Protein 2X4H (pdb70)

Secondary structure (DSSP, 8-state):
--HHHHHHHHHHHHHHTTTSPBPHHHHHHHHT--HHHHHHHHHHHHHTTSEEEETTEEEE-HHHHHHHHHHHHHHHHHHHHHHHHT--HHHHHHHHHHHGGGS-HHHHHHHHHHTT--SB-TTS-B---/---HHHHHHHHHHHHHHTTT-PBPHHHHHHHHT--HHHHHHHHHHHHHTTSEEEETTEEEE-HHHHHHHHHHHHHHHHHHHHHHHTT--HHHHHHHHHHHGGGS-HHHHHHHHHHTT--SB-TTS-BPP-/----HHHHHHHHHHHHHHHTTS-B-HHHHHHHHT--HHHHHHHHHHHHHTTSEEEETTEEEE-HHHHHHHHHHHHHHHHHHHHHHHTT--HHHHHHHHHTTGGGS-HHHHHHHHHHTT--SB-TTS-B---/--HHHHHHHHHHHHHHHHTSPBPHHHHHHHHT--HHHHHHHHHHHHHTTSEEE-SS-EEE-HHHHHHHHHHHHHHHHHHHHHHHTT--HHHHHHHHHTTGGGS-HHHHHHHHHHHT--SB-TTS-B---

Solvent-accessible surface area: 26068 Å² total; per-residue (Å²): 67,40,49,100,3,22,44,0,0,78,5,0,61,121,18,18,101,82,58,79,1,0,86,36,104,124,0,4,167,58,45,191,53,51,72,81,52,0,108,111,6,0,34,61,0,74,147,86,33,15,3,111,78,106,194,60,16,2,65,29,37,118,83,0,45,152,26,3,59,68,4,32,13,0,20,41,0,6,1,23,12,2,46,67,14,43,6,80,57,133,45,0,30,118,35,0,110,93,10,1,82,76,11,26,112,60,3,0,60,61,5,18,86,87,31,61,126,23,70,126,9,52,81,48,92,121,12,36,188,179,19,22,50,80,2,22,45,11,0,73,6,0,56,135,35,17,100,94,49,93,2,0,92,29,105,119,0,4,151,49,50,182,31,24,70,48,12,0,80,9,5,0,46,7,0,67,116,70,32,12,1,68,79,32,77,15,9,0,36,31,35,111,75,0,45,129,17,4,62,101,8,37,18,5,19,45,0,5,0,21,10,1,53,92,16,51,5,91,108,103,39,0,22,94,42,0,99,104,13,1,72,70,21,28,99,63,8,9,50,68,5,26,81,98,40,58,134,22,67,120,6,45,62,50,91,116,12,40,189,55,113,10,28,58,79,2,23,48,10,0,69,4,0,62,138,28,17,101,89,61,83,1,0,108,23,93,106,0,2,157,53,49,176,30,26,64,49,12,0,85,6,6,0,41,8,0,77,127,57,30,14,3,27,74,129,91,49,9,0,66,30,38,116,80,0,49,145,16,4,61,33,4,34,12,0,23,42,0,5,0,21,10,1,55,101,17,54,5,89,106,118,42,0,25,91,40,0,100,97,10,0,60,55,4,18,107,56,6,0,48,67,5,19,84,95,36,58,127,22,69,120,8,45,74,47,94,115,7,32,174,70,46,52,81,8,17,44,1,0,82,9,0,56,136,33,21,98,101,56,73,1,2,83,35,110,115,0,6,145,59,42,188,31,58,73,90,28,0,115,46,12,0,34,48,0,62,129,109,35,20,3,114,74,123,185,58,10,2,67,27,38,109,72,0,42,143,25,5,56,88,2,33,28,0,22,40,0,3,0,23,13,2,52,74,14,47,3,87,95,124,42,0,29,108,39,0,85,84,7,1,71,68,12,23,130,61,4,0,83,62,4,20,88,92,33,58,128,23,66,122,5,38,66,44,94,125,9,42,189

Structure (mmCIF, N/CA/C/O backbone):
data_2X4H
#
_entry.id   2X4H
#
_cell.length_a   72.100
_cell.length_b   72.100
_cell.length_c   260.070
_cell.angle_alpha   90.00
_cell.angle_beta   90.00
_cell.angle_gamma   90.00
#
_symmetry.space_group_name_H-M   'P 43 21 2'
#
loop_
_entity.id
_entity.type
_entity.pdbx_description
1 polymer 'HYPOTHETICAL PROTEIN SSO2273'
2 non-polymer 'ZINC ION'
3 water water
#
loop_
_atom_site.group_PDB
_atom_site.id
_atom_site.type_symbol
_atom_site.label_atom_id
_atom_site.label_alt_id
_atom_site.label_comp_id
_atom_site.label_asym_id
_atom_site.label_entity_id
_atom_site.label_seq_id
_atom_site.pdbx_PDB_ins_code
_atom_site.Cartn_x
_atom_site.Cartn_y
_atom_site.Cartn_z
_atom_site.occupancy
_atom_site.B_iso_or_equiv
_atom_site.auth_seq_id
_atom_site.auth_comp_id
_atom_site.auth_asym_id
_atom_site.auth_atom_id
_atom_site.pdbx_PDB_model_num
ATOM 1 N N . LEU A 1 11 ? 11.045 32.132 13.469 1.00 49.19 10 LEU A N 1
ATOM 2 C CA . LEU A 1 11 ? 9.827 32.589 12.716 1.00 48.09 10 LEU A CA 1
ATOM 3 C C . LEU A 1 11 ? 8.747 33.132 13.648 1.00 47.51 10 LEU A C 1
ATOM 4 O O . LEU A 1 11 ? 8.167 32.375 14.422 1.00 49.61 10 LEU A O 1
ATOM 9 N N . SER A 1 12 ? 8.466 34.435 13.578 1.00 46.53 11 SER A N 1
ATOM 10 C CA . SER A 1 12 ? 7.324 35.010 14.299 1.00 46.92 11 SER A CA 1
ATOM 11 C C . SER A 1 12 ? 5.991 34.722 13.584 1.00 47.87 11 SER A C 1
ATOM 12 O O . SER A 1 12 ? 5.971 34.396 12.397 1.00 47.33 11 SER A O 1
ATOM 15 N N . ARG A 1 13 ? 4.884 34.808 14.328 1.00 49.83 12 ARG A N 1
ATOM 16 C CA . ARG A 1 13 ? 3.542 34.655 13.747 1.00 51.53 12 ARG A CA 1
ATOM 17 C C . ARG A 1 13 ? 3.285 35.687 12.679 1.00 50.91 12 ARG A C 1
ATOM 18 O O . ARG A 1 13 ? 2.551 35.412 11.736 1.00 52.79 12 ARG A O 1
ATOM 26 N N . ARG A 1 14 ? 3.857 36.876 12.832 1.00 50.19 13 ARG A N 1
ATOM 27 C CA . ARG A 1 14 ? 3.709 37.909 11.817 1.00 51.37 13 ARG A CA 1
ATOM 28 C C . ARG A 1 14 ? 4.445 37.518 10.538 1.00 50.00 13 ARG A C 1
ATOM 29 O O . ARG A 1 14 ? 3.904 37.647 9.422 1.00 52.24 13 ARG A O 1
ATOM 37 N N . GLU A 1 15 ? 5.673 37.043 10.692 1.00 46.75 14 GLU A N 1
ATOM 38 C CA . GLU A 1 15 ? 6.386 36.505 9.563 1.00 46.77 14 GLU A CA 1
ATOM 39 C C . GLU A 1 15 ? 5.602 35.349 8.946 1.00 47.40 14 GLU A C 1
ATOM 40 O O . GLU A 1 15 ? 5.616 35.179 7.729 1.00 49.46 14 GLU A O 1
ATOM 46 N N . PHE A 1 16 ? 4.916 34.564 9.775 1.00 41.92 15 PHE A N 1
ATOM 47 C CA . PHE A 1 16 ? 4.058 33.472 9.290 1.00 41.78 15 PHE A CA 1
ATOM 48 C C . PHE A 1 16 ? 2.974 33.966 8.305 1.00 41.78 15 PHE A C 1
ATOM 49 O O . PHE A 1 16 ? 2.772 33.347 7.218 1.00 40.08 15 PHE A O 1
ATOM 57 N N . SER A 1 17 ? 2.297 35.065 8.687 1.00 42.80 16 SER A N 1
ATOM 58 C CA . SER A 1 17 ? 1.303 35.759 7.816 1.00 43.50 16 SER A CA 1
ATOM 59 C C . SER A 1 17 ? 1.873 36.190 6.468 1.00 40.95 16 SER A C 1
ATOM 60 O O . SER A 1 17 ? 1.217 36.061 5.451 1.00 42.30 16 SER A O 1
ATOM 63 N N . TYR A 1 18 ? 3.076 36.740 6.478 1.00 39.94 17 TYR A N 1
ATOM 64 C CA . TYR A 1 18 ? 3.760 37.138 5.258 1.00 38.19 17 TYR A CA 1
ATOM 65 C C . TYR A 1 18 ? 4.025 35.954 4.369 1.00 37.12 17 TYR A C 1
ATOM 66 O O . TYR A 1 18 ? 3.752 35.985 3.172 1.00 37.08 17 TYR A O 1
ATOM 75 N N . LEU A 1 19 ? 4.617 34.922 4.934 1.00 36.92 18 LEU A N 1
ATOM 76 C CA . LEU A 1 19 ? 4.939 33.749 4.130 1.00 36.39 18 LEU A CA 1
ATOM 77 C C . LEU A 1 19 ? 3.669 33.079 3.572 1.00 37.17 18 LEU A C 1
ATOM 78 O O . LEU A 1 19 ? 3.665 32.618 2.429 1.00 36.67 18 LEU A O 1
ATOM 83 N N . LEU A 1 20 ? 2.582 33.044 4.350 1.00 39.20 19 LEU A N 1
ATOM 84 C CA . LEU A 1 20 ? 1.313 32.462 3.839 1.00 40.66 19 LEU A CA 1
ATOM 85 C C . LEU A 1 20 ? 0.744 33.324 2.713 1.00 40.51 19 LEU A C 1
ATOM 86 O O . LEU A 1 20 ? 0.194 32.816 1.704 1.00 41.49 19 LEU A O 1
ATOM 91 N N . THR A 1 21 ? 0.893 34.633 2.870 1.00 39.70 20 THR A N 1
ATOM 92 C CA . THR A 1 21 ? 0.405 35.545 1.861 1.00 39.85 20 THR A CA 1
ATOM 93 C C . THR A 1 21 ? 1.220 35.368 0.582 1.00 38.59 20 THR A C 1
ATOM 94 O O . THR A 1 21 ? 0.665 35.168 -0.505 1.00 39.07 20 THR A O 1
ATOM 98 N N . ILE A 1 22 ? 2.538 35.423 0.726 1.00 37.67 21 ILE A N 1
ATOM 99 C CA . ILE A 1 22 ? 3.448 35.266 -0.402 1.00 36.66 21 ILE A CA 1
ATOM 100 C C . ILE A 1 22 ? 3.140 33.941 -1.079 1.00 37.73 21 ILE A C 1
ATOM 101 O O . ILE A 1 22 ? 3.011 33.880 -2.314 1.00 37.91 21 ILE A O 1
ATOM 106 N N . LYS A 1 23 ? 2.971 32.889 -0.275 1.00 38.71 22 LYS A N 1
ATOM 107 C CA . LYS A 1 23 ? 2.684 31.559 -0.843 1.00 39.71 22 LYS A CA 1
ATOM 108 C C . LYS A 1 23 ? 1.361 31.501 -1.655 1.00 40.99 22 LYS A C 1
ATOM 109 O O . LYS A 1 23 ? 1.282 30.827 -2.693 1.00 42.38 22 LYS A O 1
ATOM 115 N N . ARG A 1 24 ? 0.325 32.189 -1.202 1.00 41.89 23 ARG A N 1
ATOM 116 C CA . ARG A 1 24 ? -0.917 32.231 -1.971 1.00 43.71 23 ARG A CA 1
ATOM 117 C C . ARG A 1 24 ? -0.685 32.703 -3.430 1.00 43.39 23 ARG A C 1
ATOM 118 O O . ARG A 1 24 ? -1.248 32.124 -4.385 1.00 44.42 23 ARG A O 1
ATOM 126 N N . TYR A 1 25 ? 0.155 33.729 -3.599 1.00 41.99 24 TYR A N 1
ATOM 127 C CA . TYR A 1 25 ? 0.495 34.247 -4.943 1.00 41.55 24 TYR A CA 1
ATOM 128 C C . TYR A 1 25 ? 1.328 33.276 -5.747 1.00 41.06 24 TYR A C 1
ATOM 129 O O . TYR A 1 25 ? 1.016 33.015 -6.909 1.00 41.65 24 TYR A O 1
ATOM 138 N N . ASN A 1 26 ? 2.347 32.704 -5.103 1.00 40.48 25 ASN A N 1
ATOM 139 C CA . ASN A 1 26 ? 3.203 31.718 -5.734 1.00 40.23 25 ASN A CA 1
ATOM 140 C C . ASN A 1 26 ? 2.375 30.515 -6.188 1.00 43.08 25 ASN A C 1
ATOM 141 O O . ASN A 1 26 ? 2.592 30.005 -7.287 1.00 44.17 25 ASN A O 1
ATOM 146 N N . ASP A 1 27 ? 1.427 30.073 -5.351 1.00 45.20 26 ASP A N 1
ATOM 147 C CA . ASP A 1 27 ? 0.493 28.980 -5.694 1.00 48.12 26 ASP A CA 1
ATOM 148 C C . ASP A 1 27 ? -0.458 29.357 -6.824 1.00 49.64 26 ASP A C 1
A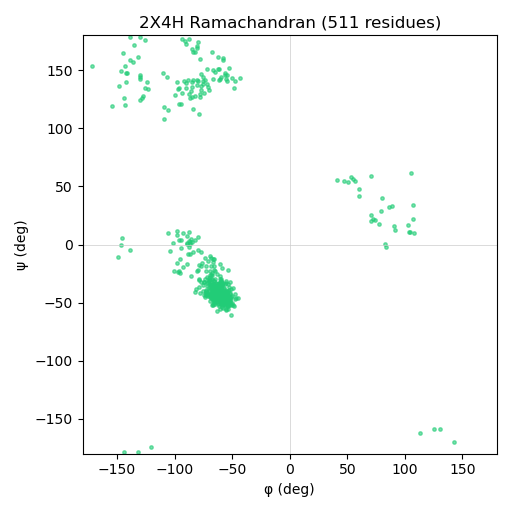TOM 149 O O . ASP A 1 27 ? -1.067 28.500 -7.423 1.00 51.45 26 ASP A O 1
ATOM 154 N N . SER A 1 28 ? -0.601 30.646 -7.082 1.00 49.82 27 SER A N 1
ATOM 155 C CA . SER A 1 28 ? -1.358 31.130 -8.222 1.00 51.67 27 SER A CA 1
ATOM 156 C C . SER A 1 28 ? -0.497 31.420 -9.469 1.00 51.11 27 SER A C 1
ATOM 157 O O . SER A 1 28 ? -1.023 31.893 -10.459 1.00 52.61 27 SER A O 1
ATOM 160 N N . GLY A 1 29 ? 0.808 31.130 -9.426 1.00 50.09 28 GLY A N 1
ATOM 161 C CA . GLY A 1 29 ? 1.716 31.366 -10.576 1.00 49.78 28 GLY A CA 1
ATOM 162 C C . GLY A 1 29 ? 2.440 32.723 -10.625 1.00 48.42 28 GLY A C 1
ATOM 163 O O . GLY A 1 29 ? 3.031 33.068 -11.645 1.00 49.02 28 GLY A O 1
ATOM 164 N N . GLU A 1 30 ? 2.408 33.483 -9.533 1.00 46.94 29 GLU A N 1
ATOM 165 C CA . GLU A 1 30 ? 2.906 34.857 -9.526 1.00 46.58 29 GLU A CA 1
ATOM 166 C C . GLU A 1 30 ? 3.846 35.061 -8.348 1.00 44.58 29 GLU A C 1
ATOM 167 O O . GLU A 1 30 ? 3.616 34.522 -7.284 1.00 43.04 29 GLU A O 1
ATOM 173 N N . GLY A 1 31 ? 4.903 35.840 -8.558 1.00 43.89 30 GLY A N 1
ATOM 174 C CA . GLY A 1 31 ? 5.659 36.407 -7.455 1.00 43.29 30 GLY A CA 1
ATOM 175 C C . GLY A 1 31 ? 4.779 37.391 -6.681 1.00 43.66 30 GLY A C 1
ATOM 176 O O . GLY A 1 31 ? 3.904 38.055 -7.260 1.00 44.51 30 GLY A O 1
ATOM 177 N N . ALA A 1 32 ? 5.010 37.496 -5.377 1.00 42.69 31 ALA A N 1
ATOM 178 C CA . ALA A 1 32 ? 4.220 38.398 -4.542 1.00 43.55 31 ALA A CA 1
ATOM 179 C C . ALA A 1 32 ? 4.753 39.844 -4.640 1.00 44.07 31 ALA A C 1
ATOM 180 O O . ALA A 1 32 ? 5.940 40.084 -4.464 1.00 43.91 31 ALA A O 1
ATOM 182 N N . LYS A 1 33 ? 3.869 40.792 -4.937 1.00 45.28 32 LYS A N 1
ATOM 183 C CA . LYS A 1 33 ? 4.256 42.195 -5.027 1.00 46.68 32 LYS A CA 1
ATOM 184 C C . LYS A 1 33 ? 4.094 42.871 -3.661 1.00 47.10 32 LYS A C 1
ATOM 185 O O . LYS A 1 33 ? 3.094 42.656 -2.942 1.00 47.41 32 LYS A O 1
ATOM 191 N N . ILE A 1 34 ? 5.072 43.705 -3.328 1.00 46.63 33 ILE A N 1
ATOM 192 C CA . ILE A 1 34 ? 5.101 44.397 -2.063 1.00 47.06 33 ILE A CA 1
ATOM 193 C C . ILE A 1 34 ? 3.749 45.041 -1.785 1.00 48.84 33 ILE A C 1
ATOM 194 O O . ILE A 1 34 ? 3.158 44.828 -0.717 1.00 48.05 33 ILE A O 1
ATOM 199 N N . ASN A 1 35 ? 3.272 45.829 -2.756 1.00 50.29 34 ASN A N 1
ATOM 200 C CA . ASN A 1 35 ? 2.021 46.581 -2.593 1.00 52.71 34 ASN A CA 1
ATOM 201 C C . ASN A 1 35 ? 0.769 45.710 -2.349 1.00 52.55 34 ASN A C 1
ATOM 202 O O . ASN A 1 35 ? -0.187 46.174 -1.712 1.00 54.49 34 ASN A O 1
ATOM 207 N N . ARG A 1 36 ? 0.782 44.459 -2.839 1.00 50.35 35 ARG A N 1
ATOM 208 C CA . ARG A 1 36 ? -0.349 43.529 -2.634 1.00 50.22 35 ARG A CA 1
ATOM 209 C C . ARG A 1 36 ? -0.299 42.837 -1.277 1.00 49.43 35 ARG A C 1
ATOM 210 O O . ARG A 1 36 ? -1.321 42.693 -0.591 1.00 50.43 35 ARG A O 1
ATOM 218 N N . ILE A 1 37 ? 0.898 42.446 -0.867 1.00 47.94 36 ILE A N 1
ATOM 219 C CA . ILE A 1 37 ? 1.092 41.921 0.481 1.00 47.05 36 ILE A CA 1
ATOM 220 C C . ILE A 1 37 ? 0.610 43.001 1.456 1.00 49.89 36 ILE A C 1
ATOM 221 O O . ILE A 1 37 ? -0.125 42.705 2.421 1.00 50.59 36 ILE A O 1
ATOM 226 N N . ALA A 1 38 ? 1.023 44.247 1.186 1.00 51.11 37 ALA A N 1
ATOM 227 C CA . ALA A 1 38 ? 0.659 45.394 2.014 1.00 54.06 37 ALA A CA 1
ATOM 228 C C . ALA A 1 38 ? -0.867 45.505 2.147 1.00 56.59 37 ALA A C 1
ATOM 229 O O . ALA A 1 38 ? -1.409 45.509 3.263 1.00 58.33 37 ALA A O 1
ATOM 231 N N . LYS A 1 39 ? -1.545 45.577 1.001 1.00 62.46 38 LYS A N 1
ATOM 232 C CA . LYS A 1 39 ? -3.009 45.646 0.954 1.00 64.56 38 LYS A CA 1
ATOM 233 C C . LYS A 1 39 ? -3.700 44.443 1.622 1.00 63.93 38 LYS A C 1
ATOM 234 O O . LYS A 1 39 ? -4.616 44.619 2.420 1.00 65.64 38 LYS A O 1
ATOM 240 N N . ASP A 1 40 ? -3.265 43.232 1.286 1.00 62.45 39 ASP A N 1
ATOM 241 C CA . ASP A 1 40 ? -3.873 42.019 1.829 1.00 62.94 39 ASP A CA 1
ATOM 242 C C . ASP A 1 40 ? -3.691 41.874 3.331 1.00 63.10 39 ASP A C 1
ATOM 243 O O . ASP A 1 40 ? -4.515 41.256 3.989 1.00 65.23 39 ASP A O 1
ATOM 248 N N . LEU A 1 41 ? -2.603 42.410 3.871 1.00 61.73 40 LEU A N 1
ATOM 249 C CA . LEU A 1 41 ? -2.334 42.298 5.301 1.00 62.70 40 LEU A CA 1
ATOM 250 C C . LEU A 1 41 ? -2.757 43.544 6.079 1.00 64.92 40 LEU A C 1
ATOM 251 O O . LEU A 1 41 ? -2.870 43.488 7.291 1.00 65.90 40 LEU A O 1
ATOM 256 N N . LYS A 1 42 ? -2.987 44.655 5.377 1.00 66.24 41 LYS A N 1
ATOM 257 C CA . LYS A 1 42 ? -3.375 45.928 6.012 1.00 69.32 41 LYS A CA 1
ATOM 258 C C . LYS A 1 42 ? -2.196 46.521 6.796 1.00 69.55 41 LYS A C 1
ATOM 259 O O . LYS A 1 42 ? -2.278 46.758 8.007 1.00 71.66 41 LYS A O 1
ATOM 265 N N . ILE A 1 43 ? -1.110 46.761 6.067 1.00 67.84 42 ILE A N 1
ATOM 266 C CA . ILE A 1 43 ? 0.180 47.163 6.619 1.00 67.76 42 ILE A CA 1
ATOM 267 C C . ILE A 1 43 ? 0.816 48.093 5.599 1.00 67.37 42 ILE A C 1
ATOM 268 O O . ILE A 1 43 ? 0.605 47.913 4.397 1.00 66.65 42 ILE A O 1
ATOM 273 N N . ALA A 1 44 ? 1.627 49.043 6.058 1.00 68.64 43 ALA A N 1
ATOM 274 C CA . ALA A 1 44 ? 2.301 49.987 5.152 1.00 69.63 43 ALA A CA 1
ATOM 275 C C . ALA A 1 44 ? 3.191 49.237 4.177 1.00 66.52 43 ALA A C 1
ATOM 276 O O . ALA A 1 44 ? 3.767 48.202 4.540 1.00 64.68 43 ALA A O 1
ATOM 278 N N . PRO A 1 45 ? 3.275 49.720 2.929 1.00 66.49 44 PRO A N 1
ATOM 279 C CA . PRO A 1 45 ? 4.249 49.209 1.962 1.00 64.63 44 PRO A CA 1
ATOM 280 C C . PRO A 1 45 ? 5.703 49.233 2.443 1.00 64.22 44 PRO A C 1
ATOM 281 O O . PRO A 1 45 ? 6.445 48.306 2.146 1.00 61.65 44 PRO A O 1
ATOM 285 N N . SER A 1 46 ? 6.109 50.293 3.149 1.00 66.86 45 SER A N 1
ATOM 286 C CA . SER A 1 46 ? 7.489 50.402 3.665 1.00 67.40 45 SER A CA 1
ATOM 287 C C . SER A 1 46 ? 7.794 49.358 4.755 1.00 64.30 45 SER A C 1
ATOM 288 O O . SER A 1 46 ? 8.905 48.830 4.810 1.00 63.35 45 SER A O 1
ATOM 291 N N . SER A 1 47 ? 6.813 49.059 5.608 1.00 63.31 46 SER A N 1
ATOM 292 C CA . SER A 1 47 ? 6.956 47.969 6.591 1.00 61.95 46 SER A CA 1
ATOM 293 C C . SER A 1 47 ? 7.047 46.598 5.887 1.00 58.22 46 SER A C 1
ATOM 294 O O . SER A 1 47 ? 7.805 45.723 6.298 1.00 57.08 46 SER A O 1
ATOM 297 N N . VAL A 1 48 ? 6.278 46.431 4.813 1.00 56.80 47 VAL A N 1
ATOM 298 C CA . VAL A 1 48 ? 6.304 45.202 4.040 1.00 54.40 47 VAL A CA 1
ATOM 299 C C . VAL A 1 48 ? 7.670 45.053 3.382 1.00 54.29 47 VAL A C 1
ATOM 300 O O . VAL A 1 48 ? 8.306 44.014 3.537 1.00 53.39 47 VAL A O 1
ATOM 304 N N . PHE A 1 49 ? 8.146 46.098 2.710 1.00 55.88 48 PHE A N 1
ATOM 305 C CA . PHE A 1 49 ? 9.500 46.084 2.131 1.00 56.91 48 PHE A CA 1
ATOM 306 C C . PHE A 1 49 ? 10.551 45.704 3.177 1.00 56.63 48 PHE A C 1
ATOM 307 O O . PHE A 1 49 ? 11.348 44.796 2.960 1.00 55.66 48 PHE A O 1
ATOM 315 N N . GLU A 1 50 ? 10.546 46.386 4.317 1.00 58.21 49 GLU A N 1
ATOM 316 C CA . GLU A 1 50 ? 11.569 46.120 5.339 1.00 59.28 49 GLU A CA 1
ATOM 317 C C . GLU A 1 50 ? 11.557 44.630 5.742 1.00 56.63 49 GLU A C 1
ATOM 318 O O . GLU A 1 50 ? 12.573 43.954 5.710 1.00 56.52 49 GLU A O 1
ATOM 324 N N . GLU A 1 51 ? 10.381 44.120 6.064 1.00 55.15 50 GLU A N 1
ATOM 325 C CA . GLU A 1 51 ? 10.198 42.721 6.462 1.00 54.25 50 GLU A CA 1
ATOM 326 C C . GLU A 1 51 ? 10.558 41.690 5.351 1.00 52.85 50 GLU A C 1
ATOM 327 O O . GLU A 1 51 ? 11.088 40.610 5.643 1.00 53.07 50 GLU A O 1
ATOM 333 N N . VAL A 1 52 ? 10.282 42.013 4.086 1.00 51.39 51 VAL A N 1
ATOM 334 C CA . VAL A 1 52 ? 10.683 41.132 2.992 1.00 50.61 51 VAL A CA 1
ATOM 335 C C . VAL A 1 52 ? 12.194 40.978 2.921 1.00 51.61 51 VAL A C 1
ATOM 336 O O . VAL A 1 52 ? 12.689 39.859 2.807 1.00 51.99 51 VAL A O 1
ATOM 340 N N . SER A 1 53 ? 12.930 42.078 3.039 1.00 53.11 52 SER A N 1
ATOM 341 C CA . SER A 1 53 ? 14.406 42.005 3.115 1.00 55.05 52 SER A CA 1
ATOM 342 C C . SER A 1 53 ? 14.889 41.147 4.293 1.00 55.20 52 SER A C 1
ATOM 343 O O . SER A 1 53 ? 15.934 40.502 4.235 1.00 56.04 52 SER A O 1
ATOM 346 N N . HIS A 1 54 ? 14.141 41.174 5.379 1.00 50.54 53 HIS A N 1
ATOM 347 C CA . HIS A 1 54 ? 14.505 40.390 6.556 1.00 49.57 53 HIS A CA 1
ATOM 348 C C . HIS A 1 54 ? 14.342 38.879 6.247 1.00 47.52 53 HIS A C 1
ATOM 349 O O . HIS A 1 54 ? 15.221 38.050 6.557 1.00 47.01 53 HIS A O 1
ATOM 356 N N . LEU A 1 55 ? 13.232 38.551 5.587 1.00 46.53 54 LEU A N 1
ATOM 357 C CA . LEU A 1 55 ? 12.925 37.186 5.204 1.00 45.53 54 LEU A CA 1
ATOM 358 C C . LEU A 1 55 ? 13.936 36.694 4.140 1.00 46.54 54 LEU A C 1
ATOM 359 O O . LEU A 1 55 ? 14.332 35.511 4.140 1.00 45.65 54 LEU A O 1
ATOM 364 N N . GLU A 1 56 ? 14.344 37.596 3.241 1.00 48.34 55 GLU A N 1
ATOM 365 C CA . GLU A 1 56 ? 15.384 37.278 2.253 1.00 49.49 55 GLU A CA 1
ATOM 366 C C . GLU A 1 56 ? 16.716 36.976 2.943 1.00 50.07 55 GLU A C 1
ATOM 367 O O . GLU A 1 56 ? 17.389 36.012 2.582 1.00 50.12 55 GLU A O 1
ATOM 373 N N . GLU A 1 57 ? 17.079 37.774 3.943 1.00 50.98 56 GLU A N 1
ATOM 374 C CA . GLU A 1 57 ? 18.316 37.546 4.709 1.00 52.37 56 GLU A CA 1
ATOM 375 C C . GLU A 1 57 ? 18.314 36.196 5.419 1.00 50.65 56 GLU A C 1
ATOM 376 O O . GLU A 1 57 ? 19.362 35.579 5.599 1.00 52.57 56 GLU A O 1
ATOM 382 N N . LYS A 1 58 ? 17.145 35.738 5.847 1.00 48.79 57 LYS A N 1
ATOM 383 C CA . LYS A 1 58 ? 17.040 34.425 6.510 1.00 47.90 57 LYS A CA 1
ATOM 384 C C . LYS A 1 58 ? 16.895 33.285 5.498 1.00 46.90 57 LYS A C 1
ATOM 385 O O . LYS A 1 58 ? 16.717 32.153 5.891 1.00 47.15 57 LYS A O 1
ATOM 391 N N . GLY A 1 59 ? 16.930 33.585 4.199 1.00 46.61 58 GLY A N 1
ATOM 392 C CA . GLY A 1 59 ? 16.865 32.545 3.152 1.00 46.25 58 GLY A CA 1
ATOM 393 C C . GLY A 1 59 ? 15.501 31.893 2.989 1.00 44.89 58 GLY A C 1
ATOM 394 O O . GLY A 1 59 ? 15.409 30.783 2.466 1.00 45.70 58 GLY A O 1
ATOM 395 N N . LEU A 1 60 ? 14.449 32.581 3.435 1.00 43.79 59 LEU A N 1
ATOM 396 C CA . LEU A 1 60 ? 13.080 32.061 3.399 1.00 43.33 59 LEU A CA 1
ATOM 397 C C . LEU A 1 60 ? 12.285 32.532 2.171 1.00 43.27 59 LEU A C 1
ATOM 398 O O . LEU A 1 60 ? 11.288 31.927 1.812 1.00 42.87 59 LEU A O 1
ATOM 403 N N . VAL A 1 61 ? 12.701 33.651 1.579 1.00 40.60 60 VAL A N 1
ATOM 404 C CA . VAL A 1 61 ? 12.178 34.092 0.307 1.00 40.62 60 VAL A CA 1
ATOM 405 C C . VAL A 1 61 ? 13.329 34.534 -0.582 1.00 42.52 60 VAL A C 1
ATOM 406 O O . VAL A 1 61 ? 14.471 34.632 -0.139 1.00 44.38 60 VAL A O 1
ATOM 410 N N . LYS A 1 62 ? 13.004 34.800 -1.839 1.00 43.10 61 LYS A N 1
ATOM 411 C CA . LYS A 1 62 ? 13.955 35.299 -2.813 1.00 45.30 61 LYS A CA 1
ATOM 412 C C . LYS A 1 62 ? 13.207 36.197 -3.809 1.00 44.99 61 LYS A C 1
ATOM 413 O O . LYS A 1 62 ? 12.091 35.880 -4.240 1.00 43.47 61 LYS A O 1
ATOM 419 N N . LYS A 1 63 ? 13.809 37.334 -4.137 1.00 46.93 62 LYS A N 1
ATOM 420 C CA . LYS A 1 63 ? 13.221 38.302 -5.047 1.00 47.97 62 LYS A CA 1
ATOM 421 C C . LYS A 1 63 ? 13.550 37.911 -6.490 1.00 49.24 62 LYS A C 1
ATOM 422 O O . LYS A 1 63 ? 14.686 37.526 -6.786 1.00 50.49 62 LYS A O 1
ATOM 428 N N . LYS A 1 64 ? 12.549 37.975 -7.374 1.00 48.86 63 LYS A N 1
ATOM 429 C CA . LYS A 1 64 ? 12.757 37.773 -8.821 1.00 50.62 63 LYS A CA 1
ATOM 430 C C . LYS A 1 64 ? 12.103 38.914 -9.580 1.00 51.27 63 LYS A C 1
ATOM 431 O O . LYS A 1 64 ? 11.498 39.794 -8.960 1.00 51.07 63 LYS A O 1
ATOM 437 N N . GLU A 1 65 ? 12.215 38.919 -10.905 1.00 53.32 64 GLU A N 1
ATOM 438 C CA . GLU A 1 65 ? 11.712 40.065 -11.695 1.00 55.45 64 GLU A CA 1
ATOM 439 C C . GLU A 1 65 ? 10.220 40.385 -11.450 1.00 53.27 64 GLU A C 1
ATOM 440 O O . GLU A 1 65 ? 9.829 41.552 -11.464 1.00 54.80 64 GLU A O 1
ATOM 446 N N . ASP A 1 66 ? 9.404 39.361 -11.196 1.00 50.87 65 ASP A N 1
ATOM 447 C CA . ASP A 1 66 ? 7.957 39.549 -10.989 1.00 49.98 65 ASP A CA 1
ATOM 448 C C . ASP A 1 66 ? 7.533 39.597 -9.506 1.00 48.01 65 ASP A C 1
ATOM 449 O O . ASP A 1 66 ? 6.341 39.592 -9.220 1.00 48.88 65 ASP A O 1
ATOM 454 N N . GLY A 1 67 ? 8.489 39.634 -8.572 1.00 46.45 66 GLY A N 1
ATOM 455 C CA . GLY A 1 67 ? 8.179 39.787 -7.150 1.00 45.02 66 GLY A CA 1
ATOM 456 C C . GLY A 1 67 ? 8.778 38.696 -6.262 1.00 42.94 66 GLY A C 1
ATOM 457 O O . GLY A 1 67 ? 9.729 38.017 -6.636 1.00 41.91 66 GLY A O 1
ATOM 458 N N . VAL A 1 68 ? 8.191 38.517 -5.083 1.00 41.94 67 VAL A N 1
ATOM 459 C CA . VAL A 1 68 ? 8.765 37.661 -4.044 1.00 40.16 67 VAL A CA 1
ATOM 460 C C . VAL A 1 68 ? 8.283 36.214 -4.140 1.00 39.02 67 VAL A C 1
ATOM 461 O O . VAL A 1 68 ? 7.092 35.961 -4.301 1.00 39.02 67 VAL A O 1
ATOM 465 N N . TRP A 1 69 ? 9.222 35.275 -4.014 1.00 38.80 68 TRP A N 1
ATOM 466 C CA . TRP A 1 69 ? 8.948 33.836 -4.073 1.00 38.78 68 TRP A CA 1
ATOM 467 C C . TRP A 1 69 ? 9.496 33.129 -2.834 1.00 38.95 68 TRP A C 1
ATOM 468 O O . TRP A 1 69 ? 10.637 33.367 -2.401 1.00 38.95 68 TRP A O 1
ATOM 479 N N . ILE A 1 70 ? 8.681 32.253 -2.256 1.00 39.10 69 ILE A N 1
ATOM 480 C CA . ILE A 1 70 ? 9.064 31.542 -1.055 1.00 38.98 69 ILE A CA 1
ATOM 481 C C . ILE A 1 70 ? 10.105 30.488 -1.447 1.00 38.96 69 ILE A C 1
ATOM 482 O O . ILE A 1 70 ? 10.003 29.893 -2.510 1.00 39.75 69 ILE A O 1
ATOM 487 N N . THR A 1 71 ? 11.115 30.267 -0.614 1.00 38.95 70 THR A N 1
ATOM 488 C CA . THR A 1 71 ? 12.095 29.210 -0.897 1.00 40.39 70 THR A CA 1
ATOM 489 C C . THR A 1 71 ? 11.656 27.903 -0.270 1.00 41.61 70 THR A C 1
ATOM 490 O O . THR A 1 71 ? 10.681 27.886 0.470 1.00 41.49 70 THR A O 1
ATOM 494 N N . ASN A 1 72 ? 12.372 26.813 -0.577 1.00 43.35 71 ASN A N 1
ATOM 495 C CA . ASN A 1 72 ? 12.155 25.527 0.079 1.00 45.27 71 ASN A CA 1
ATOM 496 C C . ASN A 1 72 ? 12.244 25.654 1.619 1.00 44.79 71 ASN A C 1
ATOM 497 O O . ASN A 1 72 ? 11.414 25.094 2.340 1.00 46.30 71 ASN A O 1
ATOM 502 N N . ASN A 1 73 ? 13.227 26.407 2.117 1.00 43.79 72 ASN A N 1
ATOM 503 C CA . ASN A 1 73 ? 13.361 26.676 3.550 1.00 43.64 72 ASN A CA 1
ATOM 504 C C . ASN A 1 73 ? 12.178 27.491 4.087 1.00 42.39 72 ASN A C 1
ATOM 505 O O . ASN A 1 73 ? 11.738 27.281 5.213 1.00 43.89 72 ASN A O 1
ATOM 510 N N . GLY A 1 74 ? 11.666 28.408 3.280 1.00 44.88 73 GLY A N 1
ATOM 511 C CA . GLY A 1 74 ? 10.438 29.128 3.616 1.00 42.60 73 GLY A CA 1
ATOM 512 C C . GLY A 1 74 ? 9.246 28.204 3.755 1.00 41.41 73 GLY A C 1
ATOM 513 O O . GLY A 1 74 ? 8.462 28.332 4.688 1.00 40.49 73 GLY A O 1
ATOM 514 N N . THR A 1 75 ? 9.101 27.278 2.817 1.00 43.21 74 THR A N 1
ATOM 515 C CA . THR A 1 75 ? 8.008 26.327 2.852 1.00 43.30 74 THR A CA 1
ATOM 516 C C . THR A 1 75 ? 8.142 25.398 4.070 1.00 43.03 74 THR A C 1
ATOM 517 O O . THR A 1 75 ? 7.145 25.128 4.769 1.00 43.21 74 THR A O 1
ATOM 521 N N . ARG A 1 76 ? 9.359 24.927 4.336 1.00 44.28 75 ARG A N 1
ATOM 522 C CA . ARG A 1 76 ? 9.633 24.174 5.578 1.00 44.39 75 ARG A CA 1
ATOM 523 C C . ARG A 1 76 ? 9.207 24.954 6.822 1.00 42.19 75 ARG A C 1
ATOM 524 O O . ARG A 1 76 ? 8.561 24.405 7.689 1.00 43.14 75 ARG A O 1
ATOM 532 N N . SER A 1 77 ? 9.536 26.236 6.919 1.00 41.62 76 SER A N 1
ATOM 533 C CA . SER A 1 77 ? 9.160 26.995 8.136 1.00 41.02 76 SER A CA 1
ATOM 534 C C . SER A 1 77 ? 7.654 27.135 8.264 1.00 40.43 76 SER A C 1
ATOM 535 O O . SER A 1 77 ? 7.111 27.128 9.381 1.00 42.86 76 SER A O 1
ATOM 538 N N . ILE A 1 78 ? 6.972 27.276 7.137 1.00 38.99 77 ILE A N 1
ATOM 539 C CA . ILE A 1 78 ? 5.513 27.323 7.163 1.00 39.30 77 ILE A CA 1
ATOM 540 C C . ILE A 1 78 ? 4.993 26.015 7.752 1.00 39.82 77 ILE A C 1
ATOM 541 O O . ILE A 1 78 ? 4.251 26.021 8.718 1.00 41.70 77 ILE A O 1
ATOM 546 N N . ASN A 1 79 ? 5.395 24.906 7.154 1.00 39.96 78 ASN A N 1
ATOM 547 C CA . ASN A 1 79 ? 4.913 23.591 7.541 1.00 41.26 78 ASN A CA 1
ATOM 548 C C . ASN A 1 79 ? 5.252 23.277 8.988 1.00 42.00 78 ASN A C 1
ATOM 549 O O . ASN A 1 79 ? 4.476 22.606 9.685 1.00 44.40 78 ASN A O 1
ATOM 554 N N . TYR A 1 80 ? 6.416 23.725 9.441 1.00 55.49 79 TYR A N 1
ATOM 555 C CA . TYR A 1 80 ? 6.786 23.497 10.825 1.00 53.66 79 TYR A CA 1
ATOM 556 C C . TYR A 1 80 ? 5.838 24.223 11.777 1.00 51.96 79 TYR A C 1
ATOM 557 O O . TYR A 1 80 ? 5.459 23.662 12.831 1.00 49.92 79 TYR A O 1
ATOM 566 N N . LEU A 1 81 ? 5.447 25.454 11.433 1.00 51.71 80 LEU A N 1
ATOM 567 C CA . LEU A 1 81 ? 4.593 26.213 12.343 1.00 50.82 80 LEU A CA 1
ATOM 568 C C . LEU A 1 81 ? 3.146 25.710 12.308 1.00 50.90 80 LEU A C 1
ATOM 569 O O . LEU A 1 81 ? 2.466 25.677 13.337 1.00 49.41 80 LEU A O 1
ATOM 574 N N . ILE A 1 82 ? 2.688 25.275 11.139 1.00 52.13 81 ILE A N 1
ATOM 575 C CA . ILE A 1 82 ? 1.381 24.614 11.040 1.00 52.51 81 ILE A CA 1
ATOM 576 C C . ILE A 1 82 ? 1.343 23.373 11.965 1.00 51.47 81 ILE A C 1
ATOM 577 O O . ILE A 1 82 ? 0.350 23.129 12.685 1.00 50.45 81 ILE A O 1
ATOM 582 N N . LYS A 1 83 ? 2.426 22.596 11.933 1.00 51.01 82 LYS A N 1
ATOM 583 C CA . LYS A 1 83 ? 2.542 21.390 12.745 1.00 50.20 82 LYS A CA 1
ATOM 584 C C . LYS A 1 83 ? 2.534 21.729 14.235 1.00 48.53 82 LYS A C 1
ATOM 585 O O . LYS A 1 83 ? 1.884 21.037 15.025 1.00 47.77 82 LYS A O 1
ATOM 591 N N . ALA A 1 84 ? 3.223 22.805 14.611 1.00 47.82 83 ALA A N 1
ATOM 592 C CA . ALA A 1 84 ? 3.256 23.237 16.010 1.00 46.15 83 ALA A CA 1
ATOM 593 C C . ALA A 1 84 ? 1.867 23.675 16.469 1.00 46.33 83 ALA A C 1
ATOM 594 O O . ALA A 1 84 ? 1.429 23.298 17.566 1.00 45.26 83 ALA A O 1
ATOM 596 N N . HIS A 1 85 ? 1.166 24.442 15.630 1.00 47.41 84 HIS A N 1
ATOM 597 C CA . HIS A 1 85 ? -0.163 24.965 15.985 1.00 48.25 84 HIS A CA 1
ATOM 598 C C . HIS A 1 85 ? -1.151 23.839 16.247 1.00 48.82 84 HIS A C 1
ATOM 599 O O . HIS A 1 85 ? -1.846 23.818 17.272 1.00 48.68 84 HIS A O 1
ATOM 606 N N . ARG A 1 86 ? -1.176 22.888 15.321 1.00 49.93 85 ARG A N 1
ATOM 607 C CA . ARG A 1 86 ? -2.160 21.804 15.322 1.00 50.46 85 ARG A CA 1
ATOM 608 C C . ARG A 1 86 ? -1.850 20.718 16.336 1.00 49.42 85 ARG A C 1
ATOM 609 O O . ARG A 1 86 ? -2.769 20.108 16.887 1.00 49.47 85 ARG A O 1
ATOM 617 N N . VAL A 1 87 ? -0.563 20.486 16.582 1.00 48.63 86 VAL A N 1
ATOM 618 C CA . VAL A 1 87 ? -0.137 19.531 17.598 1.00 47.58 86 VAL A CA 1
ATOM 619 C C . VAL A 1 87 ? -0.544 20.022 18.976 1.00 47.09 86 VAL A C 1
ATOM 620 O O . VAL A 1 87 ? -1.085 19.256 19.763 1.00 47.89 86 VAL A O 1
ATOM 624 N N . ILE A 1 88 ? -0.286 21.288 19.281 1.00 47.02 87 ILE A N 1
ATOM 625 C CA . ILE A 1 88 ? -0.700 21.838 20.568 1.00 46.73 87 ILE A CA 1
ATOM 626 C C . ILE A 1 88 ? -2.208 21.740 20.706 1.00 47.50 87 ILE A C 1
ATOM 627 O O . ILE A 1 88 ? -2.723 21.318 21.748 1.00 47.75 87 ILE A O 1
ATOM 632 N N . GLU A 1 89 ? -2.907 22.108 19.643 1.00 48.28 88 GLU A N 1
ATOM 633 C CA . GLU A 1 89 ? -4.355 22.035 19.632 1.00 48.99 88 GLU A CA 1
ATOM 634 C C . GLU A 1 89 ? -4.860 20.676 20.058 1.00 48.58 88 GLU A C 1
ATOM 635 O O . GLU A 1 89 ? -5.711 20.612 20.927 1.00 49.10 88 GLU A O 1
ATOM 641 N N . ILE A 1 90 ? -4.362 19.608 19.432 1.00 47.89 89 ILE A N 1
ATOM 642 C CA . ILE A 1 90 ? -4.745 18.248 19.830 1.00 47.80 89 ILE A CA 1
ATOM 643 C C . ILE A 1 90 ? -4.505 18.079 21.322 1.00 46.61 89 ILE A C 1
ATOM 644 O O . ILE A 1 90 ? -5.407 17.643 22.020 1.00 47.49 89 ILE A O 1
ATOM 649 N N . LEU A 1 91 ? -3.311 18.436 21.811 1.00 45.10 90 LEU A N 1
ATOM 650 C CA . LEU A 1 91 ? -3.013 18.360 23.262 1.00 44.38 90 LEU A CA 1
ATOM 651 C C . LEU A 1 91 ? -4.052 19.109 24.101 1.00 45.06 90 LEU A C 1
ATOM 652 O O . LEU A 1 91 ? -4.572 18.575 25.080 1.00 45.03 90 LEU A O 1
ATOM 657 N N . LEU A 1 92 ? -4.372 20.341 23.718 1.00 45.07 91 LEU A N 1
ATOM 658 C CA . LEU A 1 92 ? -5.319 21.109 24.511 1.00 45.94 91 LEU A CA 1
ATOM 659 C C . LEU A 1 92 ? -6.702 20.451 24.493 1.00 47.26 91 LEU A C 1
ATOM 660 O O . LEU A 1 92 ? -7.369 20.369 25.536 1.00 47.91 91 LEU A O 1
ATOM 665 N N . VAL A 1 93 ? -7.128 19.952 23.337 1.00 47.78 92 VAL A N 1
ATOM 666 C CA . VAL A 1 93 ? -8.418 19.295 23.279 1.00 49.72 92 VAL A CA 1
ATOM 667 C C . VAL A 1 93 ? -8.421 18.015 24.157 1.00 49.79 92 VAL A C 1
ATOM 668 O O . VAL A 1 93 ? -9.404 17.761 24.854 1.00 50.88 92 VAL A O 1
ATOM 672 N N . ASN A 1 94 ? -7.327 17.240 24.147 1.00 48.29 93 ASN A N 1
ATOM 673 C CA . ASN A 1 94 ? -7.252 16.040 24.984 1.00 48.14 93 ASN A CA 1
ATOM 674 C C . ASN A 1 94 ? -7.434 16.356 26.445 1.00 47.34 93 ASN A C 1
ATOM 675 O O . ASN A 1 94 ? -8.156 15.658 27.104 1.00 48.38 93 ASN A O 1
ATOM 680 N N . ILE A 1 95 ? -6.803 17.421 26.936 1.00 45.80 94 ILE A N 1
ATOM 681 C CA . ILE A 1 95 ? -6.879 17.773 28.357 1.00 44.94 94 ILE A CA 1
ATOM 682 C C . ILE A 1 95 ? -8.203 18.451 28.740 1.00 46.65 94 ILE A C 1
ATOM 683 O O . ILE A 1 95 ? -8.458 18.689 29.939 1.00 47.00 94 ILE A O 1
ATOM 688 N N . GLY A 1 96 ? -9.035 18.751 27.735 1.00 51.97 95 GLY A N 1
ATOM 689 C CA . GLY A 1 96 ? -10.423 19.167 27.944 1.00 54.49 95 GLY A CA 1
ATOM 690 C C . GLY A 1 96 ? -10.701 20.641 27.704 1.00 55.92 95 GLY A C 1
ATOM 691 O O . GLY A 1 96 ? -11.535 21.230 28.377 1.00 57.96 95 GLY A O 1
ATOM 692 N N . ILE A 1 97 ? -10.013 21.254 26.748 1.00 55.46 96 ILE A N 1
ATOM 693 C CA . ILE A 1 97 ? -10.350 22.634 26.352 1.00 57.11 96 ILE A CA 1
ATOM 694 C C . ILE A 1 97 ? -11.234 22.535 25.109 1.00 59.63 96 ILE A C 1
ATOM 695 O O . ILE A 1 97 ? -11.011 21.662 24.270 1.00 59.23 96 ILE A O 1
ATOM 700 N N . ASP A 1 98 ? -12.268 23.375 25.023 1.00 63.60 97 ASP A N 1
ATOM 701 C CA . ASP A 1 98 ? -13.138 23.456 23.821 1.00 67.07 97 ASP A CA 1
ATOM 702 C C . ASP A 1 98 ? -12.297 23.716 22.549 1.00 66.10 97 ASP A C 1
ATOM 703 O O . ASP A 1 98 ? -11.287 24.412 22.613 1.00 64.19 97 ASP A O 1
ATOM 708 N N . LYS A 1 99 ? -12.725 23.150 21.413 1.00 68.25 98 LYS A N 1
ATOM 709 C CA . LYS A 1 99 ? -11.945 23.147 20.149 1.00 67.87 98 LYS A CA 1
ATOM 710 C C . LYS A 1 99 ? -11.582 24.535 19.571 1.00 68.93 98 LYS A C 1
ATOM 711 O O . LYS A 1 99 ? -10.549 24.680 18.900 1.00 67.42 98 LYS A O 1
ATOM 714 N N . GLN A 1 100 ? -12.438 25.534 19.788 1.00 71.54 99 GLN A N 1
ATOM 715 C CA . GLN A 1 100 ? -12.181 26.883 19.265 1.00 73.01 99 GLN A CA 1
ATOM 716 C C . GLN A 1 100 ? -11.209 27.642 20.179 1.00 69.66 99 GLN A C 1
ATOM 717 O O . GLN A 1 100 ? -10.326 28.363 19.696 1.00 68.82 99 GLN A O 1
ATOM 723 N N . THR A 1 101 ? -11.366 27.449 21.492 1.00 68.04 100 THR A N 1
ATOM 724 C CA . THR A 1 101 ? -10.524 28.094 22.505 1.00 65.41 100 THR A CA 1
ATOM 725 C C . THR A 1 101 ? -9.132 27.474 22.436 1.00 61.19 100 THR A C 1
ATOM 726 O O . THR A 1 101 ? -8.132 28.143 22.681 1.00 60.19 100 THR A O 1
ATOM 730 N N . ALA A 1 102 ? -9.071 26.200 22.076 1.00 59.03 101 ALA A N 1
ATOM 731 C CA . ALA A 1 102 ? -7.799 25.549 21.841 1.00 56.00 101 ALA A CA 1
ATOM 732 C C . ALA A 1 102 ? -7.014 26.278 20.746 1.00 55.85 101 ALA A C 1
ATOM 733 O O . ALA A 1 102 ? -5.838 26.570 20.924 1.00 54.13 101 ALA A O 1
ATOM 735 N N . CYS A 1 103 ? -7.662 26.582 19.628 1.00 58.22 102 CYS A N 1
ATOM 736 C CA . CYS A 1 103 ? -6.993 27.302 18.527 1.00 58.65 102 CYS A CA 1
ATOM 737 C C . CYS A 1 103 ? -6.418 28.630 18.990 1.00 58.75 102 CYS A C 1
ATOM 738 O O . CYS A 1 103 ? -5.245 28.903 18.773 1.00 56.67 102 CYS A O 1
ATOM 741 N N . GLU A 1 104 ? -7.239 29.435 19.656 1.00 61.45 103 GLU A N 1
ATOM 742 C CA . GLU A 1 104 ? -6.803 30.757 20.116 1.00 62.67 103 GLU A CA 1
ATOM 743 C C . GLU A 1 104 ? -5.630 30.671 21.099 1.00 59.86 103 GLU A C 1
ATOM 744 O O . GLU A 1 104 ? -4.644 31.394 20.936 1.00 59.73 103 GLU A O 1
ATOM 750 N N . TYR A 1 105 ? -5.728 29.789 22.100 1.00 58.19 104 TYR A N 1
ATOM 751 C CA . TYR A 1 105 ? -4.621 29.551 23.034 1.00 55.95 104 TYR A CA 1
ATOM 752 C C . TYR A 1 105 ? -3.333 29.121 22.307 1.00 53.81 104 TYR A C 1
ATOM 753 O O . TYR A 1 105 ? -2.236 29.605 22.602 1.00 52.90 104 TYR A O 1
ATOM 762 N N . SER A 1 106 ? -3.481 28.199 21.370 1.00 53.17 105 SER A N 1
ATOM 763 C CA . SER A 1 106 ? -2.352 27.636 20.652 1.00 52.16 105 SER A CA 1
ATOM 764 C C . SER A 1 106 ? -1.607 28.739 19.877 1.00 53.46 105 SER A C 1
ATOM 765 O O . SER A 1 106 ? -0.374 28.783 19.900 1.00 52.68 105 SER A O 1
ATOM 768 N N . LYS A 1 107 ? -2.364 29.629 19.226 1.00 55.34 106 LYS A N 1
ATOM 769 C CA . LYS A 1 107 ? -1.798 30.801 18.545 1.00 56.75 106 LYS A CA 1
ATOM 770 C C . LYS A 1 107 ? -0.938 31.677 19.444 1.00 56.02 106 LYS A C 1
ATOM 771 O O . LYS A 1 107 ? 0.021 32.268 18.962 1.00 56.01 106 LYS A O 1
ATOM 777 N N . GLN A 1 108 ? -1.270 31.765 20.733 1.00 55.65 107 GLN A N 1
ATOM 778 C CA . GLN A 1 108 ? -0.520 32.625 21.647 1.00 56.38 107 GLN A CA 1
ATOM 779 C C . GLN A 1 108 ? 0.909 32.160 21.927 1.00 54.71 107 GLN A C 1
ATOM 780 O O . GLN A 1 108 ? 1.742 32.963 22.313 1.00 56.01 107 GLN A O 1
ATOM 786 N N . PHE A 1 109 ? 1.200 30.873 21.810 1.00 53.16 108 PHE A N 1
ATOM 787 C CA . PHE A 1 109 ? 2.562 30.404 22.155 1.00 52.41 108 PHE A CA 1
ATOM 788 C C . PHE A 1 109 ? 3.121 29.251 21.316 1.00 50.82 108 PHE A C 1
ATOM 789 O O . PHE A 1 109 ? 4.214 28.772 21.612 1.00 50.06 108 PHE A O 1
ATOM 797 N N . ASP A 1 110 ? 2.407 28.825 20.272 1.00 50.88 109 ASP A N 1
ATOM 798 C CA . ASP A 1 110 ? 2.843 27.660 19.475 1.00 50.34 109 ASP A CA 1
ATOM 799 C C . ASP A 1 110 ? 4.177 27.917 18.804 1.00 51.03 109 ASP A C 1
ATOM 800 O O . ASP A 1 110 ? 5.038 27.045 18.783 1.00 51.63 109 ASP A O 1
ATOM 805 N N . TYR A 1 111 ? 4.341 29.130 18.283 1.00 51.91 110 TYR A N 1
ATOM 806 C CA . TYR A 1 111 ? 5.580 29.563 17.645 1.00 52.70 110 TYR A CA 1
ATOM 807 C C . TYR A 1 111 ? 6.753 29.708 18.624 1.00 52.05 110 TYR A C 1
ATOM 808 O O . TYR A 1 111 ? 7.895 29.721 18.188 1.00 52.73 110 TYR A O 1
ATOM 817 N N . LEU A 1 112 ? 6.470 29.815 19.929 1.00 50.88 111 LEU A N 1
ATOM 818 C CA . LEU A 1 112 ? 7.520 29.903 20.973 1.00 51.03 111 LEU A CA 1
ATOM 819 C C . LEU A 1 112 ? 8.013 28.555 21.532 1.00 50.63 111 LEU A C 1
ATOM 820 O O . LEU A 1 112 ? 8.972 28.527 22.294 1.00 51.49 111 LEU A O 1
ATOM 825 N N . ILE A 1 113 ? 7.369 27.443 21.176 1.00 49.68 112 ILE A N 1
ATOM 826 C CA . ILE A 1 113 ? 7.698 26.155 21.815 1.00 49.70 112 ILE A CA 1
ATOM 827 C C . ILE A 1 113 ? 8.879 25.513 21.107 1.00 50.55 112 ILE A C 1
ATOM 828 O O . ILE A 1 113 ? 8.850 25.369 19.894 1.00 50.22 112 ILE A O 1
ATOM 833 N N . PRO A 1 114 ? 9.926 25.136 21.858 1.00 52.45 113 PRO A N 1
ATOM 834 C CA . PRO A 1 114 ? 11.102 24.483 21.255 1.00 54.81 113 PRO A CA 1
ATOM 835 C C . PRO A 1 114 ? 10.730 23.299 20.356 1.00 55.46 113 PRO A C 1
ATOM 836 O O . PRO A 1 114 ? 9.773 22.569 20.614 1.00 53.98 113 PRO A O 1
ATOM 840 N N . GLU A 1 115 ? 11.472 23.142 19.279 1.00 48.50 114 GLU A N 1
ATOM 841 C CA . GLU A 1 115 ? 11.147 22.183 18.241 1.00 49.29 114 GLU A CA 1
ATOM 842 C C . GLU A 1 115 ? 11.134 20.753 18.769 1.00 48.22 114 GLU A C 1
ATOM 843 O O . GLU A 1 115 ? 10.238 19.948 18.423 1.00 47.94 114 GLU A O 1
ATOM 849 N N . GLU A 1 116 ? 12.128 20.410 19.588 1.00 48.48 115 GLU A N 1
ATOM 850 C CA . GLU A 1 116 ? 12.154 19.081 20.222 1.00 47.22 115 GLU A CA 1
ATOM 851 C C . GLU A 1 116 ? 10.796 18.728 20.842 1.00 43.80 115 GLU A C 1
ATOM 852 O O . GLU A 1 116 ? 10.318 17.599 20.708 1.00 43.82 115 GLU A O 1
ATOM 858 N N . ILE A 1 117 ? 10.180 19.698 21.507 1.00 41.63 116 ILE A N 1
ATOM 859 C CA . ILE A 1 117 ? 8.937 19.468 22.203 1.00 39.41 116 ILE A CA 1
ATOM 860 C C . ILE A 1 117 ? 7.840 19.202 21.203 1.00 39.26 116 ILE A C 1
ATOM 861 O O . ILE A 1 117 ? 7.060 18.295 21.394 1.00 38.67 116 ILE A O 1
ATOM 866 N N . ILE A 1 118 ? 7.781 19.966 20.116 1.00 40.97 117 ILE A N 1
ATOM 867 C CA . ILE A 1 118 ? 6.747 19.737 19.110 1.00 41.51 117 ILE A CA 1
ATOM 868 C C . ILE A 1 118 ? 6.903 18.341 18.495 1.00 42.80 117 ILE A C 1
ATOM 869 O O . ILE A 1 118 ? 5.913 17.602 18.385 1.00 43.26 117 ILE A O 1
ATOM 874 N N . ASP A 1 119 ? 8.132 17.963 18.138 1.00 43.50 118 ASP A N 1
ATOM 875 C CA . ASP A 1 119 ? 8.390 16.631 17.593 1.00 44.77 118 ASP A CA 1
ATOM 876 C C . ASP A 1 119 ? 7.992 15.513 18.565 1.00 43.33 118 ASP A C 1
ATOM 877 O O . ASP A 1 119 ? 7.327 14.558 18.177 1.00 42.89 118 ASP A O 1
ATOM 882 N N . LYS A 1 120 ? 8.418 15.627 19.825 1.00 41.76 119 LYS A N 1
ATOM 883 C CA . LYS A 1 120 ? 8.107 14.574 20.780 1.00 41.41 119 LYS A CA 1
ATOM 884 C C . LYS A 1 120 ? 6.606 14.577 21.073 1.00 40.12 119 LYS A C 1
ATOM 885 O O . LYS A 1 120 ? 6.048 13.527 21.274 1.00 40.10 119 LYS A O 1
ATOM 891 N N . LEU A 1 121 ? 5.954 15.745 21.076 1.00 39.41 120 LEU A N 1
ATOM 892 C CA . LEU A 1 121 ? 4.495 15.790 21.268 1.00 39.82 120 LEU A CA 1
ATOM 893 C C . LEU A 1 121 ? 3.760 15.115 20.114 1.00 42.42 120 LEU A C 1
ATOM 894 O O . LEU A 1 121 ? 2.792 14.390 20.327 1.00 44.15 120 LEU A O 1
ATOM 899 N N . TYR A 1 122 ? 4.224 15.371 18.890 1.00 44.04 121 TYR A N 1
ATOM 900 C CA . TYR A 1 122 ? 3.700 14.709 17.695 1.00 46.43 121 TYR A CA 1
ATOM 901 C C . TYR A 1 122 ? 3.735 13.201 17.841 1.00 47.24 121 TYR A C 1
ATOM 902 O O . TYR A 1 122 ? 2.701 12.541 17.702 1.00 49.19 121 TYR A O 1
ATOM 911 N N . ASN A 1 123 ? 4.908 12.643 18.132 1.00 46.48 122 ASN A N 1
ATOM 912 C CA . ASN A 1 123 ? 4.999 11.184 18.372 1.00 47.72 122 ASN A CA 1
ATOM 913 C C . ASN A 1 123 ? 4.106 10.784 19.557 1.00 46.73 122 ASN A C 1
ATOM 914 O O . ASN A 1 123 ? 3.287 9.882 19.448 1.00 48.54 122 ASN A O 1
ATOM 919 N N . TYR A 1 124 ? 4.222 11.495 20.674 1.00 44.55 123 TYR A N 1
ATOM 920 C CA . TYR A 1 124 ? 3.415 11.175 21.871 1.00 44.48 123 TYR A CA 1
ATOM 921 C C . TYR A 1 124 ? 1.927 11.128 21.560 1.00 46.26 123 TYR A C 1
ATOM 922 O O . TYR A 1 124 ? 1.209 10.341 22.135 1.00 47.03 123 TYR A O 1
ATOM 931 N N . LEU A 1 125 ? 1.469 11.964 20.632 1.00 46.90 124 LEU A N 1
ATOM 932 C CA . LEU A 1 125 ? 0.034 12.001 20.309 1.00 49.90 124 LEU A CA 1
ATOM 933 C C . LEU A 1 125 ? -0.433 10.978 19.250 1.00 53.86 124 LEU A C 1
ATOM 934 O O . LEU A 1 125 ? -1.607 10.966 18.891 1.00 57.52 124 LEU A O 1
ATOM 939 N N . GLY A 1 126 ? 0.464 10.131 18.753 1.00 54.76 125 GLY A N 1
ATOM 940 C CA . GLY A 1 126 ? 0.099 9.108 17.756 1.00 59.45 125 GLY A CA 1
ATOM 941 C C . GLY A 1 126 ? 0.512 9.408 16.314 1.00 61.95 125 GLY A C 1
ATOM 942 O O . GLY A 1 126 ? 0.119 8.694 15.399 1.00 65.98 125 GLY A O 1
ATOM 943 N N . LYS A 1 127 ? 1.336 10.436 16.115 1.00 60.20 126 LYS A N 1
ATOM 944 C CA . LYS A 1 127 ? 1.679 10.937 14.786 1.00 60.65 126 LYS A CA 1
ATOM 945 C C . LYS A 1 127 ? 0.398 11.265 14.050 1.00 60.69 126 LYS A C 1
ATOM 946 O O . LYS A 1 127 ? 0.159 10.747 12.963 1.00 61.82 126 LYS A O 1
ATOM 952 N N . PRO A 1 128 ? -0.435 12.135 14.646 1.00 60.81 127 PRO A N 1
ATOM 953 C CA . PRO A 1 128 ? -1.800 12.358 14.175 1.00 61.54 127 PRO A CA 1
ATOM 954 C C . PRO A 1 128 ? -1.843 13.085 12.842 1.00 61.77 127 PRO A C 1
ATOM 955 O O . PRO A 1 128 ? -1.163 14.098 12.687 1.00 61.78 127 PRO A O 1
ATOM 959 N N . SER A 1 129 ? -2.654 12.584 11.913 1.00 63.23 128 SER A N 1
ATOM 960 C CA . SER A 1 129 ? -2.711 13.113 10.548 1.00 64.37 128 SER A CA 1
ATOM 961 C C . SER A 1 129 ? -3.497 14.417 10.414 1.00 64.58 128 SER A C 1
ATOM 962 O O . SER A 1 129 ? -3.341 15.107 9.414 1.00 65.71 128 SER A O 1
ATOM 965 N N . TYR A 1 130 ? -4.345 14.740 11.393 1.00 64.51 129 TYR A N 1
ATOM 966 C CA . TYR A 1 130 ? -5.266 15.875 11.293 1.00 65.11 129 TYR A CA 1
ATOM 967 C C . TYR A 1 130 ? -5.421 16.572 12.641 1.00 64.80 129 TYR A C 1
ATOM 968 O O . TYR A 1 130 ? -5.252 15.939 13.699 1.00 64.96 129 TYR A O 1
ATOM 977 N N . CYS A 1 131 ? -5.751 17.864 12.609 1.00 64.80 130 CYS A N 1
ATOM 978 C CA . CYS A 1 131 ? -6.038 18.609 13.838 1.00 65.50 130 CYS A CA 1
ATOM 979 C C . CYS A 1 131 ? -7.525 18.449 14.161 1.00 68.60 130 CYS A C 1
ATOM 980 O O . CYS A 1 131 ? -8.252 17.810 13.392 1.00 70.25 130 CYS A O 1
ATOM 983 N N . PRO A 1 132 ? -7.990 19.011 15.294 1.00 70.38 131 PRO A N 1
ATOM 984 C CA . PRO A 1 132 ? -9.408 18.816 15.643 1.00 74.30 131 PRO A CA 1
ATOM 985 C C . PRO A 1 132 ? -10.392 19.491 14.680 1.00 76.06 131 PRO A C 1
ATOM 986 O O . PRO A 1 132 ? -11.578 19.160 14.692 1.00 80.00 131 PRO A O 1
ATOM 990 N N . HIS A 1 133 ? -9.894 20.408 13.851 1.00 73.80 132 HIS A N 1
ATOM 991 C CA . HIS A 1 133 ? -10.707 21.070 12.830 1.00 75.44 132 HIS A CA 1
ATOM 992 C C . HIS A 1 133 ? -10.649 20.357 11.475 1.00 75.57 132 HIS A C 1
ATOM 993 O O . HIS A 1 133 ? -11.117 20.891 10.478 1.00 77.49 132 HIS A O 1
ATOM 1000 N N . GLY A 1 134 ? -10.071 19.158 11.436 1.00 74.50 133 GLY A N 1
ATOM 1001 C CA . GLY A 1 134 ? -9.999 18.373 10.204 1.00 75.05 133 GLY A CA 1
ATOM 1002 C C . GLY A 1 134 ? -8.860 18.731 9.259 1.00 72.98 133 GLY A C 1
ATOM 1003 O O . GLY A 1 134 ? -8.717 18.102 8.212 1.00 74.40 133 GLY A O 1
ATOM 1004 N N . LEU A 1 135 ? -8.037 19.713 9.628 1.00 70.62 134 LEU A N 1
ATOM 1005 C CA . LEU A 1 135 ? -6.938 20.201 8.776 1.00 69.29 134 LEU A CA 1
ATOM 1006 C C . LEU A 1 135 ? -5.694 19.327 8.952 1.00 67.35 134 LEU A C 1
ATOM 1007 O O . LEU A 1 135 ? -5.391 18.894 10.062 1.00 65.96 134 LEU A O 1
ATOM 1012 N N . GLU A 1 136 ? -4.969 19.074 7.867 1.00 68.12 135 GLU A N 1
ATOM 1013 C CA . GLU A 1 136 ? -3.816 18.152 7.909 1.00 67.23 135 GLU A CA 1
ATOM 1014 C C . GLU A 1 136 ? -2.643 18.667 8.757 1.00 64.77 135 GLU A C 1
ATOM 1015 O O . GLU A 1 136 ? -2.420 19.879 8.883 1.00 64.39 135 GLU A O 1
ATOM 1021 N N . ILE A 1 137 ? -1.900 17.729 9.334 1.00 62.80 136 ILE A N 1
ATOM 1022 C CA . ILE A 1 137 ? -0.689 18.045 10.071 1.00 61.80 136 ILE A CA 1
ATOM 1023 C C . ILE A 1 137 ? 0.527 17.580 9.294 1.00 63.16 136 ILE A C 1
ATOM 1024 O O . ILE A 1 137 ? 0.687 16.393 9.087 1.00 62.98 136 ILE A O 1
ATOM 1029 N N . PRO A 1 138 ? 1.413 18.502 8.901 1.00 65.37 137 PRO A N 1
ATOM 1030 C CA . PRO A 1 138 ? 2.597 18.050 8.146 1.00 68.95 137 PRO A CA 1
ATOM 1031 C C . PRO A 1 138 ? 3.490 17.107 8.958 1.00 69.36 137 PRO A C 1
ATOM 1032 O O . PRO A 1 138 ? 3.372 17.069 10.174 1.00 67.72 137 PRO A O 1
ATOM 1036 N N . LEU A 1 139 ? 4.357 16.351 8.284 1.00 73.08 138 LEU A N 1
ATOM 1037 C CA . LEU A 1 139 ? 5.096 15.225 8.896 1.00 73.88 138 LEU A CA 1
ATOM 1038 C C . LEU A 1 139 ? 6.011 15.651 10.034 1.00 74.63 138 LEU A C 1
ATOM 1039 O O . LEU A 1 139 ? 6.963 16.404 9.823 1.00 78.51 138 LEU A O 1
ATOM 1044 N N . ASN B 1 10 ? -0.467 36.356 34.095 1.00 66.22 9 ASN B N 1
ATOM 1045 C CA . ASN B 1 10 ? 0.348 37.534 33.654 1.00 63.84 9 ASN B CA 1
ATOM 1046 C C . ASN B 1 10 ? 1.421 37.874 34.685 1.00 58.29 9 ASN B C 1
ATOM 1047 O O . ASN B 1 10 ? 1.283 38.838 35.442 1.00 59.49 9 ASN B O 1
ATOM 1052 N N . LEU B 1 11 ? 2.456 37.035 34.737 1.00 53.42 10 LEU B N 1
ATOM 1053 C CA . LEU B 1 11 ? 3.605 37.209 35.619 1.00 49.01 10 LEU B CA 1
ATOM 1054 C C . LEU B 1 11 ? 4.841 36.757 34.870 1.00 46.58 10 LEU B C 1
ATOM 1055 O O . LEU B 1 11 ? 4.929 35.604 34.460 1.00 47.46 10 LEU B O 1
ATOM 1060 N N . SER B 1 12 ? 5.795 37.653 34.676 1.00 45.26 11 SER B N 1
ATOM 1061 C CA . SER B 1 12 ? 7.009 37.310 33.951 1.00 44.30 11 SER B CA 1
ATOM 1062 C C . SER B 1 12 ? 7.972 36.611 34.913 1.00 42.42 11 SER B C 1
ATOM 1063 O O . SER B 1 12 ? 7.808 36.628 36.149 1.00 40.84 11 SER B O 1
ATOM 1066 N N . ARG B 1 13 ? 8.990 35.981 34.361 1.00 42.55 12 ARG B N 1
ATOM 1067 C CA . ARG B 1 13 ? 9.958 35.339 35.224 1.00 41.78 12 ARG B CA 1
ATOM 1068 C C . ARG B 1 13 ? 10.826 36.335 35.946 1.00 41.60 12 ARG B C 1
ATOM 1069 O O . ARG B 1 13 ? 11.302 36.071 37.053 1.00 41.28 12 ARG B O 1
ATOM 1077 N N . ARG B 1 14 ? 11.020 37.504 35.352 1.00 43.02 13 ARG B N 1
ATOM 1078 C CA . ARG B 1 14 ? 11.696 38.568 36.095 1.00 44.02 13 ARG B CA 1
ATOM 1079 C C . ARG B 1 14 ? 10.841 39.034 37.267 1.00 41.70 13 ARG B C 1
ATOM 1080 O O . ARG B 1 14 ? 11.362 39.191 38.350 1.00 42.13 13 ARG B O 1
ATOM 1088 N N . GLU B 1 15 ? 9.536 39.176 37.078 1.00 39.94 14 GLU B N 1
ATOM 1089 C CA . GLU B 1 15 ? 8.661 39.493 38.200 1.00 39.27 14 GLU B CA 1
ATOM 1090 C C . GLU B 1 15 ? 8.733 38.407 39.308 1.00 38.57 14 GLU B C 1
ATOM 1091 O O . GLU B 1 15 ? 8.793 38.720 40.509 1.00 38.49 14 GLU B O 1
ATOM 1097 N N . PHE B 1 16 ? 8.763 37.144 38.885 1.00 42.74 15 PHE B N 1
ATOM 1098 C CA . PHE B 1 16 ? 8.914 35.992 39.786 1.00 42.04 15 PHE B CA 1
ATOM 1099 C C . PHE B 1 16 ? 10.107 36.173 40.717 1.00 42.15 15 PHE B C 1
ATOM 1100 O O . PHE B 1 16 ? 9.974 36.012 41.914 1.00 40.33 15 PHE B O 1
ATOM 1108 N N . SER B 1 17 ? 11.268 36.485 40.143 1.00 43.87 16 SER B N 1
ATOM 1109 C CA . SER B 1 17 ? 12.489 36.776 40.896 1.00 45.31 16 SER B CA 1
ATOM 1110 C C . SER B 1 17 ? 12.287 37.879 41.930 1.00 44.76 16 SER B C 1
ATOM 1111 O O . SER B 1 17 ? 12.672 37.720 43.093 1.00 45.33 16 SER B O 1
ATOM 1114 N N . TYR B 1 18 ? 11.693 38.996 41.515 1.00 44.07 17 TYR B N 1
ATOM 1115 C CA . TYR B 1 18 ? 11.338 40.050 42.469 1.00 43.59 17 TYR B CA 1
ATOM 1116 C C . TYR B 1 18 ? 10.499 39.460 43.610 1.00 42.08 17 TYR B C 1
ATOM 1117 O O . TYR B 1 18 ? 10.811 39.659 44.790 1.00 41.06 17 TYR B O 1
ATOM 1126 N N . LEU B 1 19 ? 9.427 38.756 43.253 1.00 41.23 18 LEU B N 1
ATOM 1127 C CA . LEU B 1 19 ? 8.487 38.279 44.268 1.00 41.44 18 LEU B CA 1
ATOM 1128 C C . LEU B 1 19 ? 9.164 37.363 45.243 1.00 42.27 18 LEU B C 1
ATOM 1129 O O . LEU B 1 19 ? 8.912 37.462 46.452 1.00 43.32 18 LEU B O 1
ATOM 1134 N N . LEU B 1 20 ? 10.042 36.494 44.744 1.00 42.65 19 LEU B N 1
ATOM 1135 C CA . LEU B 1 20 ? 10.735 35.549 45.634 1.00 44.48 19 LEU B CA 1
ATOM 1136 C C . LEU B 1 20 ? 11.679 36.286 46.568 1.00 45.20 19 LEU B C 1
ATOM 1137 O O . LEU B 1 20 ? 11.860 35.884 47.704 1.00 46.16 19 LEU B O 1
ATOM 1142 N N . THR B 1 21 ? 12.303 37.351 46.074 1.00 44.94 20 THR B N 1
ATOM 1143 C CA . THR B 1 21 ? 13.244 38.115 46.874 1.00 46.20 20 THR B CA 1
ATOM 1144 C C . THR B 1 21 ? 12.524 38.873 47.989 1.00 46.01 20 THR B C 1
ATOM 1145 O O . THR B 1 21 ? 12.925 38.813 49.158 1.00 46.02 20 THR B O 1
ATOM 1149 N N . ILE B 1 22 ? 11.452 39.558 47.605 1.00 45.18 21 ILE B N 1
ATOM 1150 C CA . ILE B 1 22 ? 10.592 40.250 48.540 1.00 45.51 21 ILE B CA 1
ATOM 1151 C C . ILE B 1 22 ? 10.101 39.262 49.609 1.00 47.29 21 ILE B C 1
ATOM 1152 O O . ILE B 1 22 ? 10.204 39.529 50.805 1.00 48.84 21 ILE B O 1
ATOM 1157 N N . LYS B 1 23 ? 9.614 38.102 49.175 1.00 47.87 22 LYS B N 1
ATOM 1158 C CA . LYS B 1 23 ? 9.083 37.091 50.096 1.00 49.63 22 LYS B CA 1
ATOM 1159 C C . LYS B 1 23 ? 10.119 36.584 51.095 1.00 50.82 22 LYS B C 1
ATOM 1160 O O . LYS B 1 23 ? 9.779 36.296 52.226 1.00 52.78 22 LYS B O 1
ATOM 1166 N N . ARG B 1 24 ? 11.373 36.475 50.682 1.00 55.43 23 ARG B N 1
ATOM 1167 C CA . ARG B 1 24 ? 12.425 36.081 51.595 1.00 57.39 23 ARG B CA 1
ATOM 1168 C C . ARG B 1 24 ? 12.490 37.067 52.753 1.00 57.15 23 ARG B C 1
ATOM 1169 O O . ARG B 1 24 ? 12.498 36.664 53.908 1.00 58.20 23 ARG B O 1
ATOM 1177 N N . TYR B 1 25 ? 12.483 38.364 52.463 1.00 56.60 24 TYR B N 1
ATOM 1178 C CA . TYR B 1 25 ? 12.551 39.362 53.536 1.00 56.88 24 TYR B CA 1
ATOM 1179 C C . TYR B 1 25 ? 11.301 39.379 54.406 1.00 56.31 24 TYR B C 1
ATOM 1180 O O . TYR B 1 25 ? 11.399 39.400 55.645 1.00 57.67 24 TYR B O 1
ATOM 1189 N N . ASN B 1 26 ? 10.133 39.366 53.765 1.00 55.21 25 ASN B N 1
ATOM 1190 C CA . ASN B 1 26 ? 8.852 39.360 54.487 1.00 55.68 25 ASN B CA 1
ATOM 1191 C C . ASN B 1 26 ? 8.723 38.157 55.441 1.00 56.59 25 ASN B C 1
ATOM 1192 O O . ASN B 1 26 ? 8.225 38.295 56.567 1.00 57.23 25 ASN B O 1
ATOM 1197 N N . ASP B 1 27 ? 9.193 36.989 55.008 1.00 57.08 26 ASP B N 1
ATOM 1198 C CA . ASP B 1 27 ? 9.075 35.773 55.827 1.00 58.77 26 ASP B CA 1
ATOM 1199 C C . ASP B 1 27 ? 9.899 35.815 57.119 1.00 59.81 26 ASP B C 1
ATOM 1200 O O . ASP B 1 27 ? 9.703 34.975 57.981 1.00 60.57 26 ASP B O 1
ATOM 1205 N N . SER B 1 28 ? 10.806 36.789 57.231 1.00 60.34 27 SER B N 1
ATOM 1206 C CA . SER B 1 28 ? 11.564 37.041 58.457 1.00 62.87 27 SER B CA 1
ATOM 1207 C C . SER B 1 28 ? 11.059 38.292 59.197 1.00 62.67 27 SER B C 1
ATOM 1208 O O . SER B 1 28 ? 11.708 38.763 60.114 1.00 65.27 27 SER B O 1
ATOM 1211 N N . GLY B 1 29 ? 9.918 38.826 58.765 1.00 60.90 28 GLY B N 1
ATOM 1212 C CA . GLY B 1 29 ? 9.245 39.951 59.409 1.00 61.90 28 GLY B CA 1
ATOM 1213 C C . GLY B 1 29 ? 9.813 41.308 59.071 1.00 63.01 28 GLY B C 1
ATOM 1214 O O . GLY B 1 29 ? 9.911 42.161 59.936 1.00 65.62 28 GLY B O 1
ATOM 1215 N N . GLU B 1 30 ? 10.181 41.507 57.805 1.00 61.75 29 GLU B N 1
ATOM 1216 C CA . GLU B 1 30 ? 10.897 42.700 57.373 1.00 62.44 29 GLU B CA 1
ATOM 1217 C C . GLU B 1 30 ? 10.441 43.134 55.979 1.00 59.68 29 GLU B C 1
ATOM 1218 O O . GLU B 1 30 ? 10.490 42.356 55.049 1.00 56.94 29 GLU B O 1
ATOM 1224 N N . GLY B 1 31 ? 10.031 44.389 55.835 1.00 59.85 30 GLY B N 1
ATOM 1225 C CA . GLY B 1 31 ? 9.753 44.927 54.528 1.00 57.98 30 GLY B CA 1
ATOM 1226 C C . GLY B 1 31 ? 11.005 44.760 53.698 1.00 57.12 30 GLY B C 1
ATOM 1227 O O . GLY B 1 31 ? 12.117 44.807 54.222 1.00 58.10 30 GLY B O 1
ATOM 1228 N N . ALA B 1 32 ? 10.826 44.513 52.408 1.00 55.26 31 ALA B N 1
ATOM 1229 C CA . ALA B 1 32 ? 11.958 44.394 51.498 1.00 55.30 31 ALA B CA 1
ATOM 1230 C C . ALA B 1 32 ? 12.380 45.800 51.041 1.00 56.20 31 ALA B C 1
ATOM 1231 O O . ALA B 1 32 ? 11.597 46.475 50.399 1.00 55.91 31 ALA B O 1
ATOM 1233 N N . LYS B 1 33 ? 13.597 46.230 51.383 1.00 58.40 32 LYS B N 1
ATOM 1234 C CA . LYS B 1 33 ? 14.091 47.560 50.996 1.00 60.26 32 LYS B CA 1
ATOM 1235 C C . LYS B 1 33 ? 14.475 47.553 49.522 1.00 59.23 32 LYS B C 1
ATOM 1236 O O . LYS B 1 33 ? 15.070 46.593 49.031 1.00 58.67 32 LYS B O 1
ATOM 1242 N N . ILE B 1 34 ? 14.162 48.640 48.833 1.00 59.32 33 ILE B N 1
ATOM 1243 C CA . ILE B 1 34 ? 14.483 48.799 47.427 1.00 58.68 33 ILE B CA 1
ATOM 1244 C C . ILE B 1 34 ? 15.972 48.509 47.172 1.00 60.19 33 ILE B C 1
ATOM 1245 O O . ILE B 1 34 ? 16.318 47.753 46.274 1.00 58.83 33 ILE B O 1
ATOM 1250 N N . ASN B 1 35 ? 16.837 49.095 47.998 1.00 63.49 34 ASN B N 1
ATOM 1251 C CA . ASN B 1 35 ? 18.293 48.945 47.866 1.00 66.17 34 ASN B CA 1
ATOM 1252 C C . ASN B 1 35 ? 18.791 47.511 48.003 1.00 66.50 34 ASN B C 1
ATOM 1253 O O . ASN B 1 35 ? 19.711 47.118 47.299 1.00 67.85 34 ASN B O 1
ATOM 1258 N N . ARG B 1 36 ? 18.206 46.753 48.934 1.00 65.85 35 ARG B N 1
ATOM 1259 C CA . ARG B 1 36 ? 18.607 45.368 49.179 1.00 66.50 35 ARG B CA 1
ATOM 1260 C C . ARG B 1 36 ? 18.140 44.459 48.044 1.00 63.76 35 ARG B C 1
ATOM 1261 O O . ARG B 1 36 ? 18.891 43.612 47.582 1.00 65.23 35 ARG B O 1
ATOM 1269 N N . ILE B 1 37 ? 16.905 44.656 47.600 1.00 50.67 36 ILE B N 1
ATOM 1270 C CA . ILE B 1 37 ? 16.390 44.000 46.408 1.00 49.14 36 ILE B CA 1
ATOM 1271 C C . ILE B 1 37 ? 17.356 44.222 45.231 1.00 50.17 36 ILE B C 1
ATOM 1272 O O . ILE B 1 37 ? 17.694 43.273 44.526 1.00 50.55 36 ILE B O 1
ATOM 1277 N N . ALA B 1 38 ? 17.807 45.460 45.041 1.00 51.38 37 ALA B N 1
ATOM 1278 C CA . ALA B 1 38 ? 18.684 45.808 43.924 1.00 52.87 37 ALA B CA 1
ATOM 1279 C C . ALA B 1 38 ? 20.012 45.052 44.014 1.00 55.23 37 ALA B C 1
ATOM 1280 O O . ALA B 1 38 ? 20.510 44.547 43.004 1.00 55.45 37 ALA B O 1
ATOM 1282 N N . LYS B 1 39 ? 20.561 44.978 45.228 1.00 57.29 38 LYS B N 1
ATOM 1283 C CA . LYS B 1 39 ? 21.804 44.237 45.501 1.00 59.95 38 LYS B CA 1
ATOM 1284 C C . LYS B 1 39 ? 21.652 42.713 45.332 1.00 58.98 38 LYS B C 1
ATOM 1285 O O . LYS B 1 39 ? 22.541 42.058 44.805 1.00 60.49 38 LYS B O 1
ATOM 1291 N N . ASP B 1 40 ? 20.532 42.157 45.779 1.00 57.08 39 ASP B N 1
ATOM 1292 C CA . ASP B 1 40 ? 20.295 40.713 45.664 1.00 57.00 39 ASP B CA 1
ATOM 1293 C C . ASP B 1 40 ? 20.144 40.264 44.216 1.00 55.77 39 ASP B C 1
ATOM 1294 O O . ASP B 1 40 ? 20.629 39.203 43.861 1.00 57.42 39 ASP B O 1
ATOM 1299 N N . LEU B 1 41 ? 19.471 41.062 43.388 1.00 53.84 40 LEU B N 1
ATOM 1300 C CA . LEU B 1 41 ? 19.245 40.719 41.980 1.00 53.08 40 LEU B CA 1
ATOM 1301 C C . LEU B 1 41 ? 20.307 41.336 41.084 1.00 54.58 40 LEU B C 1
ATOM 1302 O O . LEU B 1 41 ? 20.311 41.113 39.874 1.00 54.41 40 LEU B O 1
ATOM 1307 N N . LYS B 1 42 ? 21.206 42.107 41.692 1.00 56.21 41 LYS B N 1
ATOM 1308 C CA . LYS B 1 42 ? 22.321 42.747 40.993 1.00 58.68 41 LYS B CA 1
ATOM 1309 C C . LYS B 1 42 ? 21.862 43.708 39.891 1.00 57.02 41 LYS B C 1
ATOM 1310 O O . LYS B 1 42 ? 22.438 43.740 38.814 1.00 58.29 41 LYS B O 1
ATOM 1316 N N . ILE B 1 43 ? 20.825 44.485 40.196 1.00 54.84 42 ILE B N 1
ATOM 1317 C CA . ILE B 1 43 ? 20.258 45.475 39.277 1.00 53.80 42 ILE B CA 1
ATOM 1318 C C . ILE B 1 43 ? 20.231 46.847 39.963 1.00 53.86 42 ILE B C 1
ATOM 1319 O O . ILE B 1 43 ? 20.599 46.969 41.131 1.00 54.58 42 ILE B O 1
ATOM 1324 N N . ALA B 1 44 ? 19.823 47.879 39.224 1.00 53.65 43 ALA B N 1
ATOM 1325 C CA . ALA B 1 44 ? 19.868 49.268 39.709 1.00 54.57 43 ALA B CA 1
ATOM 1326 C C . ALA B 1 44 ? 18.676 49.586 40.613 1.00 53.14 43 ALA B C 1
ATOM 1327 O O . ALA B 1 44 ? 17.545 49.192 40.303 1.00 51.46 43 ALA B O 1
ATOM 1329 N N . PRO B 1 45 ? 18.917 50.294 41.732 1.00 54.46 44 PRO B N 1
ATOM 1330 C CA . PRO B 1 45 ? 17.829 50.747 42.601 1.00 53.96 44 PRO B CA 1
ATOM 1331 C C . PRO B 1 45 ? 16.694 51.514 41.886 1.00 53.12 44 PRO B C 1
ATOM 1332 O O . PRO B 1 45 ? 15.535 51.408 42.312 1.00 51.68 44 PRO B O 1
ATOM 1336 N N . SER B 1 46 ? 17.004 52.262 40.822 1.00 53.47 45 SER B N 1
ATOM 1337 C CA . SER B 1 46 ? 15.947 52.967 40.090 1.00 53.23 45 SER B CA 1
ATOM 1338 C C . SER B 1 46 ? 15.046 51.984 39.353 1.00 50.76 45 SER B C 1
ATOM 1339 O O . SER B 1 46 ? 13.830 52.124 39.367 1.00 50.67 45 SER B O 1
ATOM 1342 N N . SER B 1 47 ? 15.631 50.977 38.724 1.00 50.09 46 SER B N 1
ATOM 1343 C CA . SER B 1 47 ? 14.834 49.927 38.097 1.00 48.40 46 SER B CA 1
ATOM 1344 C C . SER B 1 47 ? 13.933 49.201 39.126 1.00 46.96 46 SER B C 1
ATOM 1345 O O . SER B 1 47 ? 12.760 48.949 38.850 1.00 46.73 46 SER B O 1
ATOM 1348 N N . VAL B 1 48 ? 14.443 48.919 40.324 1.00 46.36 47 VAL B N 1
ATOM 1349 C CA . VAL B 1 48 ? 13.635 48.250 41.324 1.00 45.02 47 VAL B CA 1
ATOM 1350 C C . VAL B 1 48 ? 12.455 49.122 41.729 1.00 45.77 47 VAL B C 1
ATOM 1351 O O . VAL B 1 48 ? 11.319 48.669 41.730 1.00 45.22 47 VAL B O 1
ATOM 1355 N N . PHE B 1 49 ? 12.719 50.388 42.052 1.00 47.48 48 PHE B N 1
ATOM 1356 C CA . PHE B 1 49 ? 11.662 51.308 42.415 1.00 48.34 48 PHE B CA 1
ATOM 1357 C C . PHE B 1 49 ? 10.566 51.304 41.349 1.00 48.00 48 PHE B C 1
ATOM 1358 O O . PHE B 1 49 ? 9.394 51.174 41.690 1.00 48.17 48 PHE B O 1
ATOM 1366 N N . GLU B 1 50 ? 10.950 51.436 40.073 1.00 47.74 49 GLU B N 1
ATOM 1367 C CA . GLU B 1 50 ? 9.997 51.418 38.953 1.00 47.61 49 GLU B CA 1
ATOM 1368 C C . GLU B 1 50 ? 9.233 50.089 38.846 1.00 46.80 49 GLU B C 1
ATOM 1369 O O . GLU B 1 50 ? 7.996 50.088 38.849 1.00 48.30 49 GLU B O 1
ATOM 1375 N N . GLU B 1 51 ? 9.923 48.953 38.801 1.00 45.61 50 GLU B N 1
ATOM 1376 C CA . GLU B 1 51 ? 9.210 47.655 38.668 1.00 44.43 50 GLU B CA 1
ATOM 1377 C C . GLU B 1 51 ? 8.252 47.430 39.851 1.00 44.31 50 GLU B C 1
ATOM 1378 O O . GLU B 1 51 ? 7.103 46.994 39.677 1.00 44.30 50 GLU B O 1
ATOM 1384 N N . VAL B 1 52 ? 8.702 47.780 41.051 1.00 44.51 51 VAL B N 1
ATOM 1385 C CA . VAL B 1 52 ? 7.877 47.641 42.242 1.00 43.95 51 VAL B CA 1
ATOM 1386 C C . VAL B 1 52 ? 6.531 48.373 42.095 1.00 45.23 51 VAL B C 1
ATOM 1387 O O . VAL B 1 52 ? 5.505 47.837 42.508 1.00 45.96 51 VAL B O 1
ATOM 1391 N N . SER B 1 53 ? 6.498 49.562 41.489 1.00 45.77 52 SER B N 1
ATOM 1392 C CA . SER B 1 53 ? 5.209 50.226 41.321 1.00 47.43 52 SER B CA 1
ATOM 1393 C C . SER B 1 53 ? 4.328 49.507 40.300 1.00 47.00 52 SER B C 1
ATOM 1394 O O . SER B 1 53 ? 3.110 49.526 40.431 1.00 48.11 52 SER B O 1
ATOM 1397 N N . HIS B 1 54 ? 4.920 48.867 39.297 1.00 46.08 53 HIS B N 1
ATOM 1398 C CA . HIS B 1 54 ? 4.118 48.014 38.401 1.00 46.34 53 HIS B CA 1
ATOM 1399 C C . HIS B 1 54 ? 3.605 46.779 39.118 1.00 45.90 53 HIS B C 1
ATOM 1400 O O . HIS B 1 54 ? 2.486 46.356 38.877 1.00 47.19 53 HIS B O 1
ATOM 1407 N N . LEU B 1 55 ? 4.398 46.210 40.015 1.00 45.18 54 LEU B N 1
ATOM 1408 C CA . LEU B 1 55 ? 3.927 45.064 40.791 1.00 45.50 54 LEU B CA 1
ATOM 1409 C C . LEU B 1 55 ? 2.782 45.477 41.734 1.00 47.50 54 LEU B C 1
ATOM 1410 O O . LEU B 1 55 ? 1.854 44.694 41.969 1.00 48.71 54 LEU B O 1
ATOM 1415 N N . GLU B 1 56 ? 2.835 46.705 42.252 1.00 47.68 55 GLU B N 1
ATOM 1416 C CA . GLU B 1 56 ? 1.738 47.264 43.082 1.0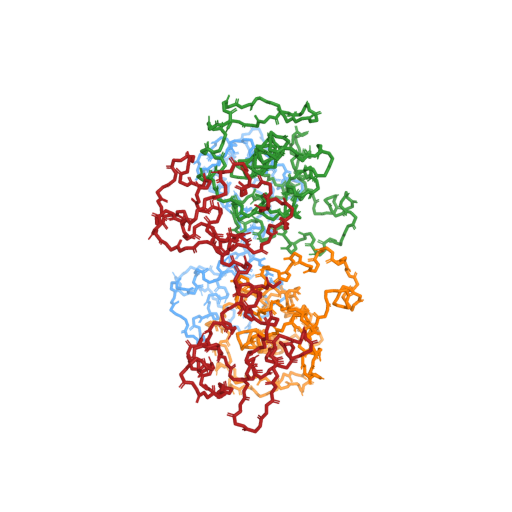0 49.60 55 GLU B CA 1
ATOM 1417 C C . GLU B 1 56 ? 0.454 47.431 42.256 1.00 50.95 55 GLU B C 1
ATOM 1418 O O . GLU B 1 56 ? -0.600 46.952 42.653 1.00 51.09 55 GLU B O 1
ATOM 1424 N N . GLU B 1 57 ? 0.545 48.086 41.096 1.00 52.47 56 GLU B N 1
ATOM 1425 C CA . GLU B 1 57 ? -0.617 48.216 40.184 1.00 54.15 56 GLU B CA 1
ATOM 1426 C C . GLU B 1 57 ? -1.299 46.852 39.925 1.00 52.05 56 GLU B C 1
ATOM 1427 O O . GLU B 1 57 ? -2.515 46.759 39.807 1.00 53.05 56 GLU B O 1
ATOM 1433 N N . LYS B 1 58 ? -0.499 45.798 39.825 1.00 49.75 57 LYS B N 1
ATOM 1434 C CA . LYS B 1 58 ? -1.020 44.444 39.550 1.00 48.73 57 LYS B CA 1
ATOM 1435 C C . LYS B 1 58 ? -1.546 43.737 40.797 1.00 48.24 57 LYS B C 1
ATOM 1436 O O . LYS B 1 58 ? -1.916 42.558 40.731 1.00 48.40 57 LYS B O 1
ATOM 1442 N N . GLY B 1 59 ? -1.548 44.430 41.931 1.00 48.98 58 GLY B N 1
ATOM 1443 C CA . GLY B 1 59 ? -2.031 43.849 43.192 1.00 50.10 58 GLY B CA 1
ATOM 1444 C C . GLY B 1 59 ? -1.156 42.762 43.813 1.00 48.60 58 GLY B C 1
ATOM 1445 O O . GLY B 1 59 ? -1.622 42.002 44.654 1.00 50.33 58 GLY B O 1
ATOM 1446 N N . LEU B 1 60 ? 0.117 42.709 43.430 1.00 47.03 59 LEU B N 1
ATOM 1447 C CA . LEU B 1 60 ? 1.023 41.628 43.846 1.00 45.87 59 LEU B CA 1
ATOM 1448 C C . LEU B 1 60 ? 1.909 41.989 45.051 1.00 45.49 59 LEU B C 1
ATOM 1449 O O . LEU B 1 60 ? 2.398 41.104 45.773 1.00 44.67 59 LEU B O 1
ATOM 1454 N N . VAL B 1 61 ? 2.126 43.291 45.252 1.00 45.49 60 VAL B N 1
ATOM 1455 C CA . VAL B 1 61 ? 2.894 43.774 46.391 1.00 45.68 60 VAL B CA 1
ATOM 1456 C C . VAL B 1 61 ? 2.290 45.088 46.859 1.00 47.94 60 VAL B C 1
ATOM 1457 O O . VAL B 1 61 ? 1.490 45.682 46.147 1.00 48.35 60 VAL B O 1
ATOM 1461 N N . LYS B 1 62 ? 2.662 45.517 48.066 1.00 50.42 61 LYS B N 1
ATOM 1462 C CA . LYS B 1 62 ? 2.357 46.868 48.569 1.00 53.57 61 LYS B CA 1
ATOM 1463 C C . LYS B 1 62 ? 3.639 47.542 49.048 1.00 54.24 61 LYS B C 1
ATOM 1464 O O . LYS B 1 62 ? 4.377 46.978 49.859 1.00 53.64 61 LYS B O 1
ATOM 1470 N N . LYS B 1 63 ? 3.902 48.747 48.551 1.00 56.26 62 LYS B N 1
ATOM 1471 C CA . LYS B 1 63 ? 5.051 49.525 48.993 1.00 58.59 62 LYS B CA 1
ATOM 1472 C C . LYS B 1 63 ? 4.608 50.327 50.207 1.00 63.18 62 LYS B C 1
ATOM 1473 O O . LYS B 1 63 ? 3.580 50.989 50.163 1.00 65.47 62 LYS B O 1
ATOM 1479 N N . LYS B 1 64 ? 5.375 50.248 51.287 1.00 65.43 63 LYS B N 1
ATOM 1480 C CA . LYS B 1 64 ? 5.052 50.941 52.539 1.00 70.58 63 LYS B CA 1
ATOM 1481 C C . LYS B 1 64 ? 6.291 51.659 53.032 1.00 73.40 63 LYS B C 1
ATOM 1482 O O . LYS B 1 64 ? 7.331 51.620 52.373 1.00 72.48 63 LYS B O 1
ATOM 1488 N N . GLU B 1 65 ? 6.171 52.321 54.180 1.00 78.98 64 GLU B N 1
ATOM 1489 C CA . GLU B 1 65 ? 7.291 53.024 54.831 1.00 82.01 64 GLU B CA 1
ATOM 1490 C C . GLU B 1 65 ? 8.470 52.079 55.095 1.00 79.05 64 GLU B C 1
ATOM 1491 O O . GLU B 1 65 ? 9.615 52.408 54.775 1.00 79.68 64 GLU B O 1
ATOM 1493 N N . ASP B 1 66 ? 8.175 50.897 55.637 1.00 76.49 65 ASP B N 1
ATOM 1494 C CA . ASP B 1 66 ? 9.201 49.903 55.987 1.00 73.91 65 ASP B CA 1
ATOM 1495 C C . ASP B 1 66 ? 9.731 49.064 54.814 1.00 68.07 65 ASP B C 1
ATOM 1496 O O . ASP B 1 66 ? 10.505 48.122 55.029 1.00 66.69 65 ASP B O 1
ATOM 1501 N N . GLY B 1 67 ? 9.323 49.387 53.585 1.00 65.04 66 GLY B N 1
ATOM 1502 C CA . GLY B 1 67 ? 9.740 48.613 52.396 1.00 59.71 66 GLY B CA 1
ATOM 1503 C C . GLY B 1 67 ? 8.577 47.882 51.758 1.00 56.22 66 GLY B C 1
ATOM 1504 O O . GLY B 1 67 ? 7.423 48.202 52.045 1.00 57.17 66 GLY B O 1
ATOM 1505 N N . VAL B 1 68 ? 8.886 46.883 50.916 1.00 52.03 67 VAL B N 1
ATOM 1506 C CA . VAL B 1 68 ? 7.894 46.211 50.074 1.00 48.69 67 VAL B CA 1
ATOM 1507 C C . VAL B 1 68 ? 7.387 44.898 50.706 1.00 48.47 67 VAL B C 1
ATOM 1508 O O . VAL B 1 68 ? 8.170 44.097 51.230 1.00 48.63 67 VAL B O 1
ATOM 1512 N N . TRP B 1 69 ? 6.070 44.702 50.688 1.00 48.58 68 TRP B N 1
ATOM 1513 C CA . TRP B 1 69 ? 5.462 43.474 51.196 1.00 48.03 68 TRP B CA 1
ATOM 1514 C C . TRP B 1 69 ? 4.631 42.811 50.112 1.00 46.55 68 TRP B C 1
ATOM 1515 O O . TRP B 1 69 ? 3.869 43.491 49.400 1.00 47.19 68 TRP B O 1
ATOM 1526 N N . ILE B 1 70 ? 4.814 41.497 49.980 1.00 45.04 69 ILE B N 1
ATOM 1527 C CA . ILE B 1 70 ? 4.046 40.672 49.065 1.00 43.77 69 ILE B CA 1
ATOM 1528 C C . ILE B 1 70 ? 2.606 40.498 49.586 1.00 43.55 69 ILE B C 1
ATOM 1529 O O . ILE B 1 70 ? 2.393 40.299 50.768 1.00 43.70 69 ILE B O 1
ATOM 1534 N N . THR B 1 71 ? 1.635 40.583 48.686 1.00 43.12 70 THR B N 1
ATOM 1535 C CA . THR B 1 71 ? 0.234 40.381 49.026 1.00 43.59 70 THR B CA 1
ATOM 1536 C C . THR B 1 71 ? -0.138 38.918 48.858 1.00 43.91 70 THR B C 1
ATOM 1537 O O . THR B 1 71 ? 0.678 38.115 48.388 1.00 42.58 70 THR B O 1
ATOM 1541 N N . ASN B 1 72 ? -1.367 38.580 49.237 1.00 45.69 71 ASN B N 1
ATOM 1542 C CA . ASN B 1 72 ? -1.903 37.250 49.025 1.00 46.93 71 ASN B CA 1
ATOM 1543 C C . ASN B 1 72 ? -1.868 36.859 47.535 1.00 45.75 71 ASN B C 1
ATOM 1544 O O . ASN B 1 72 ? -1.476 35.748 47.197 1.00 44.68 71 ASN B O 1
ATOM 1549 N N . ASN B 1 73 ? -2.274 37.771 46.654 1.00 46.13 72 ASN B N 1
ATOM 1550 C CA . ASN B 1 73 ? -2.229 37.511 45.216 1.00 46.37 72 ASN B CA 1
ATOM 1551 C C . ASN B 1 73 ? -0.805 37.289 44.722 1.00 44.30 72 ASN B C 1
ATOM 1552 O O . ASN B 1 73 ? -0.577 36.502 43.807 1.00 43.31 72 ASN B O 1
ATOM 1557 N N . GLY B 1 74 ? 0.152 37.981 45.338 1.00 43.55 73 GLY B N 1
ATOM 1558 C CA . GLY B 1 74 ? 1.553 37.797 44.991 1.00 42.26 73 GLY B CA 1
ATOM 1559 C C . GLY B 1 74 ? 2.003 36.391 45.334 1.00 41.19 73 GLY B C 1
ATOM 1560 O O . GLY B 1 74 ? 2.613 35.709 44.528 1.00 40.05 73 GLY B O 1
ATOM 1561 N N . THR B 1 75 ? 1.698 35.961 46.546 1.00 41.89 74 THR B N 1
ATOM 1562 C CA . THR B 1 75 ? 2.047 34.612 46.971 1.00 41.88 74 THR B CA 1
ATOM 1563 C C . THR B 1 75 ? 1.403 33.587 46.031 1.00 41.81 74 THR B C 1
ATOM 1564 O O . THR B 1 75 ? 2.112 32.755 45.486 1.00 40.21 74 THR B O 1
ATOM 1568 N N . ARG B 1 76 ? 0.092 33.696 45.801 1.00 43.19 75 ARG B N 1
ATOM 1569 C CA . ARG B 1 76 ? -0.605 32.843 44.815 1.00 44.77 75 ARG B CA 1
ATOM 1570 C C . ARG B 1 76 ? 0.148 32.786 43.486 1.00 43.24 75 ARG B C 1
ATOM 1571 O O . ARG B 1 76 ? 0.324 31.717 42.923 1.00 44.49 75 ARG B O 1
ATOM 1579 N N . SER B 1 77 ? 0.575 33.937 42.989 1.00 42.06 76 SER B N 1
ATOM 1580 C CA . SER B 1 77 ? 1.244 34.033 41.692 1.00 41.99 76 SER B CA 1
ATOM 1581 C C . SER B 1 77 ? 2.568 33.292 41.663 1.00 40.60 76 SER B C 1
ATOM 1582 O O . SER B 1 77 ? 2.919 32.720 40.641 1.00 40.72 76 SER B O 1
ATOM 1585 N N . ILE B 1 78 ? 3.312 33.353 42.765 1.00 39.38 77 ILE B N 1
ATOM 1586 C CA . ILE B 1 78 ? 4.526 32.571 42.924 1.00 38.88 77 ILE B CA 1
ATOM 1587 C C . ILE B 1 78 ? 4.150 31.090 42.787 1.00 39.27 77 ILE B C 1
ATOM 1588 O O . ILE B 1 78 ? 4.776 30.340 42.030 1.00 37.56 77 ILE B O 1
ATOM 1593 N N . ASN B 1 79 ? 3.129 30.674 43.532 1.00 40.21 78 ASN B N 1
ATOM 1594 C CA . ASN B 1 79 ? 2.721 29.263 43.537 1.00 41.23 78 ASN B CA 1
ATOM 1595 C C . ASN B 1 79 ? 2.219 28.785 42.213 1.00 40.49 78 ASN B C 1
ATOM 1596 O O . ASN B 1 79 ? 2.483 27.666 41.862 1.00 40.37 78 ASN B O 1
ATOM 1601 N N . TYR B 1 80 ? 1.475 29.622 41.493 1.00 40.97 79 TYR B N 1
ATOM 1602 C CA . TYR B 1 80 ? 0.993 29.269 40.160 1.00 42.00 79 TYR B CA 1
ATOM 1603 C C . TYR B 1 80 ? 2.123 29.027 39.188 1.00 41.05 79 TYR B C 1
ATOM 1604 O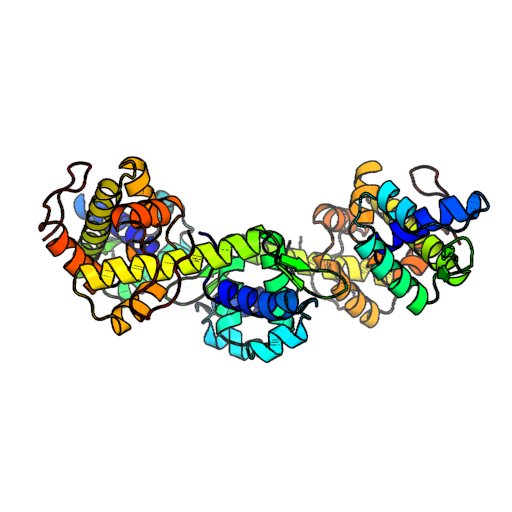 O . TYR B 1 80 ? 2.016 28.179 38.339 1.00 40.96 79 TYR B O 1
ATOM 1613 N N . LEU B 1 81 ? 3.149 29.876 39.223 1.00 40.27 80 LEU B N 1
ATOM 1614 C CA . LEU B 1 81 ? 4.267 29.703 38.297 1.00 40.20 80 LEU B CA 1
ATOM 1615 C C . LEU B 1 81 ? 5.068 28.429 38.638 1.00 39.60 80 LEU B C 1
ATOM 1616 O O . LEU B 1 81 ? 5.556 27.739 37.750 1.00 39.56 80 LEU B O 1
ATOM 1621 N N . ILE B 1 82 ? 5.184 28.124 39.918 1.00 38.80 81 ILE B N 1
ATOM 1622 C CA . ILE B 1 82 ? 5.920 26.958 40.350 1.00 39.74 81 ILE B CA 1
ATOM 1623 C C . ILE B 1 82 ? 5.183 25.700 39.851 1.00 40.36 81 ILE B C 1
ATOM 1624 O O . ILE B 1 82 ? 5.786 24.798 39.294 1.00 40.64 81 ILE B O 1
ATOM 1629 N N . LYS B 1 83 ? 3.868 25.681 40.031 1.00 40.15 82 LYS B N 1
ATOM 1630 C CA . LYS B 1 83 ? 3.032 24.600 39.517 1.00 39.57 82 LYS B CA 1
ATOM 1631 C C . LYS B 1 83 ? 3.162 24.470 38.018 1.00 37.54 82 LYS B C 1
ATOM 1632 O O . LYS B 1 83 ? 3.296 23.354 37.516 1.00 35.96 82 LYS B O 1
ATOM 1638 N N . ALA B 1 84 ? 3.093 25.600 37.305 1.00 37.29 83 ALA B N 1
ATOM 1639 C CA . ALA B 1 84 ? 3.185 25.569 35.838 1.00 36.46 83 ALA B CA 1
ATOM 1640 C C . ALA B 1 84 ? 4.519 24.955 35.439 1.00 35.38 83 ALA B C 1
ATOM 1641 O O . ALA B 1 84 ? 4.558 24.082 34.589 1.00 35.30 83 ALA B O 1
ATOM 1643 N N . HIS B 1 85 ? 5.596 25.393 36.087 1.00 35.82 84 HIS B N 1
ATOM 1644 C CA . HIS B 1 85 ? 6.939 24.918 35.789 1.00 35.52 84 HIS B CA 1
ATOM 1645 C C . HIS B 1 85 ? 7.038 23.404 35.981 1.00 35.27 84 HIS B C 1
ATOM 1646 O O . HIS B 1 85 ? 7.497 22.680 35.101 1.00 33.08 84 HIS B O 1
ATOM 1653 N N . ARG B 1 86 ? 6.546 22.950 37.125 1.00 36.07 85 ARG B N 1
ATOM 1654 C CA . ARG B 1 86 ? 6.652 21.551 37.524 1.00 36.25 85 ARG B CA 1
ATOM 1655 C C . ARG B 1 86 ? 5.702 20.621 36.778 1.00 35.40 85 ARG B C 1
ATOM 1656 O O . ARG B 1 86 ? 6.096 19.536 36.378 1.00 35.49 85 ARG B O 1
ATOM 1664 N N . VAL B 1 87 ? 4.477 21.049 36.535 1.00 35.65 86 VAL B N 1
ATOM 1665 C CA . VAL B 1 87 ? 3.582 20.264 35.706 1.00 35.38 86 VAL B CA 1
ATOM 1666 C C . VAL B 1 87 ? 4.129 20.102 34.263 1.00 35.13 86 VAL B C 1
ATOM 1667 O O . VAL B 1 87 ? 4.071 19.021 33.678 1.00 34.55 86 VAL B O 1
ATOM 1671 N N . ILE B 1 88 ? 4.637 21.181 33.676 1.00 34.59 87 ILE B N 1
ATOM 1672 C CA . ILE B 1 88 ? 5.188 21.076 32.329 1.00 34.70 87 ILE B CA 1
ATOM 1673 C C . ILE B 1 88 ? 6.391 20.124 32.295 1.00 34.24 87 ILE B C 1
ATOM 1674 O O . ILE B 1 88 ? 6.564 19.377 31.336 1.00 34.58 87 ILE B O 1
ATOM 1679 N N . GLU B 1 89 ? 7.207 20.147 33.343 1.00 34.32 88 GLU B N 1
ATOM 1680 C CA . GLU B 1 89 ? 8.380 19.277 33.428 1.00 34.76 88 GLU B CA 1
ATOM 1681 C C . GLU B 1 89 ? 7.954 17.845 33.322 1.00 34.29 88 GLU B C 1
ATOM 1682 O O . GLU B 1 89 ? 8.607 17.064 32.663 1.00 35.36 88 GLU B O 1
ATOM 1688 N N . ILE B 1 90 ? 6.853 17.509 33.992 1.00 33.93 89 ILE B N 1
ATOM 1689 C CA . ILE B 1 90 ? 6.358 16.163 34.002 1.00 33.88 89 ILE B CA 1
ATOM 1690 C C . ILE B 1 90 ? 5.948 15.727 32.605 1.00 33.52 89 ILE B C 1
ATOM 1691 O O . ILE B 1 90 ? 6.321 14.641 32.173 1.00 33.79 89 ILE B O 1
ATOM 1696 N N . LEU B 1 91 ? 5.193 16.569 31.900 1.00 32.75 90 LEU B N 1
ATOM 1697 C CA . LEU B 1 91 ? 4.800 16.247 30.541 1.00 32.77 90 LEU B CA 1
ATOM 1698 C C . LEU B 1 91 ? 6.049 16.042 29.698 1.00 33.39 90 LEU B C 1
ATOM 1699 O O . LEU B 1 91 ? 6.145 15.094 28.927 1.00 34.53 90 LEU B O 1
ATOM 1704 N N . LEU B 1 92 ? 7.018 16.943 29.847 1.00 33.97 91 LEU B N 1
ATOM 1705 C CA . LEU B 1 92 ? 8.227 16.865 29.031 1.00 34.28 91 LEU B CA 1
ATOM 1706 C C . LEU B 1 92 ? 8.975 15.551 29.275 1.00 35.10 91 LEU B C 1
ATOM 1707 O O . LEU B 1 92 ? 9.381 14.874 28.313 1.00 35.81 91 LEU B O 1
ATOM 1712 N N . VAL B 1 93 ? 9.113 15.159 30.540 1.00 34.56 92 VAL B N 1
ATOM 1713 C CA . VAL B 1 93 ? 9.808 13.915 30.847 1.00 35.96 92 VAL B CA 1
ATOM 1714 C C . VAL B 1 93 ? 9.027 12.732 30.293 1.00 36.35 92 VAL B C 1
ATOM 1715 O O . VAL B 1 93 ? 9.617 11.810 29.697 1.00 37.74 92 VAL B O 1
ATOM 1719 N N . ASN B 1 94 ? 7.700 12.784 30.425 1.00 35.63 93 ASN B N 1
ATOM 1720 C CA . ASN B 1 94 ? 6.838 11.716 29.888 1.00 36.20 93 ASN B CA 1
ATOM 1721 C C . ASN B 1 94 ? 6.860 11.600 28.372 1.00 36.65 93 ASN B C 1
ATOM 1722 O O . ASN B 1 94 ? 6.536 10.548 27.833 1.00 38.20 93 ASN B O 1
ATOM 1727 N N . ILE B 1 95 ? 7.225 12.658 27.667 1.00 36.36 94 ILE B N 1
ATOM 1728 C CA . ILE B 1 95 ? 7.346 12.528 26.211 1.00 37.45 94 ILE B CA 1
ATOM 1729 C C . ILE B 1 95 ? 8.793 12.251 25.732 1.00 38.68 94 ILE B C 1
ATOM 1730 O O . ILE B 1 95 ? 9.050 12.191 24.525 1.00 40.64 94 ILE B O 1
ATOM 1735 N N . GLY B 1 96 ? 9.724 12.081 26.678 1.00 38.46 95 GLY B N 1
ATOM 1736 C CA . GLY B 1 96 ? 11.068 11.556 26.397 1.00 40.76 95 GLY B CA 1
ATOM 1737 C C . GLY B 1 96 ? 12.222 12.548 26.449 1.00 41.98 95 GLY B C 1
ATOM 1738 O O . GLY B 1 96 ? 13.274 12.315 25.846 1.00 44.39 95 GLY B O 1
ATOM 1739 N N . ILE B 1 97 ? 12.035 13.654 27.162 1.00 40.71 96 ILE B N 1
ATOM 1740 C CA . ILE B 1 97 ? 13.067 14.660 27.315 1.00 41.54 96 ILE B CA 1
ATOM 1741 C C . ILE B 1 97 ? 13.740 14.468 28.678 1.00 42.78 96 ILE B C 1
ATOM 1742 O O . ILE B 1 97 ? 13.086 14.369 29.712 1.00 40.46 96 ILE B O 1
ATOM 1747 N N . ASP B 1 98 ? 15.061 14.403 28.651 1.00 46.05 97 ASP B N 1
ATOM 1748 C CA . ASP B 1 98 ? 15.900 14.397 29.843 1.00 48.65 97 ASP B CA 1
ATOM 1749 C C . ASP B 1 98 ? 15.387 15.440 30.853 1.00 46.52 97 ASP B C 1
ATOM 1750 O O . ASP B 1 98 ? 14.932 16.505 30.445 1.00 45.61 97 ASP B O 1
ATOM 1755 N N . LYS B 1 99 ? 15.449 15.155 32.149 1.00 50.51 98 LYS B N 1
ATOM 1756 C CA . LYS B 1 99 ? 14.851 16.062 33.165 1.00 50.13 98 LYS B CA 1
ATOM 1757 C C . LYS B 1 99 ? 15.579 17.393 33.337 1.00 50.20 98 LYS B C 1
ATOM 1758 O O . LYS B 1 99 ? 14.957 18.403 33.672 1.00 49.20 98 LYS B O 1
ATOM 1764 N N . GLN B 1 100 ? 16.887 17.405 33.126 1.00 51.76 99 GLN B N 1
ATOM 1765 C CA . GLN B 1 100 ? 17.626 18.658 33.147 1.00 53.43 99 GLN B CA 1
ATOM 1766 C C . GLN B 1 100 ? 17.228 19.550 31.939 1.00 51.52 99 GLN B C 1
ATOM 1767 O O . GLN B 1 100 ? 16.986 20.738 32.113 1.00 51.83 99 GLN B O 1
ATOM 1773 N N . THR B 1 101 ? 17.126 18.972 30.741 1.00 49.61 100 THR B N 1
ATOM 1774 C CA . THR B 1 101 ? 16.673 19.707 29.551 1.00 48.45 100 THR B CA 1
ATOM 1775 C C . THR B 1 101 ? 15.204 20.120 29.667 1.00 45.75 100 THR B C 1
ATOM 1776 O O . THR B 1 101 ? 14.804 21.175 29.190 1.00 44.95 100 THR B O 1
ATOM 1780 N N . ALA B 1 102 ? 14.411 19.270 30.302 1.00 44.09 101 ALA B N 1
ATOM 1781 C CA . ALA B 1 102 ? 13.018 19.558 30.562 1.00 42.58 101 ALA B CA 1
ATOM 1782 C C . ALA B 1 102 ? 12.887 20.801 31.433 1.00 42.88 101 ALA B C 1
ATOM 1783 O O . ALA B 1 102 ? 12.039 21.637 31.161 1.00 42.17 101 ALA B O 1
ATOM 1785 N N . CYS B 1 103 ? 13.715 20.894 32.479 1.00 43.90 102 CYS B N 1
ATOM 1786 C CA . CYS B 1 103 ? 13.712 22.037 33.380 1.00 45.18 102 CYS B CA 1
ATOM 1787 C C . CYS B 1 103 ? 14.031 23.287 32.578 1.00 46.56 102 CYS B C 1
ATOM 1788 O O . CYS B 1 103 ? 13.294 24.249 32.639 1.00 46.80 102 CYS B O 1
ATOM 1791 N N . GLU B 1 104 ? 15.107 23.253 31.805 1.00 48.92 103 GLU B N 1
ATOM 1792 C CA . GLU B 1 104 ? 15.561 24.429 31.051 1.00 51.67 103 GLU B CA 1
ATOM 1793 C C . GLU B 1 104 ? 14.504 24.875 30.036 1.00 49.64 103 GLU B C 1
ATOM 1794 O O . GLU B 1 104 ? 14.200 26.069 29.926 1.00 49.90 103 GLU B O 1
ATOM 1800 N N . TYR B 1 105 ? 13.936 23.916 29.307 1.00 47.25 104 TYR B N 1
ATOM 1801 C CA . TYR B 1 105 ? 12.872 24.213 28.344 1.00 46.77 104 TYR B CA 1
ATOM 1802 C C . TYR B 1 105 ? 11.635 24.769 29.029 1.00 45.53 104 TYR B C 1
ATOM 1803 O O . TYR B 1 105 ? 11.020 25.674 28.522 1.00 45.24 104 TYR B O 1
ATOM 1812 N N . SER B 1 106 ? 11.232 24.170 30.150 1.00 44.90 105 SER B N 1
ATOM 1813 C CA . SER B 1 106 ? 10.048 24.641 30.854 1.00 44.86 105 SER B CA 1
ATOM 1814 C C . SER B 1 106 ? 10.181 26.135 31.199 1.00 45.96 105 SER B C 1
ATOM 1815 O O . SER B 1 106 ? 9.259 26.881 30.993 1.00 45.03 105 SER B O 1
ATOM 1818 N N . LYS B 1 107 ? 11.344 26.564 31.682 1.00 47.77 106 LYS B N 1
ATOM 1819 C CA . LYS B 1 107 ? 11.552 27.976 32.046 1.00 51.22 106 LYS B CA 1
ATOM 1820 C C . LYS B 1 107 ? 11.337 28.947 30.884 1.00 52.44 106 LYS B C 1
ATOM 1821 O O . LYS B 1 107 ? 11.104 30.109 31.116 1.00 54.01 106 LYS B O 1
ATOM 1827 N N . GLN B 1 108 ? 11.404 28.470 29.643 1.00 42.20 107 GLN B N 1
ATOM 1828 C CA . GLN B 1 108 ? 11.283 29.363 28.495 1.00 44.36 107 GLN B CA 1
ATOM 1829 C C . GLN B 1 108 ? 9.847 29.720 28.170 1.00 43.12 107 GLN B C 1
ATOM 1830 O O . GLN B 1 108 ? 9.619 30.730 27.536 1.00 44.59 107 GLN B O 1
ATOM 1836 N N . PHE B 1 109 ? 8.879 28.905 28.575 1.00 40.96 108 PHE B N 1
ATOM 1837 C CA . PHE B 1 109 ? 7.493 29.243 28.251 1.00 40.91 108 PHE B CA 1
ATOM 1838 C C . PHE B 1 109 ? 6.485 29.014 29.369 1.00 39.16 108 PHE B C 1
ATOM 1839 O O . PHE B 1 109 ? 5.327 29.357 29.196 1.00 39.58 108 PHE B O 1
ATOM 1847 N N . ASP B 1 110 ? 6.892 28.454 30.505 1.00 38.14 109 ASP B N 1
ATOM 1848 C CA . ASP B 1 110 ? 5.913 28.109 31.552 1.00 37.53 109 ASP B CA 1
ATOM 1849 C C . ASP B 1 110 ? 5.090 29.302 31.999 1.00 38.06 109 ASP B C 1
ATOM 1850 O O . ASP B 1 110 ? 3.879 29.197 32.144 1.00 38.59 109 ASP B O 1
ATOM 1855 N N . TYR B 1 111 ? 5.741 30.438 32.171 1.00 39.65 110 TYR B N 1
ATOM 1856 C CA . TYR B 1 111 ? 5.062 31.662 32.604 1.00 41.40 110 TYR B CA 1
ATOM 1857 C C . TYR B 1 111 ? 4.120 32.240 31.547 1.00 42.98 110 TYR B C 1
ATOM 1858 O O . TYR B 1 111 ? 3.401 33.173 31.824 1.00 45.69 110 TYR B O 1
ATOM 1867 N N . LEU B 1 112 ? 4.151 31.732 30.328 1.00 43.71 111 LEU B N 1
ATOM 1868 C CA . LEU B 1 112 ? 3.264 32.223 29.261 1.00 46.35 111 LEU B CA 1
ATOM 1869 C C . LEU B 1 112 ? 1.956 31.426 29.170 1.00 47.07 111 LEU B C 1
ATOM 1870 O O . LEU B 1 112 ? 0.995 31.911 28.605 1.00 49.53 111 LEU B O 1
ATOM 1875 N N . ILE B 1 113 ? 1.916 30.218 29.726 1.00 45.60 112 ILE B N 1
ATOM 1876 C CA . ILE B 1 113 ? 0.741 29.357 29.610 1.00 46.24 112 ILE B CA 1
ATOM 1877 C C . ILE B 1 113 ? -0.373 29.795 30.576 1.00 47.76 112 ILE B C 1
ATOM 1878 O O . ILE B 1 113 ? -0.147 30.036 31.763 1.00 45.85 112 ILE B O 1
ATOM 1883 N N . PRO B 1 114 ? -1.582 29.947 30.033 1.00 50.78 113 PRO B N 1
ATOM 1884 C CA . PRO B 1 114 ? -2.763 30.253 30.828 1.00 53.49 113 PRO B CA 1
ATOM 1885 C C . PRO B 1 114 ? -2.999 29.297 32.002 1.00 52.60 113 PRO B C 1
ATOM 1886 O O . PRO B 1 114 ? -2.609 28.132 31.972 1.00 50.47 113 PRO B O 1
ATOM 1890 N N . GLU B 1 115 ? -3.644 29.839 33.020 1.00 55.38 114 GLU B N 1
ATOM 1891 C CA . GLU B 1 115 ? -4.073 29.129 34.207 1.00 56.01 114 GLU B CA 1
ATOM 1892 C C . GLU B 1 115 ? -4.944 27.938 33.785 1.00 55.24 114 GLU B C 1
ATOM 1893 O O . GLU B 1 115 ? -4.753 26.824 34.268 1.00 54.35 114 GLU B O 1
ATOM 1899 N N . GLU B 1 116 ? -5.864 28.160 32.839 1.00 56.35 115 GLU B N 1
ATOM 1900 C CA . GLU B 1 116 ? -6.767 27.096 32.382 1.00 55.85 115 GLU B CA 1
ATOM 1901 C C . GLU B 1 116 ? -5.982 25.904 31.864 1.00 51.30 115 GLU B C 1
ATOM 1902 O O . GLU B 1 116 ? -6.264 24.784 32.257 1.00 50.33 115 GLU B O 1
ATOM 1908 N N . ILE B 1 117 ? -5.015 26.138 30.972 1.00 48.72 116 ILE B N 1
ATOM 1909 C CA . ILE B 1 117 ? -4.211 25.026 30.438 1.00 45.10 116 ILE B CA 1
ATOM 1910 C C . ILE B 1 117 ? -3.459 24.282 31.560 1.00 42.59 116 ILE B C 1
ATOM 1911 O O . ILE B 1 117 ? -3.460 23.047 31.590 1.00 41.51 116 ILE B O 1
ATOM 1916 N N . ILE B 1 118 ? -2.844 25.027 32.478 1.00 41.75 117 ILE B N 1
ATOM 1917 C CA . ILE B 1 118 ? -2.051 24.410 33.544 1.00 40.67 117 ILE B CA 1
ATOM 1918 C C . ILE B 1 118 ? -2.891 23.540 34.482 1.00 41.79 117 ILE B C 1
ATOM 1919 O O . ILE B 1 118 ? -2.444 22.466 34.874 1.00 40.71 117 ILE B O 1
ATOM 1924 N N . ASP B 1 119 ? -4.096 23.989 34.830 1.00 44.52 118 ASP B N 1
ATOM 1925 C CA . ASP B 1 119 ? -4.973 23.206 35.710 1.00 46.04 118 ASP B CA 1
ATOM 1926 C C . ASP B 1 119 ? -5.452 21.941 35.028 1.00 45.06 118 ASP B C 1
ATOM 1927 O O . ASP B 1 119 ? -5.414 20.860 35.617 1.00 43.65 118 ASP B O 1
ATOM 1932 N N . LYS B 1 120 ? -5.880 22.074 33.772 1.00 45.11 119 LYS B N 1
ATOM 1933 C CA . LYS B 1 120 ? -6.341 20.927 33.022 1.00 44.61 119 LYS B CA 1
ATOM 1934 C C . LYS B 1 120 ? -5.229 19.923 32.732 1.00 42.03 119 LYS B C 1
ATOM 1935 O O . LYS B 1 120 ? -5.475 18.711 32.768 1.00 41.52 119 LYS B O 1
ATOM 1941 N N . LEU B 1 121 ? -4.011 20.415 32.503 1.00 39.79 120 LEU B N 1
ATOM 1942 C CA . LEU B 1 121 ? -2.876 19.539 32.262 1.00 38.02 120 LEU B CA 1
ATOM 1943 C C . LEU B 1 121 ? -2.513 18.789 33.546 1.00 37.73 120 LEU B C 1
ATOM 1944 O O . LEU B 1 121 ? -2.260 17.588 33.507 1.00 37.02 120 LEU B O 1
ATOM 1949 N N . TYR B 1 122 ? -2.508 19.494 34.669 1.00 38.01 121 TYR B N 1
ATOM 1950 C CA . TYR B 1 122 ? -2.292 18.871 35.989 1.00 39.19 121 TYR B CA 1
ATOM 1951 C C . TYR B 1 122 ? -3.187 17.644 36.208 1.00 40.09 121 TYR B C 1
ATOM 1952 O O . TYR B 1 122 ? -2.713 16.556 36.564 1.00 38.73 121 TYR B O 1
ATOM 1961 N N . ASN B 1 123 ? -4.484 17.844 35.990 1.00 41.74 122 ASN B N 1
ATOM 1962 C CA . ASN B 1 123 ? -5.459 16.749 36.101 1.00 43.26 122 ASN B CA 1
ATOM 1963 C C . ASN B 1 123 ? -5.182 15.650 35.098 1.00 41.39 122 ASN B C 1
ATOM 1964 O O . ASN B 1 123 ? -5.293 14.475 35.423 1.00 42.39 122 ASN B O 1
ATOM 1969 N N . TYR B 1 124 ? -4.816 16.043 33.878 1.00 40.35 123 TYR B N 1
ATOM 1970 C CA . TYR B 1 124 ? -4.538 15.103 32.773 1.00 39.13 123 TYR B CA 1
ATOM 1971 C C . TYR B 1 124 ? -3.369 14.180 33.113 1.00 38.03 123 TYR B C 1
ATOM 1972 O O . TYR B 1 124 ? -3.354 13.017 32.715 1.00 36.74 123 TYR B O 1
ATOM 1981 N N . LEU B 1 125 ? -2.404 14.709 33.872 1.00 36.65 124 LEU B N 1
ATOM 1982 C CA . LEU B 1 125 ? -1.240 13.936 34.284 1.00 36.39 124 LEU B CA 1
ATOM 1983 C C . LEU B 1 125 ? -1.452 13.155 35.572 1.00 36.08 124 LEU B C 1
ATOM 1984 O O . LEU B 1 125 ? -0.529 12.453 36.037 1.00 37.58 124 LEU B O 1
ATOM 1989 N N . GLY B 1 126 ? -2.662 13.212 36.121 1.00 45.29 125 GLY B N 1
ATOM 1990 C CA . GLY B 1 126 ? -2.987 12.395 37.295 1.00 45.53 125 GLY B CA 1
ATOM 1991 C C . GLY B 1 126 ? -2.652 13.087 38.600 1.00 44.63 125 GLY B C 1
ATOM 1992 O O . GLY B 1 126 ? -2.287 12.450 39.565 1.00 44.91 125 GLY B O 1
ATOM 1993 N N . LYS B 1 127 ? -2.794 14.407 38.622 1.00 43.74 126 LYS B N 1
ATOM 1994 C CA . LYS B 1 127 ? -2.547 15.214 39.819 1.00 44.42 126 LYS B CA 1
ATOM 1995 C C . LYS B 1 127 ? -1.242 14.870 40.535 1.00 42.51 126 LYS B C 1
ATOM 1996 O O . LYS B 1 127 ? -1.241 14.599 41.712 1.00 44.09 126 LYS B O 1
ATOM 2002 N N . PRO B 1 128 ? -0.116 14.897 39.812 1.00 39.77 127 PRO B N 1
ATOM 2003 C CA . PRO B 1 128 ? 1.187 14.615 40.413 1.00 38.86 127 PRO B CA 1
ATOM 2004 C C . PRO B 1 128 ? 1.481 15.517 41.560 1.00 40.33 127 PRO B C 1
ATOM 2005 O O . PRO B 1 128 ? 1.086 16.703 41.537 1.00 40.92 127 PRO B O 1
ATOM 2009 N N . SER B 1 129 ? 2.205 14.969 42.522 1.00 41.62 128 SER B N 1
ATOM 2010 C CA . SER B 1 129 ? 2.555 15.636 43.746 1.00 44.27 128 SER B CA 1
ATOM 2011 C C . SER B 1 129 ? 3.961 16.172 43.739 1.00 43.52 128 SER B C 1
ATOM 2012 O O . SER B 1 129 ? 4.266 17.087 44.510 1.00 44.60 128 SER B O 1
ATOM 2015 N N . TYR B 1 130 ? 4.830 15.608 42.903 1.00 42.40 129 TYR B N 1
ATOM 2016 C CA . TYR B 1 130 ? 6.217 16.086 42.842 1.00 42.26 129 TYR B CA 1
ATOM 2017 C C . TYR B 1 130 ? 6.705 16.089 41.442 1.00 40.78 129 TYR B C 1
ATOM 2018 O O . TYR B 1 130 ? 6.282 15.257 40.666 1.00 40.88 129 TYR B O 1
ATOM 2027 N N . CYS B 1 131 ? 7.581 17.042 41.112 1.00 40.75 130 CYS B N 1
ATOM 2028 C CA . CYS B 1 131 ? 8.202 17.094 39.787 1.00 39.49 130 CYS B CA 1
ATOM 2029 C C . CYS B 1 131 ? 9.362 16.091 39.744 1.00 39.89 130 CYS B C 1
ATOM 2030 O O . CYS B 1 131 ? 9.720 15.533 40.783 1.00 42.01 130 CYS B O 1
ATOM 2033 N N . PRO B 1 132 ? 9.952 15.844 38.559 1.00 39.51 131 PRO B N 1
ATOM 2034 C CA . PRO B 1 132 ? 11.026 14.835 38.482 1.00 41.16 131 PRO B CA 1
ATOM 2035 C C . PRO B 1 132 ? 12.261 15.122 39.348 1.00 42.98 131 PRO B C 1
ATOM 2036 O O . PRO B 1 132 ? 13.032 14.231 39.599 1.00 45.07 131 PRO B O 1
ATOM 2040 N N . HIS B 1 133 ? 12.439 16.356 39.806 1.00 43.42 132 HIS B N 1
ATOM 2041 C CA . HIS B 1 133 ? 13.513 16.687 40.749 1.00 45.71 132 HIS B CA 1
ATOM 2042 C C . HIS B 1 133 ? 13.066 16.478 42.205 1.00 47.57 132 HIS B C 1
ATOM 2043 O O . HIS B 1 133 ? 13.744 16.925 43.127 1.00 50.54 132 HIS B O 1
ATOM 2050 N N . GLY B 1 134 ? 11.919 15.838 42.421 1.00 47.56 133 GLY B N 1
ATOM 2051 C CA . GLY B 1 134 ? 11.435 15.566 43.768 1.00 49.30 133 GLY B CA 1
ATOM 2052 C C . GLY B 1 134 ? 10.958 16.792 44.514 1.00 49.86 133 GLY B C 1
ATOM 2053 O O . GLY B 1 134 ? 10.974 16.807 45.728 1.00 52.77 133 GLY B O 1
ATOM 2054 N N . LEU B 1 135 ? 10.533 17.833 43.807 1.00 48.35 134 LEU B N 1
ATOM 2055 C CA . LEU B 1 135 ? 10.085 19.055 44.462 1.00 49.17 134 LEU B CA 1
ATOM 2056 C C . LEU B 1 135 ? 8.557 19.179 44.374 1.00 48.83 134 LEU B C 1
ATOM 2057 O O . LEU B 1 135 ? 7.967 18.833 43.372 1.00 46.63 134 LEU B O 1
ATOM 2062 N N . GLU B 1 136 ? 7.936 19.709 45.423 1.00 51.93 135 GLU B N 1
ATOM 2063 C CA . GLU B 1 136 ? 6.484 19.601 45.618 1.00 53.62 135 GLU B CA 1
ATOM 2064 C C . GLU B 1 136 ? 5.725 20.461 44.633 1.00 51.85 135 GLU B C 1
ATOM 2065 O O . GLU B 1 136 ? 6.114 21.594 44.395 1.00 52.80 135 GLU B O 1
ATOM 2071 N N . ILE B 1 137 ? 4.664 19.912 44.041 1.00 50.07 136 ILE B N 1
ATOM 2072 C CA . ILE B 1 137 ? 3.787 20.664 43.165 1.00 48.90 136 ILE B CA 1
ATOM 2073 C C . ILE B 1 137 ? 2.574 21.173 43.937 1.00 53.58 136 ILE B C 1
ATOM 2074 O O . ILE B 1 137 ? 1.851 20.378 44.481 1.00 55.44 136 ILE B O 1
ATOM 2079 N N . PRO B 1 138 ? 2.347 22.507 43.992 1.00 56.80 137 PRO B N 1
ATOM 2080 C CA . PRO B 1 138 ? 1.162 23.054 44.664 1.00 62.79 137 PRO B CA 1
ATOM 2081 C C . PRO B 1 138 ? -0.211 22.576 44.155 1.00 65.15 137 PRO B C 1
ATOM 2082 O O . PRO B 1 138 ? -0.334 22.100 43.025 1.00 63.40 137 PRO B O 1
ATOM 2086 N N . LEU B 1 139 ? -1.231 22.717 45.007 1.00 71.85 138 LEU B N 1
ATOM 2087 C CA . LEU B 1 139 ? -2.591 22.199 44.752 1.00 74.51 138 LEU B CA 1
ATOM 2088 C C . LEU B 1 139 ? -3.254 22.883 43.556 1.00 75.10 138 LEU B C 1
ATOM 2089 O O . LEU B 1 139 ? -3.624 22.213 42.585 1.00 73.20 138 LEU B O 1
ATOM 2094 N N . SER C 1 9 ? -0.237 62.392 34.915 1.00 78.70 8 SER C N 1
ATOM 2095 C CA . SER C 1 9 ? -1.054 61.518 34.019 1.00 80.13 8 SER C CA 1
ATOM 2096 C C . SER C 1 9 ? -0.422 60.137 33.810 1.00 75.74 8 SER C C 1
ATOM 2097 O O . SER C 1 9 ? 0.045 59.826 32.704 1.00 73.65 8 SER C O 1
ATOM 2100 N N . ASN C 1 10 ? -0.414 59.319 34.868 1.00 75.51 9 ASN C N 1
ATOM 2101 C CA . ASN C 1 10 ? -0.017 57.897 34.792 1.00 72.55 9 ASN C CA 1
ATOM 2102 C C . ASN C 1 10 ? 1.199 57.663 33.903 1.00 66.39 9 ASN C C 1
ATOM 2103 O O . ASN C 1 10 ? 1.151 56.910 32.929 1.00 66.24 9 ASN C O 1
ATOM 2108 N N . LEU C 1 11 ? 2.277 58.361 34.224 1.00 62.32 10 LEU C N 1
ATOM 2109 C CA . LEU C 1 11 ? 3.554 58.227 33.535 1.00 57.74 10 LEU C CA 1
ATOM 2110 C C . LEU C 1 11 ? 4.575 58.644 34.556 1.00 56.02 10 LEU C C 1
ATOM 2111 O O . LEU C 1 11 ? 4.547 59.773 35.029 1.00 57.59 10 LEU C O 1
ATOM 2116 N N . SER C 1 12 ? 5.477 57.748 34.916 1.00 53.82 11 SER C N 1
ATOM 2117 C CA . SER C 1 12 ? 6.409 58.086 35.968 1.00 53.28 11 SER C CA 1
ATOM 2118 C C . SER C 1 12 ? 7.579 58.843 35.357 1.00 51.57 11 SER C C 1
ATOM 2119 O O . SER C 1 12 ? 7.773 58.904 34.140 1.00 50.11 11 SER C O 1
ATOM 2122 N N . ARG C 1 13 ? 8.361 59.401 36.247 1.00 52.41 12 ARG C N 1
ATOM 2123 C CA . ARG C 1 13 ? 9.567 60.104 35.897 1.00 52.80 12 ARG C CA 1
ATOM 2124 C C . ARG C 1 13 ? 10.606 59.169 35.258 1.00 51.18 12 ARG C C 1
ATOM 2125 O O . ARG C 1 13 ? 11.272 59.544 34.296 1.00 51.35 12 ARG C O 1
ATOM 2133 N N . ARG C 1 14 ? 10.730 57.949 35.770 1.00 50.44 13 ARG C N 1
ATOM 2134 C CA . ARG C 1 14 ? 11.645 56.982 35.182 1.00 50.06 13 ARG C CA 1
ATOM 2135 C C . ARG C 1 14 ? 11.198 56.564 33.787 1.00 47.60 13 ARG C C 1
ATOM 2136 O O . ARG C 1 14 ? 12.024 56.419 32.898 1.00 47.37 13 ARG C O 1
ATOM 2144 N N . GLU C 1 15 ? 9.892 56.375 33.616 1.00 46.10 14 GLU C N 1
ATOM 2145 C CA . GLU C 1 15 ? 9.311 56.090 32.310 1.00 45.14 14 GLU C CA 1
ATOM 2146 C C . GLU C 1 15 ? 9.584 57.204 31.324 1.00 45.58 14 GLU C C 1
ATOM 2147 O O . GLU C 1 15 ? 9.949 56.958 30.160 1.00 46.27 14 GLU C O 1
ATOM 2153 N N . PHE C 1 16 ? 9.434 58.440 31.798 1.00 45.80 15 PHE C N 1
ATOM 2154 C CA . PHE C 1 16 ? 9.793 59.597 31.023 1.00 46.73 15 PHE C CA 1
ATOM 2155 C C . PHE C 1 16 ? 11.204 59.496 30.430 1.00 46.77 15 PHE C C 1
ATOM 2156 O O . PHE C 1 16 ? 11.386 59.732 29.241 1.00 47.60 15 PHE C O 1
ATOM 2164 N N . SER C 1 17 ? 12.191 59.175 31.265 1.00 46.75 16 SER C N 1
ATOM 2165 C CA . SER C 1 17 ? 13.577 58.964 30.804 1.00 48.44 16 SER C CA 1
ATOM 2166 C C . SER C 1 17 ? 13.703 57.894 29.719 1.00 47.99 16 SER C C 1
ATOM 2167 O O . SER C 1 17 ? 14.437 58.068 28.748 1.00 49.65 16 SER C O 1
ATOM 2170 N N . TYR C 1 18 ? 12.996 56.777 29.905 1.00 56.38 17 TYR C N 1
ATOM 2171 C CA . TYR C 1 18 ? 12.970 55.723 28.895 1.00 54.99 17 TYR C CA 1
ATOM 2172 C C . TYR C 1 18 ? 12.489 56.288 27.583 1.00 54.25 17 TYR C C 1
ATOM 2173 O O . TYR C 1 18 ? 13.126 56.096 26.561 1.00 54.21 17 TYR C O 1
ATOM 2182 N N . LEU C 1 19 ? 11.357 56.986 27.620 1.00 54.31 18 LEU C N 1
ATOM 2183 C CA . LEU C 1 19 ? 10.722 57.476 26.402 1.00 55.05 18 LEU C CA 1
ATOM 2184 C C . LEU C 1 19 ? 11.543 58.527 25.691 1.00 56.95 18 LEU C C 1
ATOM 2185 O O . LEU C 1 19 ? 11.504 58.602 24.464 1.00 57.47 18 LEU C O 1
ATOM 2190 N N . LEU C 1 20 ? 12.268 59.350 26.440 1.00 58.64 19 LEU C N 1
ATOM 2191 C CA . LEU C 1 20 ? 13.139 60.350 25.815 1.00 60.97 19 LEU C CA 1
ATOM 2192 C C . LEU C 1 20 ? 14.335 59.656 25.175 1.00 60.82 19 LEU C C 1
ATOM 2193 O O . LEU C 1 20 ? 14.837 60.113 24.155 1.00 61.83 19 LEU C O 1
ATOM 2198 N N . THR C 1 21 ? 14.788 58.552 25.769 1.00 59.82 20 THR C N 1
ATOM 2199 C CA . THR C 1 21 ? 15.900 57.799 25.195 1.00 60.36 20 THR C CA 1
ATOM 2200 C C . THR C 1 21 ? 15.478 57.043 23.937 1.00 59.25 20 THR C C 1
ATOM 2201 O O . THR C 1 21 ? 16.215 57.002 22.968 1.00 59.82 20 THR C O 1
ATOM 2205 N N . ILE C 1 22 ? 14.298 56.439 23.973 1.00 58.26 21 ILE C N 1
ATOM 2206 C CA . ILE C 1 22 ? 13.721 55.786 22.801 1.00 57.82 21 ILE C CA 1
ATOM 2207 C C . ILE C 1 22 ? 13.485 56.815 21.672 1.00 59.23 21 ILE C C 1
ATOM 2208 O O . ILE C 1 22 ? 13.815 56.559 20.510 1.00 59.06 21 ILE C O 1
ATOM 2213 N N . LYS C 1 23 ? 12.946 57.982 22.014 1.00 60.52 22 LYS C N 1
ATOM 2214 C CA . LYS C 1 23 ? 12.660 59.030 21.000 1.00 62.97 22 LYS C CA 1
ATOM 2215 C C . LYS C 1 23 ? 13.903 59.519 20.240 1.00 64.05 22 LYS C C 1
ATOM 2216 O O . LYS C 1 23 ? 13.827 59.812 19.050 1.00 64.68 22 LYS C O 1
ATOM 2222 N N . ARG C 1 24 ? 15.039 59.601 20.926 1.00 64.48 23 ARG C N 1
ATOM 2223 C CA . ARG C 1 24 ? 16.292 60.039 20.301 1.00 66.75 23 ARG C CA 1
ATOM 2224 C C . ARG C 1 24 ? 16.656 59.116 19.122 1.00 66.11 23 ARG C C 1
ATOM 2225 O O . ARG C 1 24 ? 16.892 59.584 18.022 1.00 67.87 23 ARG C O 1
ATOM 2233 N N . TYR C 1 25 ? 16.679 57.803 19.353 1.00 64.79 24 TYR C N 1
ATOM 2234 C CA . TYR C 1 25 ? 16.886 56.833 18.274 1.00 64.39 24 TYR C CA 1
ATOM 2235 C C . TYR C 1 25 ? 15.816 56.995 17.189 1.00 65.02 24 TYR C C 1
ATOM 2236 O O . TYR C 1 25 ? 16.154 57.207 16.007 1.00 66.37 24 TYR C O 1
ATOM 2245 N N . ASN C 1 26 ? 14.544 56.945 17.590 1.00 64.60 25 ASN C N 1
ATOM 2246 C CA . ASN C 1 26 ? 13.423 57.040 16.649 1.00 66.57 25 ASN C CA 1
ATOM 2247 C C . ASN C 1 26 ? 13.465 58.340 15.813 1.00 69.53 25 ASN C C 1
ATOM 2248 O O . ASN C 1 26 ? 13.236 58.297 14.619 1.00 71.04 25 ASN C O 1
ATOM 2253 N N . ASP C 1 27 ? 13.758 59.477 16.443 1.00 71.21 26 ASP C N 1
ATOM 2254 C CA . ASP C 1 27 ? 13.916 60.767 15.725 1.00 75.43 26 ASP C CA 1
ATOM 2255 C C . ASP C 1 27 ? 14.956 60.653 14.615 1.00 76.79 26 ASP C C 1
ATOM 2256 O O . ASP C 1 27 ? 14.859 61.323 13.594 1.00 79.61 26 ASP C O 1
ATOM 2261 N N . SER C 1 28 ? 15.945 59.795 14.845 1.00 75.71 27 SER C N 1
ATOM 2262 C CA . SER C 1 28 ? 17.059 59.568 13.927 1.00 76.74 27 SER C CA 1
ATOM 2263 C C . SER C 1 28 ? 16.753 58.508 12.841 1.00 76.76 27 SER C C 1
ATOM 2264 O O . SER C 1 28 ? 17.615 58.210 12.026 1.00 77.73 27 SER C O 1
ATOM 2267 N N . GLY C 1 29 ? 15.550 57.935 12.836 1.00 76.55 28 GLY C N 1
ATOM 2268 C CA . GLY C 1 29 ? 15.154 56.961 11.812 1.00 77.30 28 GLY C CA 1
ATOM 2269 C C . GLY C 1 29 ? 15.433 55.488 12.123 1.00 76.00 28 GLY C C 1
ATOM 2270 O O . GLY C 1 29 ? 15.389 54.643 11.226 1.00 77.35 28 GLY C O 1
ATOM 2271 N N . GLU C 1 30 ? 15.706 55.156 13.379 1.00 76.01 29 GLU C N 1
ATOM 2272 C CA . GLU C 1 30 ? 15.915 53.749 13.765 1.00 73.39 29 GLU C CA 1
ATOM 2273 C C . GLU C 1 30 ? 15.202 53.366 15.068 1.00 68.70 29 GLU C C 1
ATOM 2274 O O . GLU C 1 30 ? 14.904 54.220 15.883 1.00 68.16 29 GLU C O 1
ATOM 2280 N N . GLY C 1 31 ? 14.936 52.074 15.247 1.00 65.84 30 GLY C N 1
ATOM 2281 C CA . GLY C 1 31 ? 14.302 51.566 16.470 1.00 62.10 30 GLY C CA 1
ATOM 2282 C C . GLY C 1 31 ? 15.287 51.531 17.621 1.00 60.48 30 GLY C C 1
ATOM 2283 O O . GLY C 1 31 ? 16.467 51.263 17.425 1.00 61.62 30 GLY C O 1
ATOM 2284 N N . ALA C 1 32 ? 14.812 51.819 18.825 1.00 58.24 31 ALA C N 1
ATOM 2285 C CA . ALA C 1 32 ? 15.669 51.787 20.013 1.00 57.10 31 ALA C CA 1
ATOM 2286 C C . ALA C 1 32 ? 15.843 50.338 20.461 1.00 55.04 31 ALA C C 1
ATOM 2287 O O . ALA C 1 32 ? 14.876 49.724 20.922 1.00 52.84 31 ALA C O 1
ATOM 2289 N N . LYS C 1 33 ? 17.055 49.796 20.334 1.00 56.02 32 LYS C N 1
ATOM 2290 C CA . LYS C 1 33 ? 17.327 48.406 20.775 1.00 55.55 32 LYS C CA 1
ATOM 2291 C C . LYS C 1 33 ? 17.456 48.334 22.304 1.00 54.11 32 LYS C C 1
ATOM 2292 O O . LYS C 1 33 ? 17.966 49.265 22.937 1.00 53.95 32 LYS C O 1
ATOM 2298 N N . ILE C 1 34 ? 17.013 47.207 22.867 1.00 52.83 33 ILE C N 1
ATOM 2299 C CA . ILE C 1 34 ? 16.991 47.008 24.307 1.00 51.82 33 ILE C CA 1
ATOM 2300 C C . ILE C 1 34 ? 18.319 47.347 24.945 1.00 52.99 33 ILE C C 1
ATOM 2301 O O . ILE C 1 34 ? 18.359 48.075 25.948 1.00 52.93 33 ILE C O 1
ATOM 2306 N N . ASN C 1 35 ? 19.408 46.903 24.339 1.00 54.87 34 ASN C N 1
ATOM 2307 C CA . ASN C 1 35 ? 20.735 47.103 24.954 1.00 56.76 34 ASN C CA 1
ATOM 2308 C C . ASN C 1 35 ? 21.341 48.505 24.776 1.00 57.57 34 ASN C C 1
ATOM 2309 O O . ASN C 1 35 ? 22.186 48.929 25.571 1.00 58.84 34 ASN C O 1
ATOM 2314 N N . ARG C 1 36 ? 20.887 49.241 23.768 1.00 57.69 35 ARG C N 1
ATOM 2315 C CA . ARG C 1 36 ? 21.315 50.638 23.616 1.00 59.54 35 ARG C CA 1
ATOM 2316 C C . ARG C 1 36 ? 20.629 51.515 24.660 1.00 57.59 35 ARG C C 1
ATOM 2317 O O . ARG C 1 36 ? 21.272 52.359 25.285 1.00 59.26 35 ARG C O 1
ATOM 2325 N N . ILE C 1 37 ? 19.330 51.287 24.854 1.00 54.95 36 ILE C N 1
ATOM 2326 C CA . ILE C 1 37 ? 18.560 51.951 25.905 1.00 53.76 36 ILE C CA 1
ATOM 2327 C C . ILE C 1 37 ? 19.204 51.707 27.265 1.00 54.30 36 ILE C C 1
ATOM 2328 O O . ILE C 1 37 ? 19.320 52.624 28.081 1.00 55.14 36 ILE C O 1
ATOM 2333 N N . ALA C 1 38 ? 19.623 50.464 27.485 1.00 54.37 37 ALA C N 1
ATOM 2334 C CA . ALA C 1 38 ? 20.207 50.035 28.748 1.00 55.44 37 ALA C CA 1
ATOM 2335 C C . ALA C 1 38 ? 21.514 50.763 29.027 1.00 58.18 37 ALA C C 1
ATOM 2336 O O . ALA C 1 38 ? 21.735 51.272 30.132 1.00 58.76 37 ALA C O 1
ATOM 2338 N N . LYS C 1 39 ? 22.377 50.815 28.018 1.00 60.68 38 LYS C N 1
ATOM 2339 C CA . LYS C 1 39 ? 23.663 51.498 28.155 1.00 64.35 38 LYS C CA 1
ATOM 2340 C C . LYS C 1 39 ? 23.499 53.016 28.322 1.00 65.60 38 LYS C C 1
ATOM 2341 O O . LYS C 1 39 ? 24.180 53.641 29.164 1.00 68.07 38 LYS C O 1
ATOM 2347 N N . ASP C 1 40 ? 22.591 53.610 27.551 1.00 64.42 39 ASP C N 1
ATOM 2348 C CA . ASP C 1 40 ? 22.338 55.057 27.674 1.00 66.40 39 ASP C CA 1
ATOM 2349 C C . ASP C 1 40 ? 21.880 55.445 29.091 1.00 65.43 39 ASP C C 1
ATOM 2350 O O . ASP C 1 40 ? 22.366 56.420 29.648 1.00 67.84 39 ASP C O 1
ATOM 2355 N N . LEU C 1 41 ? 20.981 54.651 29.680 1.00 62.53 40 LEU C N 1
ATOM 2356 C CA . LEU C 1 41 ? 20.464 54.915 31.034 1.00 62.02 40 LEU C CA 1
ATOM 2357 C C . LEU C 1 41 ? 21.315 54.302 32.152 1.00 62.52 40 LEU C C 1
ATOM 2358 O O . LEU C 1 41 ? 21.019 54.499 33.329 1.00 62.64 40 LEU C O 1
ATOM 2363 N N . LYS C 1 42 ? 22.372 53.577 31.789 1.00 63.45 41 LYS C N 1
ATOM 2364 C CA . LYS C 1 42 ? 23.269 52.937 32.766 1.00 64.70 41 LYS C CA 1
ATOM 2365 C C . LYS C 1 42 ? 22.526 51.943 33.653 1.00 62.17 41 LYS C C 1
ATOM 2366 O O . LYS C 1 42 ? 22.661 51.982 34.879 1.00 62.86 41 LYS C O 1
ATOM 2372 N N . ILE C 1 43 ? 21.728 51.073 33.029 1.00 59.72 42 ILE C N 1
ATOM 2373 C CA . ILE C 1 43 ? 20.975 50.028 33.751 1.00 58.31 42 ILE C CA 1
ATOM 2374 C C . ILE C 1 43 ? 21.001 48.680 33.008 1.00 57.39 42 ILE C C 1
ATOM 2375 O O . ILE C 1 43 ? 21.562 48.580 31.910 1.00 58.63 42 ILE C O 1
ATOM 2380 N N . ALA C 1 44 ? 20.376 47.653 33.595 1.00 56.80 43 ALA C N 1
ATOM 2381 C CA . ALA C 1 44 ? 20.472 46.276 33.082 1.00 56.85 43 ALA C CA 1
ATOM 2382 C C . ALA C 1 44 ? 19.460 45.991 31.966 1.00 55.39 43 ALA C C 1
ATOM 2383 O O . ALA C 1 44 ? 18.305 46.433 32.032 1.00 54.04 43 ALA C O 1
ATOM 2385 N N . PRO C 1 45 ? 19.897 45.252 30.928 1.00 51.91 44 PRO C N 1
ATOM 2386 C CA . PRO C 1 45 ? 19.035 44.908 29.817 1.00 50.88 44 PRO C CA 1
ATOM 2387 C C . PRO C 1 45 ? 17.735 44.241 30.206 1.00 49.86 44 PRO C C 1
ATOM 2388 O O . PRO C 1 45 ? 16.685 44.589 29.654 1.00 48.08 44 PRO C O 1
ATOM 2392 N N . SER C 1 46 ? 17.816 43.298 31.149 1.00 50.60 45 SER C N 1
ATOM 2393 C CA . SER C 1 46 ? 16.651 42.594 31.670 1.00 50.78 45 SER C CA 1
ATOM 2394 C C . SER C 1 46 ? 15.657 43.593 32.265 1.00 49.78 45 SER C C 1
ATOM 2395 O O . SER C 1 46 ? 14.458 43.491 32.020 1.00 50.16 45 SER C O 1
ATOM 2398 N N . SER C 1 47 ? 16.154 44.565 33.029 1.00 49.57 46 SER C N 1
ATOM 2399 C CA . SER C 1 47 ? 15.307 45.663 33.534 1.00 48.65 46 SER C CA 1
ATOM 2400 C C . SER C 1 47 ? 14.678 46.464 32.393 1.00 47.23 46 SER C C 1
ATOM 2401 O O . SER C 1 47 ? 13.491 46.785 32.444 1.00 47.13 46 SER C O 1
ATOM 2404 N N . VAL C 1 48 ? 15.451 46.757 31.349 1.00 46.63 47 VAL C N 1
ATOM 2405 C CA . VAL C 1 48 ? 14.895 47.462 30.206 1.00 46.33 47 VAL C CA 1
ATOM 2406 C C . VAL C 1 48 ? 13.849 46.620 29.486 1.00 46.35 47 VAL C C 1
ATOM 2407 O O . VAL C 1 48 ? 12.796 47.130 29.143 1.00 46.78 47 VAL C O 1
ATOM 2411 N N . PHE C 1 49 ? 14.118 45.333 29.276 1.00 46.81 48 PHE C N 1
ATOM 2412 C CA . PHE C 1 49 ? 13.131 44.440 28.648 1.00 47.39 48 PHE C CA 1
ATOM 2413 C C . PHE C 1 49 ? 11.836 44.389 29.455 1.00 46.81 48 PHE C C 1
ATOM 2414 O O . PHE C 1 49 ? 10.744 44.463 28.897 1.00 46.96 48 PHE C O 1
ATOM 2422 N N . GLU C 1 50 ? 11.962 44.245 30.766 1.00 46.55 49 GLU C N 1
ATOM 2423 C CA . GLU C 1 50 ? 10.797 44.178 31.639 1.00 47.35 49 GLU C CA 1
ATOM 2424 C C . GLU C 1 50 ? 10.028 45.489 31.559 1.00 46.49 49 GLU C C 1
ATOM 2425 O O . GLU C 1 50 ? 8.817 45.483 31.345 1.00 47.08 49 GLU C O 1
ATOM 2431 N N . GLU C 1 51 ? 10.729 46.612 31.698 1.00 46.20 50 GLU C N 1
ATOM 2432 C CA . GLU C 1 51 ? 10.044 47.913 31.709 1.00 45.75 50 GLU C CA 1
ATOM 2433 C C . GLU C 1 51 ? 9.418 48.170 30.354 1.00 45.76 50 GLU C C 1
ATOM 2434 O O . GLU C 1 51 ? 8.256 48.565 30.270 1.00 46.17 50 GLU C O 1
ATOM 2440 N N . VAL C 1 52 ? 10.150 47.891 29.282 1.00 46.11 51 VAL C N 1
ATOM 2441 C CA . VAL C 1 52 ? 9.572 48.053 27.948 1.00 46.45 51 VAL C CA 1
ATOM 2442 C C . VAL C 1 52 ? 8.238 47.306 27.778 1.00 46.46 51 VAL C C 1
ATOM 2443 O O . VAL C 1 52 ? 7.325 47.836 27.162 1.00 47.51 51 VAL C O 1
ATOM 2447 N N . SER C 1 53 ? 8.073 46.129 28.370 1.00 46.29 52 SER C N 1
ATOM 2448 C CA . SER C 1 53 ? 6.812 45.390 28.182 1.00 47.77 52 SER C CA 1
ATOM 2449 C C . SER C 1 53 ? 5.659 46.037 28.936 1.00 47.11 52 SER C C 1
ATOM 2450 O O . SER C 1 53 ? 4.532 46.054 28.454 1.00 48.28 52 SER C O 1
ATOM 2453 N N . HIS C 1 54 ? 5.952 46.634 30.084 1.00 46.22 53 HIS C N 1
ATOM 2454 C CA . HIS C 1 54 ? 4.979 47.504 30.754 1.00 45.99 53 HIS C CA 1
ATOM 2455 C C . HIS C 1 54 ? 4.609 48.775 29.992 1.00 45.84 53 HIS C C 1
ATOM 2456 O O . HIS C 1 54 ? 3.448 49.192 30.014 1.00 45.21 53 HIS C O 1
ATOM 2463 N N . LEU C 1 55 ? 5.588 49.384 29.327 1.00 46.10 54 LEU C N 1
ATOM 2464 C CA . LEU C 1 55 ? 5.334 50.568 28.497 1.00 47.32 54 LEU C CA 1
ATOM 2465 C C . LEU C 1 55 ? 4.507 50.203 27.261 1.00 49.23 54 LEU C C 1
ATOM 2466 O O . LEU C 1 55 ? 3.684 50.999 26.811 1.00 50.68 54 LEU C O 1
ATOM 2471 N N . GLU C 1 56 ? 4.730 49.001 26.718 1.00 50.70 55 GLU C N 1
ATOM 2472 C CA . GLU C 1 56 ? 3.905 48.482 25.618 1.00 53.14 55 GLU C CA 1
ATOM 2473 C C . GLU C 1 56 ? 2.466 48.240 26.111 1.00 53.22 55 GLU C C 1
ATOM 2474 O O . GLU C 1 56 ? 1.516 48.567 25.417 1.00 55.48 55 GLU C O 1
ATOM 2480 N N . GLU C 1 57 ? 2.305 47.716 27.321 1.00 57.82 56 GLU C N 1
ATOM 2481 C CA . GLU C 1 57 ? 0.966 47.538 27.931 1.00 58.53 56 GLU C CA 1
ATOM 2482 C C . GLU C 1 57 ? 0.189 48.836 28.095 1.00 57.66 56 GLU C C 1
ATOM 2483 O O . GLU C 1 57 ? -1.029 48.848 27.995 1.00 58.46 56 GLU C O 1
ATOM 2489 N N . LYS C 1 58 ? 0.902 49.917 28.396 1.00 56.44 57 LYS C N 1
ATOM 2490 C CA . LYS C 1 58 ? 0.300 51.266 28.502 1.00 56.11 57 LYS C CA 1
ATOM 2491 C C . LYS C 1 58 ? 0.072 51.933 27.151 1.00 56.09 57 LYS C C 1
ATOM 2492 O O . LYS C 1 58 ? -0.484 53.018 27.096 1.00 56.60 57 LYS C O 1
ATOM 2498 N N . GLY C 1 59 ? 0.520 51.292 26.076 1.00 55.61 58 GLY C N 1
ATOM 2499 C CA . GLY C 1 59 ? 0.319 51.791 24.721 1.00 56.19 58 GLY C CA 1
ATOM 2500 C C . GLY C 1 59 ? 1.205 52.978 24.373 1.00 55.62 58 GLY C C 1
ATOM 2501 O O . GLY C 1 59 ? 0.898 53.725 23.449 1.00 57.00 58 GLY C O 1
ATOM 2502 N N . LEU C 1 60 ? 2.307 53.138 25.102 1.00 54.07 59 LEU C N 1
ATOM 2503 C CA . LEU C 1 60 ? 3.244 54.252 24.901 1.00 54.19 59 LEU C CA 1
ATOM 2504 C C . LEU C 1 60 ? 4.405 53.858 23.995 1.00 54.74 59 LEU C C 1
ATOM 2505 O O . LEU C 1 60 ? 5.018 54.720 23.367 1.00 55.43 59 LEU C O 1
ATOM 2510 N N . VAL C 1 61 ? 4.715 52.560 23.938 1.00 54.86 60 VAL C N 1
ATOM 2511 C CA . VAL C 1 61 ? 5.677 52.036 22.966 1.00 55.82 60 VAL C CA 1
ATOM 2512 C C . VAL C 1 61 ? 5.167 50.804 22.215 1.00 56.92 60 VAL C C 1
ATOM 2513 O O . VAL C 1 61 ? 4.194 50.150 22.615 1.00 56.60 60 VAL C O 1
ATOM 2517 N N . LYS C 1 62 ? 5.824 50.539 21.090 1.00 58.53 61 LYS C N 1
ATOM 2518 C CA . LYS C 1 62 ? 5.618 49.327 20.307 1.00 59.80 61 LYS C CA 1
ATOM 2519 C C . LYS C 1 62 ? 6.993 48.715 20.088 1.00 59.98 61 LYS C C 1
ATOM 2520 O O . LYS C 1 62 ? 7.925 49.388 19.639 1.00 59.99 61 LYS C O 1
ATOM 2522 N N . LYS C 1 63 ? 7.117 47.449 20.453 1.00 60.39 62 LYS C N 1
ATOM 2523 C CA . LYS C 1 63 ? 8.358 46.725 20.286 1.00 61.53 62 LYS C CA 1
ATOM 2524 C C . LYS C 1 63 ? 8.210 46.006 18.961 1.00 62.14 62 LYS C C 1
ATOM 2525 O O . LYS C 1 63 ? 7.247 45.278 18.777 1.00 62.57 62 LYS C O 1
ATOM 2531 N N . LYS C 1 64 ? 9.119 46.283 18.028 1.00 62.46 63 LYS C N 1
ATOM 2532 C CA . LYS C 1 64 ? 9.137 45.665 16.698 1.00 63.35 63 LYS C CA 1
ATOM 2533 C C . LYS C 1 64 ? 10.466 44.922 16.513 1.00 63.61 63 LYS C C 1
ATOM 2534 O O . LYS C 1 64 ? 11.255 44.826 17.455 1.00 63.69 63 LYS C O 1
ATOM 2540 N N . GLU C 1 65 ? 10.713 44.387 15.321 1.00 63.74 64 GLU C N 1
ATOM 2541 C CA . GLU C 1 65 ? 11.950 43.648 15.056 1.00 64.83 64 GLU C CA 1
ATOM 2542 C C . GLU C 1 65 ? 13.166 44.556 15.016 1.00 64.90 64 GLU C C 1
ATOM 2543 O O . GLU C 1 65 ? 14.278 44.124 15.287 1.00 65.83 64 GLU C O 1
ATOM 2549 N N . ASP C 1 66 ? 12.923 45.800 14.622 1.00 73.62 65 ASP C N 1
ATOM 2550 C CA . ASP C 1 66 ? 13.920 46.860 14.509 1.00 74.97 65 ASP C CA 1
ATOM 2551 C C . ASP C 1 66 ? 14.373 47.357 15.884 1.00 73.68 65 ASP C C 1
ATOM 2552 O O . ASP C 1 66 ? 15.453 47.932 16.017 1.00 75.50 65 ASP C O 1
ATOM 2557 N N . GLY C 1 67 ? 13.524 47.140 16.889 1.00 70.79 66 GLY C N 1
ATOM 2558 C CA . GLY C 1 67 ? 13.690 47.707 18.221 1.00 69.77 66 GLY C CA 1
ATOM 2559 C C . GLY C 1 67 ? 12.403 48.374 18.693 1.00 67.27 66 GLY C C 1
ATOM 2560 O O . GLY C 1 67 ? 11.304 48.101 18.197 1.00 66.06 66 GLY C O 1
ATOM 2561 N N . VAL C 1 68 ? 12.543 49.280 19.643 1.00 66.86 67 VAL C N 1
ATOM 2562 C CA . VAL C 1 68 ? 11.398 49.915 20.274 1.00 64.98 67 VAL C CA 1
ATOM 2563 C C . VAL C 1 68 ? 11.094 51.264 19.606 1.00 64.71 67 VAL C C 1
ATOM 2564 O O . VAL C 1 68 ? 11.997 52.044 19.318 1.00 65.27 67 VAL C O 1
ATOM 2568 N N . TRP C 1 69 ? 9.816 51.506 19.338 1.00 63.81 68 TRP C N 1
ATOM 2569 C CA . TRP C 1 69 ? 9.366 52.752 18.741 1.00 64.59 68 TRP C CA 1
ATOM 2570 C C . TRP C 1 69 ? 8.308 53.390 19.634 1.00 63.30 68 TRP C C 1
ATOM 2571 O O . TRP C 1 69 ? 7.426 52.699 20.169 1.00 62.28 68 TRP C O 1
ATOM 2582 N N . ILE C 1 70 ? 8.381 54.713 19.776 1.00 63.06 69 ILE C N 1
ATOM 2583 C CA . ILE C 1 70 ? 7.400 55.445 20.579 1.00 62.11 69 ILE C CA 1
ATOM 2584 C C . ILE C 1 70 ? 6.081 55.602 19.810 1.00 61.82 69 ILE C C 1
ATOM 2585 O O . ILE C 1 70 ? 6.083 55.940 18.654 1.00 62.43 69 ILE C O 1
ATOM 2590 N N . THR C 1 71 ? 4.960 55.320 20.451 1.00 60.76 70 THR C N 1
ATOM 2591 C CA . THR C 1 71 ? 3.664 55.506 19.810 1.00 61.92 70 THR C CA 1
ATOM 2592 C C . THR C 1 71 ? 3.232 56.976 19.869 1.00 63.22 70 THR C C 1
ATOM 2593 O O . THR C 1 71 ? 3.815 57.768 20.593 1.00 61.44 70 THR C O 1
ATOM 2597 N N . ASN C 1 72 ? 2.191 57.336 19.133 1.00 66.16 71 ASN C N 1
ATOM 2598 C CA . ASN C 1 72 ? 1.694 58.714 19.187 1.00 68.27 71 ASN C CA 1
ATOM 2599 C C . ASN C 1 72 ? 1.322 59.091 20.622 1.00 67.22 71 ASN C C 1
ATOM 2600 O O . ASN C 1 72 ? 1.628 60.198 21.064 1.00 66.16 71 ASN C O 1
ATOM 2605 N N . ASN C 1 73 ? 0.684 58.156 21.329 1.00 67.00 72 ASN C N 1
ATOM 2606 C CA . ASN C 1 73 ? 0.373 58.317 22.742 1.00 66.92 72 ASN C CA 1
ATOM 2607 C C . ASN C 1 73 ? 1.624 58.521 23.595 1.00 64.42 72 ASN C C 1
ATOM 2608 O O . ASN C 1 73 ? 1.582 59.220 24.596 1.00 63.36 72 ASN C O 1
ATOM 2613 N N . GLY C 1 74 ? 2.733 57.916 23.178 1.00 63.07 73 GLY C N 1
ATOM 2614 C CA . GLY C 1 74 ? 4.000 58.059 23.876 1.00 62.02 73 GLY C CA 1
ATOM 2615 C C . GLY C 1 74 ? 4.562 59.467 23.799 1.00 61.88 73 GLY C C 1
ATOM 2616 O O . GLY C 1 74 ? 4.932 60.045 24.824 1.00 60.82 73 GLY C O 1
ATOM 2617 N N . THR C 1 75 ? 4.648 59.978 22.569 1.00 62.88 74 THR C N 1
ATOM 2618 C CA . THR C 1 75 ? 5.010 61.369 22.258 1.00 63.97 74 THR C CA 1
ATOM 2619 C C . THR C 1 75 ? 4.103 62.308 23.050 1.00 65.00 74 THR C C 1
ATOM 2620 O O . THR C 1 75 ? 4.577 63.165 23.779 1.00 65.09 74 THR C O 1
ATOM 2624 N N . ARG C 1 76 ? 2.800 62.081 22.958 1.00 66.07 75 ARG C N 1
ATOM 2625 C CA . ARG C 1 76 ? 1.809 62.849 23.703 1.00 67.64 75 ARG C CA 1
ATOM 2626 C C . ARG C 1 76 ? 2.084 62.932 25.220 1.00 66.09 75 ARG C C 1
ATOM 2627 O O . ARG C 1 76 ? 1.944 63.998 25.819 1.00 66.88 75 ARG C O 1
ATOM 2635 N N . SER C 1 77 ? 2.473 61.826 25.838 1.00 63.99 76 SER C N 1
ATOM 2636 C CA . SER C 1 77 ? 2.728 61.803 27.275 1.00 63.14 76 SER C CA 1
ATOM 2637 C C . SER C 1 77 ? 4.095 62.399 27.664 1.00 61.24 76 SER C C 1
ATOM 2638 O O . SER C 1 77 ? 4.229 62.916 28.750 1.00 60.90 76 SER C O 1
ATOM 2641 N N . ILE C 1 78 ? 5.101 62.320 26.797 1.00 60.39 77 ILE C N 1
ATOM 2642 C CA . ILE C 1 78 ? 6.338 63.100 26.971 1.00 60.74 77 ILE C CA 1
ATOM 2643 C C . ILE C 1 78 ? 6.025 64.618 27.066 1.00 61.70 77 ILE C C 1
ATOM 2644 O O . ILE C 1 78 ? 6.478 65.302 27.968 1.00 60.43 77 ILE C O 1
ATOM 2649 N N . ASN C 1 79 ? 5.252 65.120 26.110 1.00 62.72 78 ASN C N 1
ATOM 2650 C CA . ASN C 1 79 ? 4.893 66.542 26.070 1.00 65.30 78 ASN C CA 1
ATOM 2651 C C . ASN C 1 79 ? 4.043 66.909 27.284 1.00 65.70 78 ASN C C 1
ATOM 2652 O O . ASN C 1 79 ? 4.229 67.957 27.892 1.00 65.13 78 ASN C O 1
ATOM 2657 N N . TYR C 1 80 ? 3.138 66.012 27.657 1.00 50.38 79 TYR C N 1
ATOM 2658 C CA . TYR C 1 80 ? 2.249 66.324 28.746 1.00 50.36 79 TYR C CA 1
ATOM 2659 C C . TYR C 1 80 ? 3.027 66.462 30.078 1.00 48.14 79 TYR C C 1
ATOM 2660 O O . TYR C 1 80 ? 2.754 67.387 30.866 1.00 46.38 79 TYR C O 1
ATOM 2669 N N . LEU C 1 81 ? 4.024 65.611 30.314 1.00 47.88 80 LEU C N 1
ATOM 2670 C CA . LEU C 1 81 ? 4.863 65.794 31.513 1.00 46.70 80 LEU C CA 1
ATOM 2671 C C . LEU C 1 81 ? 5.747 67.074 31.451 1.00 45.07 80 LEU C C 1
ATOM 2672 O O . LEU C 1 81 ? 5.999 67.727 32.474 1.00 42.92 80 LEU C O 1
ATOM 2677 N N . ILE C 1 82 ? 6.210 67.421 30.256 1.00 45.64 81 ILE C N 1
ATOM 2678 C CA . ILE C 1 82 ? 7.045 68.603 30.058 1.00 44.39 81 ILE C CA 1
ATOM 2679 C C . ILE C 1 82 ? 6.222 69.836 30.345 1.00 43.12 81 ILE C C 1
ATOM 2680 O O . ILE C 1 82 ? 6.662 70.729 31.066 1.00 43.04 81 ILE C O 1
ATOM 2685 N N . LYS C 1 83 ? 5.012 69.863 29.797 1.00 43.32 82 LYS C N 1
ATOM 2686 C CA . LYS C 1 83 ? 4.022 70.896 30.074 1.00 41.42 82 LYS C CA 1
ATOM 2687 C C . LYS C 1 83 ? 3.729 70.962 31.574 1.00 40.20 82 LYS C C 1
ATOM 2688 O O . LYS C 1 83 ? 3.682 72.035 32.152 1.00 39.35 82 LYS C O 1
ATOM 2694 N N . ALA C 1 84 ? 3.539 69.819 32.222 1.00 40.75 83 ALA C N 1
ATOM 2695 C CA . ALA C 1 84 ? 3.220 69.812 33.659 1.00 40.21 83 ALA C CA 1
ATOM 2696 C C . ALA C 1 84 ? 4.364 70.377 34.503 1.00 39.09 83 ALA C C 1
ATOM 2697 O O . ALA C 1 84 ? 4.122 71.200 35.376 1.00 38.43 83 ALA C O 1
ATOM 2699 N N . HIS C 1 85 ? 5.590 69.952 34.220 1.00 39.45 84 HIS C N 1
ATOM 2700 C CA . HIS C 1 85 ? 6.761 70.396 34.956 1.00 40.21 84 HIS C CA 1
ATOM 2701 C C . HIS C 1 85 ? 6.891 71.923 34.853 1.00 40.00 84 HIS C C 1
ATOM 2702 O O . HIS C 1 85 ? 6.999 72.631 35.861 1.00 40.33 84 HIS C O 1
ATOM 2709 N N . ARG C 1 86 ? 6.802 72.430 33.633 1.00 40.04 85 ARG C N 1
ATOM 2710 C CA . ARG C 1 86 ? 7.103 73.819 33.343 1.00 39.42 85 ARG C CA 1
ATOM 2711 C C . ARG C 1 86 ? 5.961 74.789 33.711 1.00 38.74 85 ARG C C 1
ATOM 2712 O O . ARG C 1 86 ? 6.213 75.912 34.184 1.00 38.78 85 ARG C O 1
ATOM 2720 N N . VAL C 1 87 ? 4.712 74.368 33.525 1.00 38.59 86 VAL C N 1
ATOM 2721 C CA . VAL C 1 87 ? 3.587 75.149 34.019 1.00 38.09 86 VAL C CA 1
ATOM 2722 C C . VAL C 1 87 ? 3.634 75.270 35.551 1.00 38.10 86 VAL C C 1
ATOM 2723 O O . VAL C 1 87 ? 3.464 76.363 36.090 1.00 37.87 86 VAL C O 1
ATOM 2727 N N . ILE C 1 88 ? 3.879 74.168 36.258 1.00 38.90 87 ILE C N 1
ATOM 2728 C CA . ILE C 1 88 ? 4.045 74.234 37.711 1.00 39.18 87 ILE C CA 1
ATOM 2729 C C . ILE C 1 88 ? 5.194 75.173 38.092 1.00 39.15 87 ILE C C 1
ATOM 2730 O O . ILE C 1 88 ? 5.031 76.000 38.981 1.00 40.10 87 ILE C O 1
ATOM 2735 N N . GLU C 1 89 ? 6.328 75.094 37.399 1.00 38.70 88 GLU C N 1
ATOM 2736 C CA . GLU C 1 89 ? 7.442 75.977 37.709 1.00 38.92 88 GLU C CA 1
ATOM 2737 C C . GLU C 1 89 ? 7.033 77.439 37.701 1.00 38.10 88 GLU C C 1
ATOM 2738 O O . GLU C 1 89 ? 7.457 78.198 38.561 1.00 38.28 88 GLU C O 1
ATOM 2744 N N . ILE C 1 90 ? 6.254 77.830 36.692 1.00 37.26 89 ILE C N 1
ATOM 2745 C CA . ILE C 1 90 ? 5.803 79.200 36.550 1.00 36.09 89 ILE C CA 1
ATOM 2746 C C . ILE C 1 90 ? 4.932 79.620 37.717 1.00 35.74 89 ILE C C 1
ATOM 2747 O O . ILE C 1 90 ? 5.112 80.723 38.253 1.00 35.06 89 ILE C O 1
ATOM 2752 N N . LEU C 1 91 ? 3.992 78.754 38.106 1.00 35.31 90 LEU C N 1
ATOM 2753 C CA . LEU C 1 91 ? 3.159 79.019 39.288 1.00 35.47 90 LEU C CA 1
ATOM 2754 C C . LEU C 1 91 ? 4.057 79.242 40.493 1.00 35.97 90 LEU C C 1
ATOM 2755 O O . LEU C 1 91 ? 3.844 80.182 41.248 1.00 37.95 90 LEU C O 1
ATOM 2760 N N . LEU C 1 92 ? 5.069 78.402 40.656 1.00 35.80 91 LEU C N 1
ATOM 2761 C CA . LEU C 1 92 ? 5.889 78.428 41.862 1.00 36.68 91 LEU C CA 1
ATOM 2762 C C . LEU C 1 92 ? 6.749 79.682 41.917 1.00 37.66 91 LEU C C 1
ATOM 2763 O O . LEU C 1 92 ? 6.860 80.332 42.971 1.00 38.33 91 LEU C O 1
ATOM 2768 N N . VAL C 1 93 ? 7.297 80.086 40.773 1.00 38.15 92 VAL C N 1
ATOM 2769 C CA . VAL C 1 93 ? 8.057 81.330 40.728 1.00 39.08 92 VAL C CA 1
ATOM 2770 C C . VAL C 1 93 ? 7.118 82.506 40.973 1.00 39.04 92 VAL C C 1
ATOM 2771 O O . VAL C 1 93 ? 7.484 83.453 41.691 1.00 40.21 92 VAL C O 1
ATOM 2775 N N . ASN C 1 94 ? 5.908 82.464 40.410 1.00 38.09 93 ASN C N 1
ATOM 2776 C CA . ASN C 1 94 ? 4.983 83.628 40.518 1.00 38.55 93 ASN C CA 1
ATOM 2777 C C . ASN C 1 94 ? 4.470 83.804 41.953 1.00 39.38 93 ASN C C 1
ATOM 2778 O O . ASN C 1 94 ? 4.055 84.911 42.343 1.00 39.69 93 ASN C O 1
ATOM 2783 N N . ILE C 1 95 ? 4.493 82.723 42.739 1.00 39.16 94 ILE C N 1
ATOM 2784 C CA . ILE C 1 95 ? 4.091 82.833 44.141 1.00 40.46 94 ILE C CA 1
ATOM 2785 C C . ILE C 1 95 ? 5.282 82.962 45.064 1.00 41.88 94 ILE C C 1
ATOM 2786 O O . ILE C 1 95 ? 5.122 82.846 46.271 1.00 43.82 94 ILE C O 1
ATOM 2791 N N . GLY C 1 96 ? 6.471 83.196 44.516 1.00 42.10 95 GLY C N 1
ATOM 2792 C CA . GLY C 1 96 ? 7.634 83.575 45.326 1.00 44.21 95 GLY C CA 1
ATOM 2793 C C . GLY C 1 96 ? 8.718 82.546 45.601 1.00 45.65 95 GLY C C 1
ATOM 2794 O O . GLY C 1 96 ? 9.581 82.780 46.419 1.00 48.23 95 GLY C O 1
ATOM 2795 N N . ILE C 1 97 ? 8.691 81.403 44.933 1.00 45.06 96 ILE C N 1
ATOM 2796 C CA . ILE C 1 97 ? 9.731 80.378 45.117 1.00 46.30 96 ILE C CA 1
ATOM 2797 C C . ILE C 1 97 ? 10.857 80.555 44.070 1.00 47.35 96 ILE C C 1
ATOM 2798 O O . ILE C 1 97 ? 10.583 80.678 42.888 1.00 45.54 96 ILE C O 1
ATOM 2803 N N . ASP C 1 98 ? 12.111 80.570 44.512 1.00 50.51 97 ASP C N 1
ATOM 2804 C CA . ASP C 1 98 ? 13.282 80.673 43.615 1.00 52.69 97 ASP C CA 1
ATOM 2805 C C . ASP C 1 98 ? 13.307 79.569 42.537 1.00 51.45 97 ASP C C 1
ATOM 2806 O O . ASP C 1 98 ? 12.946 78.419 42.807 1.00 51.21 97 ASP C O 1
ATOM 2811 N N . LYS C 1 99 ? 13.743 79.909 41.326 1.00 51.09 98 LYS C N 1
ATOM 2812 C CA . LYS C 1 99 ? 13.524 79.034 40.173 1.00 49.36 98 LYS C CA 1
ATOM 2813 C C . LYS C 1 99 ? 14.224 77.674 40.263 1.00 50.59 98 LYS C C 1
ATOM 2814 O O . LYS C 1 99 ? 13.722 76.689 39.736 1.00 48.48 98 LYS C O 1
ATOM 2820 N N . GLN C 1 100 ? 15.390 77.618 40.892 1.00 53.51 99 GLN C N 1
ATOM 2821 C CA . GLN C 1 100 ? 16.067 76.347 41.016 1.00 55.25 99 GLN C CA 1
ATOM 2822 C C . GLN C 1 100 ? 15.311 75.451 42.000 1.00 53.83 99 GLN C C 1
ATOM 2823 O O . GLN C 1 100 ? 15.093 74.286 41.730 1.00 53.13 99 GLN C O 1
ATOM 2829 N N . THR C 1 101 ? 14.897 76.015 43.131 1.00 52.45 100 THR C N 1
ATOM 2830 C CA . THR C 1 101 ? 14.076 75.291 44.088 1.00 50.39 100 THR C CA 1
ATOM 2831 C C . THR C 1 101 ? 12.720 74.936 43.475 1.00 47.01 100 THR C C 1
ATOM 2832 O O . THR C 1 101 ? 12.154 73.887 43.764 1.00 47.59 100 THR C O 1
ATOM 2836 N N . ALA C 1 102 ? 12.209 75.804 42.608 1.00 45.56 101 ALA C N 1
ATOM 2837 C CA . ALA C 1 102 ? 10.974 75.525 41.876 1.00 43.81 101 ALA C CA 1
ATOM 2838 C C . ALA C 1 102 ? 11.118 74.302 40.981 1.00 43.31 101 ALA C C 1
ATOM 2839 O O . ALA C 1 102 ? 10.218 73.484 40.908 1.00 44.14 101 ALA C O 1
ATOM 2841 N N . CYS C 1 103 ? 12.243 74.191 40.285 1.00 44.36 102 CYS C N 1
ATOM 2842 C CA . CYS C 1 103 ? 12.491 73.070 39.403 1.00 45.35 102 CYS C CA 1
ATOM 2843 C C . CYS C 1 103 ? 12.506 71.756 40.206 1.00 46.91 102 CYS C C 1
ATOM 2844 O O . CYS C 1 103 ? 11.839 70.794 39.841 1.00 46.46 102 CYS C O 1
ATOM 2847 N N . GLU C 1 104 ? 13.240 71.762 41.322 1.00 49.28 103 GLU C N 1
ATOM 2848 C CA . GLU C 1 104 ? 13.398 70.587 42.183 1.00 52.72 103 GLU C CA 1
ATOM 2849 C C . GLU C 1 104 ? 12.071 70.184 42.826 1.00 50.68 103 GLU C C 1
ATOM 2850 O O . GLU C 1 104 ? 11.700 69.026 42.826 1.00 51.97 103 GLU C O 1
ATOM 2856 N N . TYR C 1 105 ? 11.337 71.159 43.339 1.00 48.65 104 TYR C N 1
ATOM 2857 C CA . TYR C 1 105 ? 10.041 70.872 43.935 1.00 48.06 104 TYR C CA 1
ATOM 2858 C C . TYR C 1 105 ? 9.055 70.331 42.924 1.00 47.14 104 TYR C C 1
ATOM 2859 O O . TYR C 1 105 ? 8.321 69.396 43.218 1.00 47.70 104 TYR C O 1
ATOM 2868 N N . SER C 1 106 ? 8.990 70.975 41.754 1.00 45.63 105 SER C N 1
ATOM 2869 C CA . SER C 1 106 ? 8.070 70.532 40.707 1.00 46.22 105 SER C CA 1
ATOM 2870 C C . SER C 1 106 ? 8.265 69.032 40.375 1.00 47.65 105 SER C C 1
ATOM 2871 O O . SER C 1 106 ? 7.288 68.280 40.197 1.00 48.90 105 SER C O 1
ATOM 2874 N N . LYS C 1 107 ? 9.517 68.579 40.335 1.00 50.92 106 LYS C N 1
ATOM 2875 C CA . LYS C 1 107 ? 9.793 67.180 39.975 1.00 52.25 106 LYS C CA 1
ATOM 2876 C C . LYS C 1 107 ? 9.196 66.198 40.986 1.00 53.30 106 LYS C C 1
ATOM 2877 O O . LYS C 1 107 ? 8.864 65.073 40.625 1.00 53.65 106 LYS C O 1
ATOM 2883 N N . GLN C 1 108 ? 9.003 66.630 42.227 1.00 54.22 107 GLN C N 1
ATOM 2884 C CA . GLN C 1 108 ? 8.413 65.749 43.239 1.00 56.20 107 GLN C CA 1
ATOM 2885 C C . GLN C 1 108 ? 6.919 65.446 43.061 1.00 53.99 107 GLN C C 1
ATOM 2886 O O . GLN C 1 108 ? 6.413 64.554 43.707 1.00 55.86 107 GLN C O 1
ATOM 2892 N N . PHE C 1 109 ? 6.197 66.180 42.221 1.00 51.63 108 PHE C N 1
ATOM 2893 C CA . PHE C 1 109 ? 4.766 65.889 42.029 1.00 50.38 108 PHE C CA 1
ATOM 2894 C C . PHE C 1 109 ? 4.177 66.199 40.643 1.00 48.05 108 PHE C C 1
ATOM 2895 O O . PHE C 1 109 ? 3.044 65.798 40.363 1.00 47.51 108 PHE C O 1
ATOM 2903 N N . ASP C 1 110 ? 4.921 66.907 39.790 1.00 46.93 109 ASP C N 1
ATOM 2904 C CA . ASP C 1 110 ? 4.442 67.218 38.439 1.00 45.09 109 ASP C CA 1
ATOM 2905 C C . ASP C 1 110 ? 3.822 66.032 37.730 1.00 45.10 109 ASP C C 1
ATOM 2906 O O . ASP C 1 110 ? 2.756 66.173 37.170 1.00 44.67 109 ASP C O 1
ATOM 2911 N N . TYR C 1 111 ? 4.480 64.875 37.787 1.00 46.61 110 TYR C N 1
ATOM 2912 C CA . TYR C 1 111 ? 4.038 63.647 37.099 1.00 47.71 110 TYR C CA 1
ATOM 2913 C C . TYR C 1 111 ? 2.747 63.029 37.665 1.00 48.76 110 TYR C C 1
ATOM 2914 O O . TYR C 1 111 ? 2.171 62.145 37.057 1.00 49.26 110 TYR C O 1
ATOM 2923 N N . LEU C 1 112 ? 2.291 63.495 38.829 1.00 49.27 111 LEU C N 1
ATOM 2924 C CA . LEU C 1 112 ? 1.045 62.991 39.430 1.00 50.51 111 LEU C CA 1
ATOM 2925 C C . LEU C 1 112 ? -0.178 63.857 39.093 1.00 49.45 111 LEU C C 1
ATOM 2926 O O . LEU C 1 112 ? -1.301 63.439 39.335 1.00 50.67 111 LEU C O 1
ATOM 2931 N N . ILE C 1 113 ? 0.026 65.054 38.543 1.00 48.04 112 ILE C N 1
ATOM 2932 C CA . ILE C 1 113 ? -1.096 65.970 38.324 1.00 48.16 112 ILE C CA 1
ATOM 2933 C C . ILE C 1 113 ? -1.875 65.539 37.079 1.00 48.36 112 ILE C C 1
ATOM 2934 O O . ILE C 1 113 ? -1.276 65.350 36.035 1.00 47.83 112 ILE C O 1
ATOM 2939 N N . PRO C 1 114 ? -3.206 65.362 37.197 1.00 50.00 113 PRO C N 1
ATOM 2940 C CA . PRO C 1 114 ? -4.093 65.094 36.054 1.00 51.26 113 PRO C CA 1
ATOM 2941 C C . PRO C 1 114 ? -4.143 66.204 34.986 1.00 50.42 113 PRO C C 1
ATOM 2942 O O . PRO C 1 114 ? -3.973 67.401 35.292 1.00 48.32 113 PRO C O 1
ATOM 2946 N N . GLU C 1 115 ? -4.402 65.765 33.756 1.00 52.00 114 GLU C N 1
ATOM 2947 C CA . GLU C 1 115 ? -4.395 66.577 32.545 1.00 52.23 114 GLU C CA 1
ATOM 2948 C C . GLU C 1 115 ? -5.235 67.822 32.670 1.00 51.49 114 GLU C C 1
ATOM 2949 O O . GLU C 1 115 ? -4.805 68.924 32.270 1.00 50.24 114 GLU C O 1
ATOM 2955 N N . GLU C 1 116 ? -6.435 67.645 33.219 1.00 52.37 115 GLU C N 1
ATOM 2956 C CA . GLU C 1 116 ? -7.358 68.743 33.370 1.00 52.42 115 GLU C CA 1
ATOM 2957 C C . GLU C 1 116 ? -6.700 69.898 34.141 1.00 49.37 115 GLU C C 1
ATOM 2958 O O . GLU C 1 116 ? -6.821 71.046 33.725 1.00 49.11 115 GLU C O 1
ATOM 2964 N N . ILE C 1 117 ? -5.994 69.580 35.228 1.00 47.25 116 ILE C N 1
ATOM 2965 C CA . ILE C 1 117 ? -5.377 70.591 36.082 1.00 44.65 116 ILE C CA 1
ATOM 2966 C C . ILE C 1 117 ? -4.278 71.338 35.347 1.00 42.79 116 ILE C C 1
ATOM 2967 O O . ILE C 1 117 ? -4.219 72.586 35.363 1.00 40.85 116 ILE C O 1
ATOM 2972 N N . ILE C 1 118 ? -3.392 70.589 34.712 1.00 42.50 117 ILE C N 1
ATOM 2973 C CA . ILE C 1 118 ? -2.314 71.228 33.952 1.00 41.94 117 ILE C CA 1
ATOM 2974 C C . ILE C 1 118 ? -2.845 72.129 32.820 1.00 42.31 117 ILE C C 1
ATOM 2975 O O . ILE C 1 118 ? -2.382 73.238 32.677 1.00 41.97 117 ILE C O 1
ATOM 2980 N N . ASP C 1 119 ? -3.824 71.668 32.044 1.00 44.05 118 ASP C N 1
ATOM 2981 C CA . ASP C 1 119 ? -4.408 72.495 30.991 1.00 44.79 118 ASP C CA 1
ATOM 2982 C C . ASP C 1 119 ? -5.115 73.700 31.568 1.00 44.37 118 ASP C C 1
ATOM 2983 O O . ASP C 1 119 ? -5.046 74.792 30.985 1.00 43.37 118 ASP C O 1
ATOM 2988 N N . LYS C 1 120 ? -5.793 73.545 32.707 1.00 44.14 119 LYS C N 1
ATOM 2989 C CA . LYS C 1 120 ? -6.489 74.710 33.256 1.00 44.42 119 LYS C CA 1
ATOM 2990 C C . LYS C 1 120 ? -5.522 75.692 33.886 1.00 41.84 119 LYS C C 1
ATOM 2991 O O . LYS C 1 120 ? -5.748 76.903 33.833 1.00 42.55 119 LYS C O 1
ATOM 2997 N N . LEU C 1 121 ? -4.436 75.178 34.450 1.00 40.01 120 LEU C N 1
ATOM 2998 C CA . LEU C 1 121 ? -3.438 76.002 35.109 1.00 38.99 120 LEU C CA 1
ATOM 2999 C C . LEU C 1 121 ? -2.665 76.768 34.046 1.00 39.08 120 LEU C C 1
ATOM 3000 O O . LEU C 1 121 ? -2.321 77.928 34.238 1.00 38.22 120 LEU C O 1
ATOM 3005 N N . TYR C 1 122 ? -2.443 76.119 32.908 1.00 39.93 121 TYR C N 1
ATOM 3006 C CA . TYR C 1 122 ? -1.819 76.750 31.752 1.00 40.19 121 TYR C CA 1
ATOM 3007 C C . TYR C 1 122 ? -2.635 77.940 31.295 1.00 41.05 121 TYR C C 1
ATOM 3008 O O . TYR C 1 122 ? -2.102 79.059 31.162 1.00 40.99 121 TYR C O 1
ATOM 3017 N N . ASN C 1 123 ? -3.936 77.739 31.122 1.00 42.10 122 ASN C N 1
ATOM 3018 C CA . ASN C 1 123 ? -4.810 78.867 30.770 1.00 43.28 122 ASN C CA 1
ATOM 3019 C C . ASN C 1 123 ? -4.805 79.975 31.838 1.00 41.40 122 ASN C C 1
ATOM 3020 O O . ASN C 1 123 ? -4.711 81.143 31.519 1.00 41.27 122 ASN C O 1
ATOM 3025 N N . TYR C 1 124 ? -4.901 79.594 33.106 1.00 40.78 123 TYR C N 1
ATOM 3026 C CA . TYR C 1 124 ? -4.926 80.552 34.220 1.00 39.98 123 TYR C CA 1
ATOM 3027 C C . TYR C 1 124 ? -3.676 81.427 34.268 1.00 38.91 123 TYR C C 1
ATOM 3028 O O . TYR C 1 124 ? -3.772 82.595 34.603 1.00 38.25 123 TYR C O 1
ATOM 3037 N N . LEU C 1 125 ? -2.520 80.861 33.910 1.00 37.88 124 LEU C N 1
ATOM 3038 C CA . LEU C 1 125 ? -1.245 81.593 33.898 1.00 37.27 124 LEU C CA 1
ATOM 3039 C C . LEU C 1 125 ? -0.998 82.346 32.603 1.00 37.70 124 LEU C C 1
ATOM 3040 O O . LEU C 1 125 ? 0.078 82.898 32.400 1.00 38.34 124 LEU C O 1
ATOM 3045 N N . GLY C 1 126 ? -1.973 82.332 31.701 1.00 37.92 125 GLY C N 1
ATOM 3046 C CA . GLY C 1 126 ? -1.900 83.080 30.466 1.00 38.72 125 GLY C CA 1
ATOM 3047 C C . GLY C 1 126 ? -1.206 82.361 29.332 1.00 38.65 125 GLY C C 1
ATOM 3048 O O . GLY C 1 126 ? -0.587 83.017 28.496 1.00 39.60 125 GLY C O 1
ATOM 3049 N N . LYS C 1 127 ? -1.324 81.035 29.290 1.00 37.35 126 LYS C N 1
ATOM 3050 C CA . LYS C 1 127 ? -0.720 80.194 28.229 1.00 38.09 126 LYS C CA 1
ATOM 3051 C C . LYS C 1 127 ? 0.765 80.447 27.976 1.00 37.35 126 LYS C C 1
ATOM 3052 O O . LYS C 1 127 ? 1.171 80.651 26.845 1.00 39.15 126 LYS C O 1
ATOM 3058 N N . PRO C 1 128 ? 1.595 80.385 29.021 1.00 35.60 127 PRO C N 1
ATOM 3059 C CA . PRO C 1 128 ? 3.005 80.734 28.851 1.00 35.48 127 PRO C CA 1
ATOM 3060 C C . PRO C 1 128 ? 3.735 79.844 27.845 1.00 37.39 127 PRO C C 1
ATOM 3061 O O . PRO C 1 128 ? 3.504 78.609 27.812 1.00 36.69 127 PRO C O 1
ATOM 3065 N N . SER C 1 129 ? 4.635 80.449 27.075 1.00 38.31 128 SER C N 1
ATOM 3066 C CA . SER C 1 129 ? 5.424 79.712 26.063 1.00 40.45 128 SER C CA 1
ATOM 3067 C C . SER C 1 129 ? 6.700 79.036 26.570 1.00 39.74 128 SER C C 1
ATOM 3068 O O . SER C 1 129 ? 7.182 78.099 25.967 1.00 39.84 128 SER C O 1
ATOM 3071 N N . TYR C 1 130 ? 7.281 79.577 27.632 1.00 39.14 129 TYR C N 1
ATOM 3072 C CA . TYR C 1 130 ? 8.571 79.117 28.119 1.00 39.26 129 TYR C CA 1
ATOM 3073 C C . TYR C 1 130 ? 8.590 79.128 29.634 1.00 38.39 129 TYR C C 1
ATOM 3074 O O . TYR C 1 130 ? 7.989 80.014 30.261 1.00 38.11 129 TYR C O 1
ATOM 3083 N N . CYS C 1 131 ? 9.326 78.188 30.214 1.00 38.83 130 CYS C N 1
ATOM 3084 C CA . CYS C 1 131 ? 9.501 78.123 31.660 1.00 38.83 130 CYS C CA 1
ATOM 3085 C C . CYS C 1 131 ? 10.555 79.143 32.060 1.00 39.94 130 CYS C C 1
ATOM 3086 O O . CYS C 1 131 ? 11.148 79.786 31.195 1.00 42.18 130 CYS C O 1
ATOM 3089 N N . PRO C 1 132 ? 10.781 79.326 33.364 1.00 40.64 131 PRO C N 1
ATOM 3090 C CA . PRO C 1 132 ? 11.782 80.305 33.824 1.00 42.35 131 PRO C CA 1
ATOM 3091 C C . PRO C 1 132 ? 13.247 79.965 33.467 1.00 44.53 131 PRO C C 1
ATOM 3092 O O . PRO C 1 132 ? 14.111 80.826 33.610 1.00 46.45 131 PRO C O 1
ATOM 3096 N N . HIS C 1 133 ? 13.519 78.733 33.023 1.00 44.27 132 HIS C N 1
ATOM 3097 C CA . HIS C 1 133 ? 14.843 78.364 32.496 1.00 46.72 132 HIS C CA 1
ATOM 3098 C C . HIS C 1 133 ? 14.925 78.634 30.991 1.00 47.35 132 HIS C C 1
ATOM 3099 O O . HIS C 1 133 ? 15.952 78.378 30.383 1.00 49.93 132 HIS C O 1
ATOM 3106 N N . GLY C 1 134 ? 13.848 79.144 30.392 1.00 46.63 133 GLY C N 1
ATOM 3107 C CA . GLY C 1 134 ? 13.832 79.467 28.965 1.00 47.81 133 GLY C CA 1
ATOM 3108 C C . GLY C 1 134 ? 13.632 78.264 28.052 1.00 48.39 133 GLY C C 1
ATOM 3109 O O . GLY C 1 134 ? 14.107 78.262 26.907 1.00 51.05 133 GLY C O 1
ATOM 3110 N N . LEU C 1 135 ? 12.940 77.239 28.538 1.00 46.88 134 LEU C N 1
ATOM 3111 C CA . LEU C 1 135 ? 12.659 76.067 27.720 1.00 47.26 134 LEU C CA 1
ATOM 3112 C C . LEU C 1 135 ? 11.169 76.012 27.387 1.00 46.14 134 LEU C C 1
ATOM 3113 O O . LEU C 1 135 ? 10.343 76.450 28.182 1.00 45.12 134 LEU C O 1
ATOM 3118 N N . GLU C 1 136 ? 10.841 75.493 26.203 1.00 47.45 135 GLU C N 1
ATOM 3119 C CA . GLU C 1 136 ? 9.489 75.553 25.615 1.00 47.43 135 GLU C CA 1
ATOM 3120 C C . GLU C 1 136 ? 8.445 74.759 26.347 1.00 46.12 135 GLU C C 1
ATOM 3121 O O . GLU C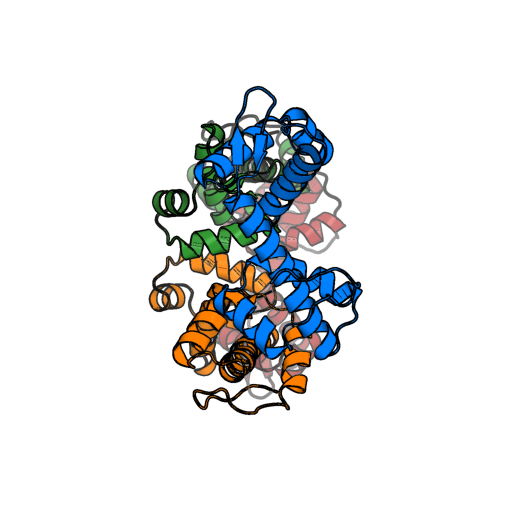 1 136 ? 8.694 73.643 26.782 1.00 46.89 135 GLU C O 1
ATOM 3127 N N . ILE C 1 137 ? 7.244 75.309 26.411 1.00 45.18 136 ILE C N 1
ATOM 3128 C CA . ILE C 1 137 ? 6.132 74.642 27.038 1.00 44.45 136 ILE C CA 1
ATOM 3129 C C . ILE C 1 137 ? 5.221 74.142 25.938 1.00 47.11 136 ILE C C 1
ATOM 3130 O O . ILE C 1 137 ? 4.695 74.919 25.207 1.00 47.43 136 ILE C O 1
ATOM 3135 N N . PRO C 1 138 ? 5.049 72.825 25.797 1.00 51.04 137 PRO C N 1
ATOM 3136 C CA . PRO C 1 138 ? 4.076 72.350 24.795 1.00 54.76 137 PRO C CA 1
ATOM 3137 C C . PRO C 1 138 ? 2.661 72.900 25.046 1.00 55.71 137 PRO C C 1
ATOM 3138 O O . PRO C 1 138 ? 2.356 73.336 26.175 1.00 53.82 137 PRO C O 1
ATOM 3142 N N . LEU C 1 139 ? 1.804 72.887 24.025 1.00 59.29 138 LEU C N 1
ATOM 3143 C CA . LEU C 1 139 ? 0.446 73.445 24.159 1.00 60.11 138 LEU C CA 1
ATOM 3144 C C . LEU C 1 139 ? -0.424 72.645 25.130 1.00 59.78 138 LEU C C 1
ATOM 3145 O O . LEU C 1 139 ? -0.763 71.486 24.881 1.00 62.72 138 LEU C O 1
ATOM 3150 N N . LEU D 1 11 ? 3.936 62.011 56.045 1.00 83.98 10 LEU D N 1
ATOM 3151 C CA . LEU D 1 11 ? 2.710 61.199 56.284 1.00 80.04 10 LEU D CA 1
ATOM 3152 C C . LEU D 1 11 ? 2.119 60.779 54.946 1.00 79.80 10 LEU D C 1
ATOM 3153 O O . LEU D 1 11 ? 1.892 61.631 54.099 1.00 80.86 10 LEU D O 1
ATOM 3158 N N . SER D 1 12 ? 1.864 59.483 54.756 1.00 79.08 11 SER D N 1
ATOM 3159 C CA . SER D 1 12 ? 1.170 58.997 53.555 1.00 79.05 11 SER D CA 1
ATOM 3160 C C . SER D 1 12 ? -0.347 59.101 53.724 1.00 75.60 11 SER D C 1
ATOM 3161 O O . SER D 1 12 ? -0.840 59.322 54.831 1.00 72.90 11 SER D O 1
ATOM 3164 N N . ARG D 1 13 ? -1.087 58.970 52.624 1.00 76.39 12 ARG D N 1
ATOM 3165 C CA . ARG D 1 13 ? -2.550 58.986 52.704 1.00 74.74 12 ARG D CA 1
ATOM 3166 C C . ARG D 1 13 ? -3.107 57.699 53.298 1.00 73.01 12 ARG D C 1
ATOM 3167 O O . ARG D 1 13 ? -4.167 57.714 53.917 1.00 71.19 12 ARG D O 1
ATOM 3175 N N . ARG D 1 14 ? -2.405 56.591 53.100 1.00 74.39 13 ARG D N 1
ATOM 3176 C CA . ARG D 1 14 ? -2.795 55.339 53.726 1.00 73.60 13 ARG D CA 1
ATOM 3177 C C . ARG D 1 14 ? -2.623 55.420 55.242 1.00 70.33 13 ARG D C 1
ATOM 3178 O O . ARG D 1 14 ? -3.544 55.070 55.972 1.00 68.74 13 ARG D O 1
ATOM 3186 N N . GLU D 1 15 ? -1.471 55.915 55.704 1.00 69.90 14 GLU D N 1
ATOM 3187 C CA . GLU D 1 15 ? -1.290 56.259 57.130 1.00 67.99 14 GLU D CA 1
ATOM 3188 C C . GLU D 1 15 ? -2.384 57.187 57.656 1.00 65.60 14 GLU D C 1
ATOM 3189 O O . GLU D 1 15 ? -2.814 57.056 58.792 1.00 64.10 14 GLU D O 1
ATOM 3195 N N . PHE D 1 16 ? -2.789 58.151 56.828 1.00 65.66 15 PHE D N 1
ATOM 3196 C CA . PHE D 1 16 ? -3.831 59.125 57.185 1.00 64.99 15 PHE D CA 1
ATOM 3197 C C . PHE D 1 16 ? -5.178 58.449 57.461 1.00 64.10 15 PHE D C 1
ATOM 3198 O O . PHE D 1 16 ? -5.881 58.840 58.374 1.00 63.71 15 PHE D O 1
ATOM 3206 N N . SER D 1 17 ? -5.534 57.452 56.647 1.00 64.53 16 SER D N 1
ATOM 3207 C CA . SER D 1 17 ? -6.717 56.627 56.910 1.00 64.95 16 SER D CA 1
ATOM 3208 C C . SER D 1 17 ? -6.611 56.006 58.289 1.00 63.90 16 SER D C 1
ATOM 3209 O O . SER D 1 17 ? -7.530 56.131 59.104 1.00 64.64 16 SER D O 1
ATOM 3212 N N . TYR D 1 18 ? -5.482 55.352 58.550 1.00 63.02 17 TYR D N 1
ATOM 3213 C CA . TYR D 1 18 ? -5.271 54.726 59.861 1.00 62.85 17 TYR D CA 1
ATOM 3214 C C . TYR D 1 18 ? -5.525 55.726 60.985 1.00 62.71 17 TYR D C 1
ATOM 3215 O O . TYR D 1 18 ? -6.253 55.412 61.904 1.00 63.60 17 TYR D O 1
ATOM 3224 N N . LEU D 1 19 ? -4.966 56.929 60.885 1.00 62.63 18 LEU D N 1
ATOM 3225 C CA . LEU D 1 19 ? -5.110 57.930 61.947 1.00 64.15 18 LEU D CA 1
ATOM 3226 C C . LEU D 1 19 ? -6.528 58.474 62.093 1.00 65.84 18 LEU D C 1
ATOM 3227 O O . LEU D 1 19 ? -6.944 58.774 63.207 1.00 67.17 18 LEU D O 1
ATOM 3232 N N . LEU D 1 20 ? -7.263 58.597 60.985 1.00 66.29 19 LEU D N 1
ATOM 3233 C CA . LEU D 1 20 ? -8.661 59.072 61.042 1.00 69.48 19 LEU D CA 1
ATOM 3234 C C . LEU D 1 20 ? -9.569 58.020 61.677 1.00 70.79 19 LEU D C 1
ATOM 3235 O O . LEU D 1 20 ? -10.501 58.365 62.414 1.00 74.17 19 LEU D O 1
ATOM 3240 N N . THR D 1 21 ? -9.291 56.743 61.396 1.00 69.21 20 THR D N 1
ATOM 3241 C CA . THR D 1 21 ? -10.039 55.639 62.005 1.00 70.78 20 THR D CA 1
ATOM 3242 C C . THR D 1 21 ? -9.740 55.563 63.518 1.00 72.10 20 THR D C 1
ATOM 3243 O O . THR D 1 21 ? -10.655 55.581 64.351 1.00 74.89 20 THR D O 1
ATOM 3247 N N . ILE D 1 22 ? -8.452 55.530 63.856 1.00 80.09 21 ILE D N 1
ATOM 3248 C CA . ILE D 1 22 ? -7.997 55.525 65.253 1.00 79.22 21 ILE D CA 1
ATOM 3249 C C . ILE D 1 22 ? -8.531 56.727 66.054 1.00 80.47 21 ILE D C 1
ATOM 3250 O O . ILE D 1 22 ? -8.927 56.563 67.206 1.00 80.43 21 ILE D O 1
ATOM 3255 N N . LYS D 1 23 ? -8.545 57.919 65.452 1.00 82.17 22 LYS D N 1
ATOM 3256 C CA . LYS D 1 23 ? -9.053 59.118 66.133 1.00 83.90 22 LYS D CA 1
ATOM 3257 C C . LYS D 1 23 ? -10.542 58.995 66.426 1.00 85.17 22 LYS D C 1
ATOM 3258 O O . LYS D 1 23 ? -10.984 59.402 67.497 1.00 85.89 22 LYS D O 1
ATOM 3264 N N . ARG D 1 24 ? -11.309 58.437 65.489 1.00 86.36 23 ARG D N 1
ATOM 3265 C CA . ARG D 1 24 ? -12.757 58.280 65.674 1.00 88.54 23 ARG D CA 1
ATOM 3266 C C . ARG D 1 24 ? -13.082 57.451 66.924 1.00 88.07 23 ARG D C 1
ATOM 3267 O O . ARG D 1 24 ? -13.993 57.790 67.695 1.00 89.53 23 ARG D O 1
ATOM 3275 N N . TYR D 1 25 ? -12.338 56.368 67.126 1.00 86.31 24 TYR D N 1
ATOM 3276 C CA . TYR D 1 25 ? -12.502 55.571 68.336 1.00 86.41 24 TYR D CA 1
ATOM 3277 C C . TYR D 1 25 ? -12.058 56.363 69.562 1.00 86.77 24 TYR D C 1
ATOM 3278 O O . TY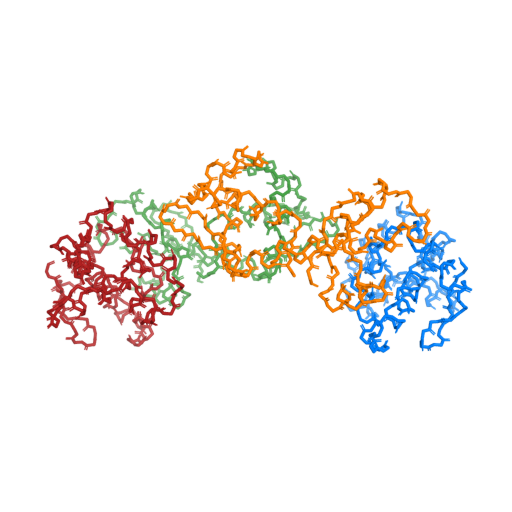R D 1 25 ? -12.750 56.369 70.577 1.00 88.38 24 TYR D O 1
ATOM 3287 N N . ASN D 1 26 ? -10.920 57.044 69.460 1.00 86.09 25 ASN D N 1
ATOM 3288 C CA . ASN D 1 26 ? -10.419 57.855 70.569 1.00 86.88 25 ASN D CA 1
ATOM 3289 C C . ASN D 1 26 ? -11.386 59.000 70.911 1.00 89.18 25 ASN D C 1
ATOM 3290 O O . ASN D 1 26 ? -11.563 59.327 72.081 1.00 90.45 25 ASN D O 1
ATOM 3295 N N . ASP D 1 27 ? -12.033 59.568 69.894 1.00 90.61 26 ASP D N 1
ATOM 3296 C CA . ASP D 1 27 ? -12.997 60.670 70.075 1.00 93.30 26 ASP D CA 1
ATOM 3297 C C . ASP D 1 27 ? -14.226 60.269 70.876 1.00 95.32 26 ASP D C 1
ATOM 3298 O O . ASP D 1 27 ? -14.698 61.047 71.709 1.00 97.24 26 ASP D O 1
ATOM 3303 N N . SER D 1 28 ? -14.765 59.083 70.596 1.00 95.62 27 SER D N 1
ATOM 3304 C CA . SER D 1 28 ? -15.900 58.545 71.366 1.00 98.11 27 SER D CA 1
ATOM 3305 C C . SER D 1 28 ? -15.480 58.083 72.772 1.00 98.35 27 SER D C 1
ATOM 3306 O O . SER D 1 28 ? -16.326 57.918 73.663 1.00 100.89 27 SER D O 1
ATOM 3309 N N . GLY D 1 29 ? -14.178 57.873 72.962 1.00 96.34 28 GLY D N 1
ATOM 3310 C CA . GLY D 1 29 ? -13.619 57.576 74.282 1.00 97.13 28 GLY D CA 1
ATOM 3311 C C . GLY D 1 29 ? -13.233 56.116 74.431 1.00 96.68 28 GLY D C 1
ATOM 3312 O O . GLY D 1 29 ? -13.785 55.422 75.278 1.00 98.85 28 GLY D O 1
ATOM 3313 N N . GLU D 1 30 ? -12.294 55.660 73.595 1.00 94.31 29 GLU D N 1
ATOM 3314 C CA . GLU D 1 30 ? -11.749 54.296 73.662 1.00 93.65 29 GLU D CA 1
ATOM 3315 C C . GLU D 1 30 ? -10.551 54.143 72.722 1.00 90.82 29 GLU D C 1
ATOM 3316 O O . GLU D 1 30 ? -10.434 54.865 71.733 1.00 89.78 29 GLU D O 1
ATOM 3322 N N . GLY D 1 31 ? -9.659 53.213 73.053 1.00 90.15 30 GLY D N 1
ATOM 3323 C CA . GLY D 1 31 ? -8.551 52.829 72.182 1.00 88.06 30 GLY D CA 1
ATOM 3324 C C . GLY D 1 31 ? -9.004 51.925 71.043 1.00 86.76 30 GLY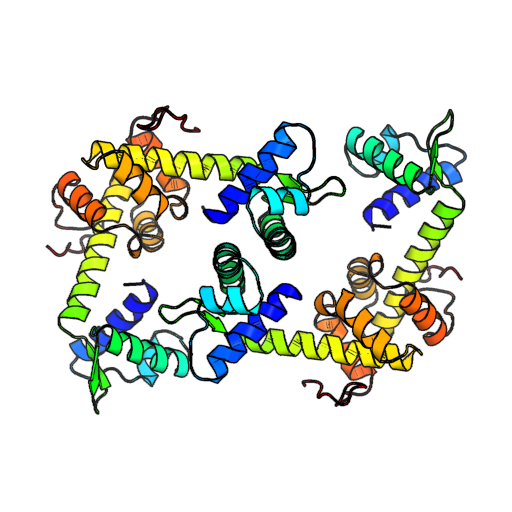 D C 1
ATOM 3325 O O . GLY D 1 31 ? -9.782 50.999 71.248 1.00 87.78 30 GLY D O 1
ATOM 3326 N N . ALA D 1 32 ? -8.514 52.184 69.836 1.00 85.13 31 ALA D N 1
ATOM 3327 C CA . ALA D 1 32 ? -8.973 51.436 68.665 1.00 84.34 31 ALA D CA 1
ATOM 3328 C C . ALA D 1 32 ? -8.381 50.018 68.661 1.00 83.70 31 ALA D C 1
ATOM 3329 O O . ALA D 1 32 ? -7.174 49.859 68.827 1.00 83.45 31 ALA D O 1
ATOM 3331 N N . LYS D 1 33 ? -9.216 48.995 68.468 1.00 83.87 32 LYS D N 1
ATOM 3332 C CA . LYS D 1 33 ? -8.722 47.611 68.402 1.00 83.58 32 LYS D CA 1
ATOM 3333 C C . LYS D 1 33 ? -8.138 47.285 67.034 1.00 81.99 32 LYS D C 1
ATOM 3334 O O . LYS D 1 33 ? -8.662 47.725 66.011 1.00 82.02 32 LYS D O 1
ATOM 3340 N N . ILE D 1 34 ? -7.043 46.530 67.017 1.00 81.38 33 ILE D N 1
ATOM 3341 C CA . ILE D 1 34 ? -6.395 46.123 65.759 1.00 80.65 33 ILE D CA 1
ATOM 3342 C C . ILE D 1 34 ? -7.404 45.488 64.791 1.00 80.69 33 ILE D C 1
ATOM 3343 O O . ILE D 1 34 ? -7.375 45.758 63.583 1.00 79.85 33 ILE D O 1
ATOM 3348 N N . ASN D 1 35 ? -8.288 44.650 65.342 1.00 81.72 34 ASN D N 1
ATOM 3349 C CA . ASN D 1 35 ? -9.307 43.922 64.573 1.00 82.43 34 ASN D CA 1
ATOM 3350 C C . ASN D 1 35 ? -10.383 44.849 63.964 1.00 83.06 34 ASN D C 1
ATOM 3351 O O . ASN D 1 35 ? -10.771 44.682 62.803 1.00 83.30 34 ASN D O 1
ATOM 3356 N N . ARG D 1 36 ? -10.831 45.832 64.744 1.00 71.58 35 ARG D N 1
ATOM 3357 C CA . ARG D 1 36 ? -11.819 46.842 64.305 1.00 74.10 35 ARG D CA 1
ATOM 3358 C C . ARG D 1 36 ? -11.283 47.779 63.215 1.00 72.07 35 ARG D C 1
ATOM 3359 O O . ARG D 1 36 ? -12.007 48.158 62.282 1.00 73.27 35 ARG D O 1
ATOM 3367 N N . ILE D 1 37 ? -10.017 48.167 63.358 1.00 69.54 36 ILE D N 1
ATOM 3368 C CA . ILE D 1 37 ? -9.323 48.975 62.359 1.00 67.82 36 ILE D CA 1
ATOM 3369 C C . ILE D 1 37 ? -9.335 48.254 61.012 1.00 67.06 36 ILE D C 1
ATOM 3370 O O . ILE D 1 37 ? -9.632 48.866 59.981 1.00 67.82 36 ILE D O 1
ATOM 3375 N N . ALA D 1 38 ? -9.019 46.957 61.036 1.00 65.89 37 ALA D N 1
ATOM 3376 C CA . ALA D 1 38 ? -9.000 46.120 59.836 1.00 65.31 37 ALA D CA 1
ATOM 3377 C C . ALA D 1 38 ? -10.374 46.059 59.172 1.00 68.14 37 ALA D C 1
ATOM 3378 O O . ALA D 1 38 ? -10.501 46.261 57.957 1.00 68.74 37 ALA D O 1
ATOM 3380 N N . LYS D 1 39 ? -11.387 45.782 59.986 1.00 71.03 38 LYS D N 1
ATOM 3381 C CA . LYS D 1 39 ? -12.788 45.742 59.563 1.00 74.84 38 LYS D CA 1
ATOM 3382 C C . LYS D 1 39 ? -13.113 47.036 58.817 1.00 76.22 38 LYS D C 1
ATOM 3383 O O . LYS D 1 39 ? -13.415 47.010 57.618 1.00 77.02 38 LYS D O 1
ATOM 3389 N N . ASP D 1 40 ? -12.974 48.162 59.514 1.00 76.71 39 ASP D N 1
ATOM 3390 C CA . ASP D 1 40 ? -13.352 49.482 58.980 1.00 79.05 39 ASP D CA 1
ATOM 3391 C C . ASP D 1 40 ? -12.610 49.891 57.708 1.00 77.11 39 ASP D C 1
ATOM 3392 O O . ASP D 1 40 ? -13.221 50.425 56.788 1.00 79.07 39 ASP D O 1
ATOM 3397 N N . LEU D 1 41 ? -11.303 49.632 57.672 1.00 73.63 40 LEU D N 1
ATOM 3398 C CA . LEU D 1 41 ? -10.460 49.957 56.513 1.00 72.65 40 LEU D CA 1
ATOM 3399 C C . LEU D 1 41 ? -10.432 48.866 55.419 1.00 71.90 40 LEU D C 1
ATOM 3400 O O . LEU D 1 41 ? -9.893 49.097 54.345 1.00 71.68 40 LEU D O 1
ATOM 3405 N N . LYS D 1 42 ? -11.009 47.692 55.684 1.00 72.01 41 LYS D N 1
ATOM 3406 C CA . LYS D 1 42 ? -10.946 46.567 54.739 1.00 71.56 41 LYS D CA 1
ATOM 3407 C C . LYS D 1 42 ? -9.482 46.226 54.410 1.00 68.80 41 LYS D C 1
ATOM 3408 O O . LYS D 1 42 ? -9.075 46.198 53.243 1.00 68.79 41 LYS D O 1
ATOM 3414 N N . ILE D 1 43 ? -8.703 45.987 55.466 1.00 66.56 42 ILE D N 1
ATOM 3415 C CA . ILE D 1 43 ? -7.292 45.597 55.365 1.00 64.58 42 ILE D CA 1
ATOM 3416 C C . ILE D 1 43 ? -7.090 44.364 56.258 1.00 62.97 42 ILE D C 1
ATOM 3417 O O . ILE D 1 43 ? -7.758 44.245 57.289 1.00 63.33 42 ILE D O 1
ATOM 3422 N N . ALA D 1 44 ? -6.212 43.441 55.856 1.00 61.72 43 ALA D N 1
ATOM 3423 C CA . ALA D 1 44 ? -5.957 42.228 56.644 1.00 61.43 43 ALA D CA 1
ATOM 3424 C C . ALA D 1 44 ? -5.408 42.605 58.039 1.00 60.76 43 ALA D C 1
ATOM 3425 O O . ALA D 1 44 ? -4.635 43.564 58.157 1.00 60.84 43 ALA D O 1
ATOM 3427 N N . PRO D 1 45 ? -5.821 41.884 59.100 1.00 60.95 44 PRO D N 1
ATOM 3428 C CA . PRO D 1 45 ? -5.328 42.254 60.445 1.00 60.54 44 PRO D CA 1
ATOM 3429 C C . PRO D 1 45 ? -3.796 42.268 60.601 1.00 59.64 44 PRO D C 1
ATOM 3430 O O . PRO D 1 45 ? -3.262 43.137 61.283 1.00 59.31 44 PRO D O 1
ATOM 3434 N N . SER D 1 46 ? -3.090 41.340 59.963 1.00 59.75 45 SER D N 1
ATOM 3435 C CA . SER D 1 46 ? -1.632 41.303 60.098 1.00 60.33 45 SER D CA 1
ATOM 3436 C C . SER D 1 46 ? -0.943 42.511 59.445 1.00 60.25 45 SER D C 1
ATOM 3437 O O . SER D 1 46 ? 0.150 42.879 59.868 1.00 61.29 45 SER D O 1
ATOM 3440 N N . SER D 1 47 ? -1.567 43.118 58.426 1.00 59.38 46 SER D N 1
ATOM 3441 C CA . SER D 1 47 ? -1.070 44.395 57.878 1.00 60.45 46 SER D CA 1
ATOM 3442 C C . SER D 1 47 ? -1.336 45.578 58.843 1.00 59.72 46 SER D C 1
ATOM 3443 O O . SER D 1 47 ? -0.489 46.458 59.006 1.00 60.40 46 SER D O 1
ATOM 3446 N N . VAL D 1 48 ? -2.512 45.593 59.466 1.00 58.74 47 VAL D N 1
ATOM 3447 C CA . VAL D 1 48 ? -2.865 46.625 60.448 1.00 59.22 47 VAL D CA 1
ATOM 3448 C C . VAL D 1 48 ? -1.934 46.573 61.676 1.00 59.65 47 VAL D C 1
ATOM 3449 O O . VAL D 1 48 ? -1.425 47.606 62.107 1.00 60.42 47 VAL D O 1
ATOM 3453 N N . PHE D 1 49 ? -1.698 45.375 62.213 1.00 59.50 48 PHE D N 1
ATOM 3454 C CA . PHE D 1 49 ? -0.752 45.196 63.325 1.00 60.56 48 PHE D CA 1
ATOM 3455 C C . PHE D 1 49 ? 0.616 45.771 62.974 1.00 61.89 48 PHE D C 1
ATOM 3456 O O . PHE D 1 49 ? 1.179 46.573 63.724 1.00 63.24 48 PHE D O 1
ATOM 3464 N N . GLU D 1 50 ? 1.145 45.350 61.829 1.00 61.93 49 GLU D N 1
ATOM 3465 C CA . GLU D 1 50 ? 2.471 45.775 61.383 1.00 64.31 49 GLU D CA 1
ATOM 3466 C C . GLU D 1 50 ? 2.547 47.301 61.176 1.00 64.98 49 GLU D C 1
ATOM 3467 O O . GLU D 1 50 ? 3.539 47.937 61.542 1.00 67.22 49 GLU D O 1
ATOM 3473 N N . GLU D 1 51 ? 1.492 47.871 60.600 1.00 63.38 50 GLU D N 1
ATOM 3474 C CA . GLU D 1 51 ? 1.430 49.302 60.317 1.00 64.51 50 GLU D CA 1
ATOM 3475 C C . GLU D 1 51 ? 1.245 50.149 61.595 1.00 64.51 50 GLU D C 1
ATOM 3476 O O . GLU D 1 51 ? 1.861 51.208 61.738 1.00 66.17 50 GLU D O 1
ATOM 3482 N N . VAL D 1 52 ? 0.411 49.691 62.529 1.00 63.09 51 VAL D N 1
ATOM 3483 C CA . VAL D 1 52 ? 0.273 50.402 63.804 1.00 63.81 51 VAL D CA 1
ATOM 3484 C C . VAL D 1 52 ? 1.607 50.482 64.573 1.00 65.63 51 VAL D C 1
ATOM 3485 O O . VAL D 1 52 ? 1.932 51.522 65.148 1.00 67.42 51 VAL D O 1
ATOM 3489 N N . SER D 1 53 ? 2.385 49.404 64.561 1.00 65.90 52 SER D N 1
ATOM 3490 C CA . SER D 1 53 ? 3.672 49.395 65.266 1.00 68.75 52 SER D CA 1
ATOM 3491 C C . SER D 1 53 ? 4.661 50.384 64.644 1.00 71.46 52 SER D C 1
ATOM 3492 O O . SER D 1 53 ? 5.493 50.963 65.354 1.00 74.36 52 SER D O 1
ATOM 3495 N N . HIS D 1 54 ? 4.570 50.596 63.332 1.00 71.14 53 HIS D N 1
ATOM 3496 C CA . HIS D 1 54 ? 5.348 51.669 62.706 1.00 74.35 53 HIS D CA 1
ATOM 3497 C C . HIS D 1 54 ? 4.748 53.069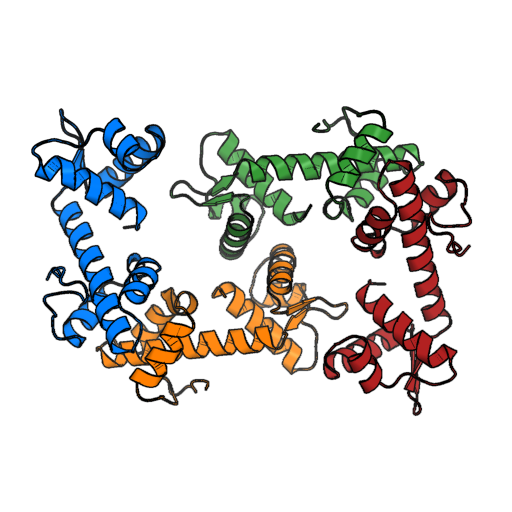 62.894 1.00 74.51 53 HIS D C 1
ATOM 3498 O O . HIS D 1 54 ? 5.491 54.039 62.970 1.00 77.38 53 HIS D O 1
ATOM 3505 N N . LEU D 1 55 ? 3.422 53.167 63.000 1.00 71.96 54 LEU D N 1
ATOM 3506 C CA . LEU D 1 55 ? 2.787 54.397 63.496 1.00 72.90 54 LEU D CA 1
ATOM 3507 C C . LEU D 1 55 ? 3.274 54.707 64.925 1.00 74.79 54 LEU D C 1
ATOM 3508 O O . LEU D 1 55 ? 3.346 55.867 65.323 1.00 76.66 54 LEU D O 1
ATOM 3513 N N . GLU D 1 56 ? 3.617 53.666 65.682 1.00 74.36 55 GLU D N 1
ATOM 3514 C CA . GLU D 1 56 ? 4.182 53.840 67.017 1.00 76.93 55 GLU D CA 1
ATOM 3515 C C . GLU D 1 56 ? 5.663 54.236 66.962 1.00 80.62 55 GLU D C 1
ATOM 3516 O O . GLU D 1 56 ? 6.099 55.109 67.721 1.00 83.46 55 GLU D O 1
ATOM 3522 N N . GLU D 1 57 ? 6.428 53.616 66.069 1.00 108.09 56 GLU D N 1
ATOM 3523 C CA . GLU D 1 57 ? 7.831 53.999 65.882 1.00 110.74 56 GLU D CA 1
ATOM 3524 C C . GLU D 1 57 ? 7.985 55.444 65.383 1.00 111.15 56 GLU D C 1
ATOM 3525 O O . GLU D 1 57 ? 8.932 56.127 65.763 1.00 112.89 56 GLU D O 1
ATOM 3531 N N . LYS D 1 58 ? 7.053 55.903 64.547 1.00 109.90 57 LYS D N 1
ATOM 3532 C CA . LYS D 1 58 ? 7.005 57.317 64.119 1.00 110.54 57 LYS D CA 1
ATOM 3533 C C . LYS D 1 58 ? 6.488 58.232 65.256 1.00 109.22 57 LYS D C 1
ATOM 3534 O O . LYS D 1 58 ? 6.579 59.457 65.160 1.00 109.94 57 LYS D O 1
ATOM 3540 N N . GLY D 1 59 ? 5.949 57.624 66.322 1.00 107.36 58 GLY D N 1
ATOM 3541 C CA . GLY D 1 59 ? 5.488 58.345 67.513 1.00 106.12 58 GLY D CA 1
ATOM 3542 C C . GLY D 1 59 ? 4.147 59.040 67.336 1.00 104.59 58 GLY D C 1
ATOM 3543 O O . GLY D 1 59 ? 3.798 59.931 68.112 1.00 104.31 58 GLY D O 1
ATOM 3544 N N . LEU D 1 60 ? 3.391 58.631 66.319 1.00 103.57 59 LEU D N 1
ATOM 3545 C CA . LEU D 1 60 ? 2.095 59.238 66.012 1.00 102.38 59 LEU D CA 1
ATOM 3546 C C . LEU D 1 60 ? 0.950 58.554 66.763 1.00 100.46 59 LEU D C 1
ATOM 3547 O O . LEU D 1 60 ? -0.157 59.094 66.851 1.00 99.24 59 LEU D O 1
ATOM 3552 N N . VAL D 1 61 ? 1.224 57.353 67.274 1.00 100.22 60 VAL D N 1
ATOM 3553 C CA . VAL D 1 61 ? 0.287 56.616 68.120 1.00 99.29 60 VAL D CA 1
ATOM 3554 C C . VAL D 1 61 ? 1.032 55.957 69.277 1.00 100.06 60 VAL D C 1
ATOM 3555 O O . VAL D 1 61 ? 2.243 55.740 69.217 1.00 100.89 60 VAL D O 1
ATOM 3559 N N . LYS D 1 62 ? 0.288 55.643 70.327 1.00 100.15 61 LYS D N 1
ATOM 3560 C CA . LYS D 1 62 ? 0.824 54.952 71.502 1.00 101.28 61 LYS D CA 1
ATOM 3561 C C . LYS D 1 62 ? -0.105 53.774 71.816 1.00 101.13 61 LYS D C 1
ATOM 3562 O O . LYS D 1 62 ? -1.315 53.955 71.969 1.00 100.17 61 LYS D O 1
ATOM 3568 N N . LYS D 1 63 ? 0.463 52.573 71.882 1.00 102.51 62 LYS D N 1
ATOM 3569 C CA . LYS D 1 63 ? -0.313 51.351 72.110 1.00 103.15 62 LYS D CA 1
ATOM 3570 C C . LYS D 1 63 ? -0.385 51.059 73.613 1.00 103.75 62 LYS D C 1
ATOM 3571 O O . LYS D 1 63 ? 0.599 51.263 74.316 1.00 104.64 62 LYS D O 1
ATOM 3577 N N . LYS D 1 64 ? -1.548 50.598 74.092 1.00 103.59 63 LYS D N 1
ATOM 3578 C CA . LYS D 1 64 ? -1.805 50.295 75.527 1.00 104.27 63 LYS D CA 1
ATOM 3579 C C . LYS D 1 64 ? -2.734 49.049 75.638 1.00 105.35 63 LYS D C 1
ATOM 3580 O O . LYS D 1 64 ? -3.085 48.489 74.594 1.00 105.04 63 LYS D O 1
ATOM 3586 N N . GLU D 1 65 ? -3.131 48.599 76.848 1.00 106.45 64 GLU D N 1
ATOM 3587 C CA . GLU D 1 65 ? -4.007 47.385 76.949 1.00 107.70 64 GLU D CA 1
ATOM 3588 C C . GLU D 1 65 ? -5.378 47.556 76.290 1.00 107.69 64 GLU D C 1
ATOM 3589 O O . GLU D 1 65 ? -5.878 46.614 75.666 1.00 108.62 64 GLU D O 1
ATOM 3595 N N . ASP D 1 66 ? -5.997 48.729 76.451 1.00 84.04 65 ASP D N 1
ATOM 3596 C CA . ASP D 1 66 ? -7.343 48.957 75.907 1.00 86.02 65 ASP D CA 1
ATOM 3597 C C . ASP D 1 66 ? -7.305 49.255 74.408 1.00 83.85 65 ASP D C 1
ATOM 3598 O O . ASP D 1 66 ? -8.329 49.163 73.729 1.00 85.91 65 ASP D O 1
ATOM 3603 N N . GLY D 1 67 ? -6.131 49.621 73.898 1.00 80.56 66 GLY D N 1
ATOM 3604 C CA . GLY D 1 67 ? -5.928 49.722 72.460 1.00 78.32 66 GLY D CA 1
ATOM 3605 C C . GLY D 1 67 ? -5.046 50.883 72.064 1.00 76.14 66 GLY D C 1
ATOM 3606 O O . GLY D 1 67 ? -4.430 51.542 72.913 1.00 76.68 66 GLY D O 1
ATOM 3607 N N . VAL D 1 68 ? -5.010 51.139 70.759 1.00 74.25 67 VAL D N 1
ATOM 3608 C CA . VAL D 1 68 ? -4.178 52.184 70.193 1.00 72.08 67 VAL D CA 1
ATOM 3609 C C . VAL D 1 68 ? -4.855 53.547 70.363 1.00 72.62 67 VAL D C 1
ATOM 3610 O O . VAL D 1 68 ? -6.079 53.678 70.233 1.00 73.73 67 VAL D O 1
ATOM 3614 N N . TRP D 1 69 ? -4.039 54.551 70.658 1.00 71.88 68 TRP D N 1
ATOM 3615 C CA . TRP D 1 69 ? -4.518 55.901 70.900 1.00 73.03 68 TRP D CA 1
ATOM 3616 C C . TRP D 1 69 ? -3.703 56.845 70.051 1.00 71.81 68 TRP D C 1
ATOM 3617 O O . TRP D 1 69 ? -2.502 56.618 69.848 1.00 71.34 68 TRP D O 1
ATOM 3628 N N . ILE D 1 70 ? -4.349 57.895 69.545 1.00 72.08 69 ILE D N 1
ATOM 3629 C CA . ILE D 1 70 ? -3.675 58.865 68.677 1.00 70.77 69 ILE D CA 1
ATOM 3630 C C . ILE D 1 70 ? -3.067 59.925 69.588 1.00 71.75 69 ILE D C 1
ATOM 3631 O O . ILE D 1 70 ? -3.666 60.292 70.588 1.00 73.15 69 ILE D O 1
ATOM 3636 N N . THR D 1 71 ? -1.872 60.393 69.251 1.00 71.69 70 THR D N 1
ATOM 3637 C CA . THR D 1 71 ? -1.167 61.384 70.074 1.00 73.70 70 THR D CA 1
ATOM 3638 C C . THR D 1 71 ? -1.440 62.835 69.604 1.00 73.95 70 THR D C 1
ATOM 3639 O O . THR D 1 71 ? -2.136 63.063 68.607 1.00 73.09 70 THR D O 1
ATOM 3643 N N . ASN D 1 72 ? -0.895 63.805 70.334 1.00 75.54 71 ASN D N 1
ATOM 3644 C CA . ASN D 1 72 ? -0.882 65.215 69.900 1.00 75.84 71 ASN D CA 1
ATOM 3645 C C . ASN D 1 72 ? -0.253 65.334 68.504 1.00 73.53 71 ASN D C 1
ATOM 3646 O O . ASN D 1 72 ? -0.786 66.029 67.641 1.00 72.14 71 ASN D O 1
ATOM 3651 N N . ASN D 1 73 ? 0.884 64.657 68.318 1.00 73.13 72 ASN D N 1
ATOM 3652 C CA . ASN D 1 73 ? 1.558 64.543 67.022 1.00 72.42 72 ASN D CA 1
ATOM 3653 C C . ASN D 1 73 ? 0.667 63.950 65.923 1.00 70.18 72 ASN D C 1
ATOM 3654 O O . ASN D 1 73 ? 0.753 64.366 64.776 1.00 70.10 72 ASN D O 1
ATOM 3659 N N . GLY D 1 74 ? -0.157 62.964 66.280 1.00 68.97 73 GLY D N 1
ATOM 3660 C CA . GLY D 1 74 ? -1.029 62.286 65.324 1.00 67.60 73 GLY D CA 1
ATOM 3661 C C . GLY D 1 74 ? -2.160 63.174 64.841 1.00 67.76 73 GLY D C 1
ATOM 3662 O O . GLY D 1 74 ? -2.460 63.199 63.636 1.00 67.10 73 GLY D O 1
ATOM 3663 N N . THR D 1 75 ? -2.786 63.896 65.777 1.00 68.58 74 THR D N 1
ATOM 3664 C CA . THR D 1 75 ? -3.827 64.883 65.452 1.00 69.27 74 THR D CA 1
ATOM 3665 C C . THR D 1 75 ? -3.208 66.011 64.629 1.00 69.22 74 THR D C 1
ATOM 3666 O O . THR D 1 75 ? -3.815 66.490 63.667 1.00 69.50 74 THR D O 1
ATOM 3670 N N . ARG D 1 76 ? -1.984 66.398 64.977 1.00 69.73 75 ARG D N 1
ATOM 3671 C CA . ARG D 1 76 ? -1.241 67.399 64.204 1.00 70.49 75 ARG D CA 1
ATOM 3672 C C . ARG D 1 76 ? -1.067 67.008 62.730 1.00 69.14 75 ARG D C 1
ATOM 3673 O O . ARG D 1 76 ? -1.252 67.828 61.826 1.00 69.46 75 ARG D O 1
ATOM 3681 N N . SER D 1 77 ? -0.663 65.767 62.495 1.00 68.10 76 SER D N 1
ATOM 3682 C CA . SER D 1 77 ? -0.408 65.313 61.141 1.00 67.73 76 SER D CA 1
ATOM 3683 C C . SER D 1 77 ? -1.705 65.216 60.336 1.00 66.73 76 SER D C 1
ATOM 3684 O O . SER D 1 77 ? -1.717 65.492 59.123 1.00 67.23 76 SER D O 1
ATOM 3687 N N . ILE D 1 78 ? -2.788 64.829 61.005 1.00 65.48 77 ILE D N 1
ATOM 3688 C CA . ILE D 1 78 ? -4.106 64.906 60.395 1.00 65.79 77 ILE D CA 1
ATOM 3689 C C . ILE D 1 78 ? -4.408 66.340 59.907 1.00 66.12 77 ILE D C 1
ATOM 3690 O O . ILE D 1 78 ? -4.712 66.564 58.739 1.00 66.48 77 ILE D O 1
ATOM 3695 N N . ASN D 1 79 ? -4.317 67.307 60.807 1.00 66.51 78 ASN D N 1
ATOM 3696 C CA . ASN D 1 79 ? -4.713 68.673 60.478 1.00 67.42 78 ASN D CA 1
ATOM 3697 C C . ASN D 1 79 ? -3.839 69.298 59.391 1.00 67.02 78 ASN D C 1
ATOM 3698 O O . ASN D 1 79 ? -4.330 70.043 58.552 1.00 66.86 78 ASN D O 1
ATOM 3703 N N . TYR D 1 80 ? -2.552 68.975 59.403 1.00 64.73 79 TYR D N 1
ATOM 3704 C CA . TYR D 1 80 ? -1.678 69.389 58.327 1.00 63.56 79 TYR D CA 1
ATOM 3705 C C . TYR D 1 80 ? -2.170 68.854 56.974 1.00 58.63 79 TYR D C 1
ATOM 3706 O O . TYR D 1 80 ? -2.347 69.625 56.030 1.00 55.99 79 TYR D O 1
ATOM 3715 N N . LEU D 1 81 ? -2.392 67.545 56.866 1.00 58.03 80 LEU D N 1
ATOM 3716 C CA . LEU D 1 81 ? -2.795 66.998 55.559 1.00 55.45 80 LEU D CA 1
ATOM 3717 C C . LEU D 1 81 ? -4.127 67.627 55.126 1.00 52.89 80 LEU D C 1
ATOM 3718 O O . LEU D 1 81 ? -4.306 67.948 53.967 1.00 51.25 80 LEU D O 1
ATOM 3723 N N . ILE D 1 82 ? -5.035 67.821 56.085 1.00 54.24 81 ILE D N 1
ATOM 3724 C CA . ILE D 1 82 ? -6.316 68.516 55.866 1.00 53.57 81 ILE D CA 1
ATOM 3725 C C . ILE D 1 82 ? -6.105 69.909 55.266 1.00 52.42 81 ILE D C 1
ATOM 3726 O O . ILE D 1 82 ? -6.690 70.251 54.231 1.00 52.09 81 ILE D O 1
ATOM 3731 N N . LYS D 1 83 ? -5.232 70.689 55.884 1.00 53.04 82 LYS D N 1
ATOM 3732 C CA . LYS D 1 83 ? -4.906 72.009 55.389 1.00 52.49 82 LYS D CA 1
ATOM 3733 C C . LYS D 1 83 ? -4.408 71.936 53.946 1.00 50.37 82 LYS D C 1
ATOM 3734 O O . LYS D 1 83 ? -4.866 72.710 53.092 1.00 49.85 82 LYS D O 1
ATOM 3740 N N . ALA D 1 84 ? -3.490 71.008 53.672 1.00 49.63 83 ALA D N 1
ATOM 3741 C CA . ALA D 1 84 ? -2.918 70.851 52.327 1.00 49.03 83 ALA D CA 1
ATOM 3742 C C . ALA D 1 84 ? -4.008 70.550 51.313 1.00 48.37 83 ALA D C 1
ATOM 3743 O O . ALA D 1 84 ? -4.071 71.187 50.273 1.00 48.38 83 ALA D O 1
ATOM 3745 N N . HIS D 1 85 ? -4.853 69.567 51.636 1.00 43.68 84 HIS D N 1
ATOM 3746 C CA . HIS D 1 85 ? -5.974 69.152 50.788 1.00 42.81 84 HIS D CA 1
ATOM 3747 C C . HIS D 1 85 ? -6.837 70.333 50.452 1.00 42.30 84 HIS D C 1
ATOM 3748 O O . HIS D 1 85 ? -7.119 70.583 49.284 1.00 40.94 84 HIS D O 1
ATOM 3755 N N . ARG D 1 86 ? -7.250 71.077 51.479 1.00 43.97 85 ARG D N 1
ATOM 3756 C CA . ARG D 1 86 ? -8.191 72.208 51.271 1.00 43.88 85 ARG D CA 1
ATOM 3757 C C . ARG D 1 86 ? -7.556 73.438 50.638 1.00 43.14 85 ARG D C 1
ATOM 3758 O O . ARG D 1 86 ? -8.213 74.153 49.871 1.00 43.63 85 ARG D O 1
ATOM 3766 N N . VAL D 1 87 ? -6.285 73.694 50.917 1.00 43.28 86 VAL D N 1
ATOM 3767 C CA . VAL D 1 87 ? -5.610 74.787 50.222 1.00 43.01 86 VAL D CA 1
ATOM 3768 C C . VAL D 1 87 ? -5.498 74.457 48.722 1.00 41.69 86 VAL D C 1
ATOM 3769 O O . VAL D 1 87 ? -5.681 75.322 47.890 1.00 40.56 86 VAL D O 1
ATOM 3773 N N . ILE D 1 88 ? -5.233 73.189 48.393 1.00 41.43 87 ILE D N 1
ATOM 3774 C CA . ILE D 1 88 ? -5.078 72.807 46.993 1.00 40.43 87 ILE D CA 1
ATOM 3775 C C . ILE D 1 88 ? -6.412 72.925 46.266 1.00 39.83 87 ILE D C 1
ATOM 3776 O O . ILE D 1 88 ? -6.453 73.369 45.111 1.00 38.49 87 ILE D O 1
ATOM 3781 N N . GLU D 1 89 ? -7.495 72.564 46.957 1.00 40.05 88 GLU D N 1
ATOM 3782 C CA . GLU D 1 89 ? -8.841 72.619 46.374 1.00 40.34 88 GLU D CA 1
ATOM 3783 C C . GLU D 1 89 ? -9.231 73.995 45.946 1.00 40.37 88 GLU D C 1
ATOM 3784 O O . GLU D 1 89 ? -9.906 74.156 44.924 1.00 41.14 88 GLU D O 1
ATOM 3790 N N . ILE D 1 90 ? -8.861 74.988 46.750 1.00 41.01 89 ILE D N 1
ATOM 3791 C CA . ILE D 1 90 ? -9.183 76.388 46.417 1.00 40.74 89 ILE D CA 1
ATOM 3792 C C . ILE D 1 90 ? -8.460 76.783 45.127 1.00 40.00 89 ILE D C 1
ATOM 3793 O O . ILE D 1 90 ? -9.071 77.385 44.223 1.00 40.99 89 ILE D O 1
ATOM 3798 N N . LEU D 1 91 ? -7.173 76.430 45.028 1.00 38.43 90 LEU D N 1
ATOM 3799 C CA . LEU D 1 91 ? -6.404 76.701 43.799 1.00 37.38 90 LEU D CA 1
ATOM 3800 C C . LEU D 1 91 ? -7.096 76.078 42.613 1.00 36.85 90 LEU D C 1
ATOM 3801 O O . LEU D 1 91 ? -7.215 76.697 41.551 1.00 38.05 90 LEU D O 1
ATOM 3806 N N . LEU D 1 92 ? -7.566 74.846 42.790 1.00 36.96 91 LEU D N 1
ATOM 3807 C CA . LEU D 1 92 ? -8.135 74.084 41.671 1.00 36.75 91 LEU D CA 1
ATOM 3808 C C . LEU D 1 92 ? -9.462 74.683 41.277 1.00 37.67 91 LEU D C 1
ATOM 3809 O O . LEU D 1 92 ? -9.711 74.896 40.099 1.00 38.49 91 LEU D O 1
ATOM 3814 N N . VAL D 1 93 ? -10.286 75.039 42.252 1.00 38.62 92 VAL D N 1
ATOM 3815 C CA . VAL D 1 93 ? -11.532 75.709 41.916 1.00 40.64 92 VAL D CA 1
ATOM 3816 C C . VAL D 1 93 ? -11.226 77.074 41.310 1.00 41.53 92 VAL D C 1
ATOM 3817 O O . VAL D 1 93 ? -11.959 77.524 40.441 1.00 43.77 92 VAL D O 1
ATOM 3821 N N . ASN D 1 94 ? -10.132 77.716 41.715 1.00 40.96 93 ASN D N 1
ATOM 3822 C CA . ASN D 1 94 ? -9.809 79.041 41.170 1.00 42.27 93 ASN D CA 1
ATOM 3823 C C . ASN D 1 94 ? -9.444 78.983 39.699 1.00 41.96 93 ASN D C 1
ATOM 3824 O O . ASN D 1 94 ? -9.665 79.952 38.963 1.00 42.92 93 ASN D O 1
ATOM 3829 N N . ILE D 1 95 ? -8.883 77.853 39.275 1.00 40.62 94 ILE D N 1
ATOM 3830 C CA . ILE D 1 95 ? -8.499 77.712 37.886 1.00 40.43 94 ILE D CA 1
ATOM 3831 C C . ILE D 1 95 ? -9.613 77.141 37.004 1.00 41.42 94 ILE D C 1
ATOM 3832 O O . ILE D 1 95 ? -9.402 76.969 35.816 1.00 42.40 94 ILE D O 1
ATOM 3837 N N . GLY D 1 96 ? -10.789 76.860 37.565 1.00 42.47 95 GLY D N 1
ATOM 3838 C CA . GLY D 1 96 ? -11.962 76.418 36.766 1.00 44.09 95 GLY D CA 1
ATOM 3839 C C . GLY D 1 96 ? -12.357 74.943 36.910 1.00 44.47 95 GLY D C 1
ATOM 3840 O O . GLY D 1 96 ? -13.212 74.450 36.186 1.00 46.58 95 GLY D O 1
ATOM 3841 N N . ILE D 1 97 ? -11.772 74.233 37.864 1.00 43.16 96 ILE D N 1
ATOM 3842 C CA . ILE D 1 97 ? -12.122 72.837 38.072 1.00 44.05 96 ILE D CA 1
ATOM 3843 C C . ILE D 1 97 ? -13.339 72.711 38.979 1.00 45.95 96 ILE D C 1
ATOM 3844 O O . ILE D 1 97 ? -13.385 73.336 40.032 1.00 45.48 96 ILE D O 1
ATOM 3849 N N . ASP D 1 98 ? -14.320 71.901 38.577 1.00 48.64 97 ASP D N 1
ATOM 3850 C CA . ASP D 1 98 ? -15.464 71.602 39.444 1.00 52.01 97 ASP D CA 1
ATOM 3851 C C . ASP D 1 98 ? -14.950 71.238 40.844 1.00 50.43 97 ASP D C 1
ATOM 3852 O O . ASP D 1 98 ? -13.936 70.563 40.982 1.00 49.86 97 ASP D O 1
ATOM 3857 N N . LYS D 1 99 ? -15.637 71.682 41.878 1.00 51.31 98 LYS D N 1
ATOM 3858 C CA . LYS D 1 99 ? -15.185 71.426 43.261 1.00 50.38 98 LYS D CA 1
ATOM 3859 C C . LYS D 1 99 ? -15.261 69.973 43.741 1.00 51.40 98 LYS D C 1
ATOM 3860 O O . LYS D 1 99 ? -14.497 69.561 44.636 1.00 50.14 98 LYS D O 1
ATOM 3866 N N . GLN D 1 100 ? -16.173 69.195 43.158 1.00 53.52 99 GLN D N 1
ATOM 3867 C CA . GLN D 1 100 ? -16.239 67.770 43.454 1.00 54.61 99 GLN D CA 1
ATOM 3868 C C . GLN D 1 100 ? -15.045 67.079 42.791 1.00 52.04 99 GLN D C 1
ATOM 3869 O O . GLN D 1 100 ? -14.442 66.146 43.350 1.00 52.31 99 GLN D O 1
ATOM 3875 N N . THR D 1 101 ? -14.721 67.525 41.581 1.00 49.99 100 THR D N 1
ATOM 3876 C CA . THR D 1 101 ? -13.577 66.997 40.864 1.00 48.05 100 THR D CA 1
ATOM 3877 C C . THR D 1 101 ? -12.298 67.450 41.540 1.00 45.09 100 THR D C 1
ATOM 3878 O O . THR D 1 101 ? -11.359 66.681 41.663 1.00 45.79 100 THR D O 1
ATOM 3882 N N . ALA D 1 102 ? -12.286 68.693 42.003 1.00 43.75 101 ALA D N 1
ATOM 3883 C CA . ALA D 1 102 ? -11.139 69.256 42.714 1.00 41.56 101 ALA D CA 1
ATOM 3884 C C . ALA D 1 102 ? -10.819 68.484 43.999 1.00 42.13 101 ALA D C 1
ATOM 3885 O O . ALA D 1 102 ? -9.658 68.280 44.313 1.00 42.31 101 ALA D O 1
ATOM 3887 N N . CYS D 1 103 ? -11.835 68.045 44.732 1.00 44.10 102 CYS D N 1
ATOM 3888 C CA . CYS D 1 103 ? -11.627 67.262 45.968 1.00 44.87 102 CYS D CA 1
ATOM 3889 C C . CYS D 1 103 ? -10.942 65.920 45.660 1.00 46.23 102 CYS D C 1
ATOM 3890 O O . CYS D 1 103 ? -9.844 65.613 46.154 1.00 45.83 102 CYS D O 1
ATOM 3893 N N . GLU D 1 104 ? -11.579 65.140 44.800 1.00 47.97 103 GLU D N 1
ATOM 3894 C CA . GLU D 1 104 ? -10.996 63.888 44.333 1.00 49.90 103 GLU D CA 1
ATOM 3895 C C . GLU D 1 104 ? -9.595 64.087 43.677 1.00 47.51 103 GLU D C 1
ATOM 3896 O O . GLU D 1 104 ? -8.653 63.367 43.990 1.00 47.21 103 GLU D O 1
ATOM 3902 N N . TYR D 1 105 ? -9.423 65.090 42.821 1.00 45.96 104 TYR D N 1
ATOM 3903 C CA . TYR D 1 105 ? -8.081 65.292 42.208 1.00 45.23 104 TYR D CA 1
ATOM 3904 C C . TYR D 1 105 ? -7.038 65.613 43.293 1.00 44.16 104 TYR D C 1
ATOM 3905 O O . TYR D 1 105 ? -5.957 65.029 43.324 1.00 46.43 104 TYR D O 1
ATOM 3914 N N . SER D 1 106 ? -7.376 66.527 44.180 1.00 63.09 105 SER D N 1
ATOM 3915 C CA . SER D 1 106 ? -6.478 66.911 45.251 1.00 61.05 105 SER D CA 1
ATOM 3916 C C . SER D 1 106 ? -5.923 65.709 46.039 1.00 60.15 105 SER D C 1
ATOM 3917 O O . SER D 1 106 ? -4.744 65.704 46.392 1.00 59.40 105 SER D O 1
ATOM 3920 N N . LYS D 1 107 ? -6.740 64.677 46.277 1.00 60.70 106 LYS D N 1
ATOM 3921 C CA . LYS D 1 107 ? -6.289 63.506 47.052 1.00 60.21 106 LYS D CA 1
ATOM 3922 C C . LYS D 1 107 ? -5.186 62.695 46.355 1.00 60.35 106 LYS D C 1
ATOM 3923 O O . LYS D 1 107 ? -4.426 61.982 47.012 1.00 59.24 106 LYS D O 1
ATOM 3929 N N . GLN D 1 108 ? -5.086 62.820 45.036 1.00 61.60 107 GLN D N 1
ATOM 3930 C CA . GLN D 1 108 ? -4.050 62.113 44.290 1.00 63.17 107 GLN D CA 1
ATOM 3931 C C . GLN D 1 108 ? -2.626 62.611 44.596 1.00 61.97 107 GLN D C 1
ATOM 3932 O O . GLN D 1 108 ? -1.674 61.862 44.406 1.00 63.27 107 GLN D O 1
ATOM 3938 N N . PHE D 1 109 ? -2.468 63.860 45.043 1.00 59.81 108 PHE D N 1
ATOM 3939 C CA . PHE D 1 109 ? -1.117 64.413 45.290 1.00 59.00 108 PHE D CA 1
ATOM 3940 C C . PHE D 1 109 ? -0.945 65.414 46.451 1.00 57.40 108 PHE D C 1
ATOM 3941 O O . PHE D 1 109 ? 0.170 65.882 46.703 1.00 56.92 108 PHE D O 1
ATOM 3949 N N . ASP D 1 110 ? -2.014 65.735 47.172 1.00 56.90 109 ASP D N 1
ATOM 3950 C CA . ASP D 1 110 ? -1.908 66.759 48.198 1.00 56.66 109 ASP D CA 1
ATOM 3951 C C . ASP D 1 110 ? -0.874 66.435 49.274 1.00 56.83 109 ASP D C 1
ATOM 3952 O O . ASP D 1 110 ? -0.221 67.327 49.802 1.00 58.18 109 ASP D O 1
ATOM 3957 N N . TYR D 1 111 ? -0.733 65.157 49.577 1.00 57.37 110 TYR D N 1
ATOM 3958 C CA . TYR D 1 111 ? 0.176 64.663 50.606 1.00 58.00 110 TYR D CA 1
ATOM 3959 C C . TYR D 1 111 ? 1.641 64.650 50.172 1.00 57.85 110 TYR D C 1
ATOM 3960 O O . TYR D 1 111 ? 2.525 64.517 51.007 1.00 58.59 110 TYR D O 1
ATOM 3969 N N . LEU D 1 112 ? 1.890 64.763 48.866 1.00 57.04 111 LEU D N 1
ATOM 3970 C CA . LEU D 1 112 ? 3.246 64.657 48.310 1.00 57.49 111 LEU D CA 1
ATOM 3971 C C . LEU D 1 112 ? 3.841 66.008 47.980 1.00 56.36 111 LEU D C 1
ATOM 3972 O O . LEU D 1 112 ? 4.970 66.081 47.494 1.00 57.04 111 LEU D O 1
ATOM 3977 N N . ILE D 1 113 ? 3.086 67.072 48.249 1.00 54.92 112 ILE D N 1
ATOM 3978 C CA . ILE D 1 113 ? 3.516 68.407 47.924 1.00 54.38 112 ILE D CA 1
ATOM 3979 C C . ILE D 1 113 ? 4.350 68.967 49.064 1.00 55.24 112 ILE D C 1
ATOM 3980 O O . ILE D 1 113 ? 3.913 68.979 50.212 1.00 55.37 112 ILE D O 1
ATOM 3985 N N . PRO D 1 114 ? 5.566 69.441 48.752 1.00 55.95 113 PRO D N 1
ATOM 3986 C CA . PRO D 1 114 ? 6.385 70.024 49.818 1.00 57.80 113 PRO D CA 1
ATOM 3987 C C . PRO D 1 114 ? 5.696 71.151 50.604 1.00 58.45 113 PRO D C 1
ATOM 3988 O O . PRO D 1 114 ? 5.014 72.008 50.026 1.00 58.36 113 PRO D O 1
ATOM 3992 N N . GLU D 1 115 ? 5.932 71.142 51.908 1.00 61.28 114 GLU D N 1
ATOM 3993 C CA . GLU D 1 115 ? 5.347 72.074 52.874 1.00 63.15 114 GLU D CA 1
ATOM 3994 C C . GLU D 1 115 ? 5.422 73.515 52.392 1.00 63.48 114 GLU D C 1
ATOM 3995 O O . GLU D 1 115 ? 4.458 74.280 52.499 1.00 63.57 114 GLU D O 1
ATOM 4001 N N . GLU D 1 116 ? 6.588 73.896 51.887 1.00 55.43 115 GLU D N 1
ATOM 4002 C CA . GLU D 1 116 ? 6.822 75.286 51.532 1.00 55.04 115 GLU D CA 1
ATOM 4003 C C . GLU D 1 116 ? 5.853 75.781 50.467 1.00 51.41 115 GLU D C 1
ATOM 4004 O O . GLU D 1 116 ? 5.528 76.972 50.445 1.00 51.96 115 GLU D O 1
ATOM 4010 N N . ILE D 1 117 ? 5.389 74.885 49.594 1.00 48.91 116 ILE D N 1
ATOM 4011 C CA . ILE D 1 117 ? 4.444 75.265 48.549 1.00 46.20 116 ILE D CA 1
ATOM 4012 C C . ILE D 1 117 ? 3.071 75.500 49.134 1.00 46.12 116 ILE D C 1
ATOM 4013 O O . ILE D 1 117 ? 2.414 76.509 48.809 1.00 46.83 116 ILE D O 1
ATOM 4018 N N . ILE D 1 118 ? 2.635 74.605 50.009 1.00 46.95 117 ILE D N 1
ATOM 4019 C CA . ILE D 1 118 ? 1.350 74.793 50.666 1.00 47.34 117 ILE D CA 1
ATOM 4020 C C . ILE D 1 118 ? 1.321 76.167 51.386 1.00 49.21 117 ILE D C 1
ATOM 4021 O O . ILE D 1 118 ? 0.357 76.919 51.234 1.00 49.74 117 ILE D O 1
ATOM 4026 N N . ASP D 1 119 ? 2.371 76.513 52.131 1.00 51.40 118 ASP D N 1
ATOM 4027 C CA . ASP D 1 119 ? 2.417 77.825 52.828 1.00 53.90 118 ASP D CA 1
ATOM 4028 C C . ASP D 1 119 ? 2.364 79.006 51.897 1.00 52.09 118 ASP D C 1
ATOM 4029 O O . ASP D 1 119 ? 1.632 79.949 52.135 1.00 52.75 118 ASP D O 1
ATOM 4034 N N . LYS D 1 120 ? 3.138 78.942 50.817 1.00 50.58 119 LYS D N 1
ATOM 4035 C CA . LYS D 1 120 ? 3.179 80.046 49.858 1.00 49.90 119 LYS D CA 1
ATOM 4036 C C . LYS D 1 120 ? 1.849 80.152 49.114 1.00 48.12 119 LYS D C 1
ATOM 4037 O O . LYS D 1 120 ? 1.437 81.259 48.716 1.00 49.08 119 LYS D O 1
ATOM 4043 N N . LEU D 1 121 ? 1.176 79.012 48.962 1.00 46.31 120 LEU D N 1
ATOM 4044 C CA . LEU D 1 121 ? -0.137 78.972 48.305 1.00 45.65 120 LEU D CA 1
ATOM 4045 C C . LEU D 1 121 ? -1.193 79.575 49.209 1.00 47.21 120 LEU D C 1
ATOM 4046 O O . LEU D 1 121 ? -2.036 80.335 48.744 1.00 48.24 120 LEU D O 1
ATOM 4051 N N . TYR D 1 122 ? -1.143 79.216 50.487 1.00 48.41 121 TYR D N 1
ATOM 4052 C CA . TYR D 1 122 ? -2.060 79.750 51.499 1.00 51.46 121 TYR D CA 1
ATOM 4053 C C . TYR D 1 122 ? -1.994 81.272 51.537 1.00 53.86 121 TYR D C 1
ATOM 4054 O O . TYR D 1 122 ? -3.025 81.935 51.454 1.00 56.13 121 TYR D O 1
ATOM 4063 N N . ASN D 1 123 ? -0.786 81.823 51.616 1.00 54.56 122 ASN D N 1
ATOM 4064 C CA . ASN D 1 123 ? -0.598 83.280 51.524 1.00 57.47 122 ASN D CA 1
ATOM 4065 C C . ASN D 1 123 ? -1.134 83.837 50.208 1.00 56.20 122 ASN D C 1
ATOM 4066 O O . ASN D 1 123 ? -1.865 84.824 50.156 1.00 58.44 122 ASN D O 1
ATOM 4071 N N . TYR D 1 124 ? -0.734 83.195 49.131 1.00 53.00 123 TYR D N 1
ATOM 4072 C CA . TYR D 1 124 ? -1.136 83.625 47.822 1.00 52.80 123 TYR D CA 1
ATOM 4073 C C . TYR D 1 124 ? -2.656 83.619 47.650 1.00 54.07 123 TYR D C 1
ATOM 4074 O O . TYR D 1 124 ? -3.208 84.474 46.942 1.00 55.99 123 TYR D O 1
ATOM 4083 N N . LEU D 1 125 ? -3.334 82.672 48.303 1.00 53.02 124 LEU D N 1
ATOM 4084 C CA . LEU D 1 125 ? -4.789 82.570 48.179 1.00 54.67 124 LEU D CA 1
ATOM 4085 C C . LEU D 1 125 ? -5.556 83.489 49.124 1.00 59.16 124 LEU D C 1
ATOM 4086 O O . LEU D 1 125 ? -6.778 83.578 49.020 1.00 61.31 124 LEU D O 1
ATOM 4091 N N . GLY D 1 126 ? -4.859 84.175 50.028 1.00 61.86 125 GLY D N 1
ATOM 4092 C CA . GLY D 1 126 ? -5.503 85.119 50.942 1.00 66.87 125 GLY D CA 1
ATOM 4093 C C . GLY D 1 126 ? -5.682 84.566 52.343 1.00 69.08 125 GLY D C 1
ATOM 4094 O O . GLY D 1 126 ? -6.455 85.106 53.146 1.00 73.27 125 GLY D O 1
ATOM 4095 N N . LYS D 1 127 ? -4.953 83.501 52.657 1.00 72.40 126 LYS D N 1
ATOM 4096 C CA . LYS D 1 127 ? -5.108 82.837 53.942 1.00 72.07 126 LYS D CA 1
ATOM 4097 C C . LYS D 1 127 ? -6.580 82.500 54.142 1.00 69.31 126 LYS D C 1
ATOM 4098 O O . LYS D 1 127 ? -7.192 82.936 55.109 1.00 71.00 126 LYS D O 1
ATOM 4104 N N . PRO D 1 128 ? -7.156 81.728 53.207 1.00 66.11 127 PRO D N 1
ATOM 4105 C CA . PRO D 1 128 ? -8.577 81.416 53.249 1.00 64.19 127 PRO D CA 1
ATOM 4106 C C . PRO D 1 128 ? -8.899 80.643 54.512 1.00 64.03 127 PRO D C 1
ATOM 4107 O O . PRO D 1 128 ? -8.041 79.911 55.012 1.00 64.47 127 PRO D O 1
ATOM 4111 N N . SER D 1 129 ? -10.124 80.782 55.002 1.00 64.11 128 SER D N 1
ATOM 4112 C CA . SER D 1 129 ? -10.571 80.066 56.195 1.00 64.62 128 SER D CA 1
ATOM 4113 C C . SER D 1 129 ? -11.506 78.876 55.905 1.00 62.00 128 SER D C 1
ATOM 4114 O O . SER D 1 129 ? -11.867 78.141 56.830 1.00 62.99 128 SER D O 1
ATOM 4117 N N . TYR D 1 130 ? -11.896 78.692 54.638 1.00 59.12 129 TYR D N 1
ATOM 4118 C CA . TYR D 1 130 ? -12.776 77.598 54.224 1.00 56.84 129 TYR D CA 1
ATOM 4119 C C . TYR D 1 130 ? -12.346 77.056 52.860 1.00 54.87 129 TYR D C 1
ATOM 4120 O O . TYR D 1 130 ? -11.988 77.844 51.975 1.00 54.52 129 TYR D O 1
ATOM 4129 N N . CYS D 1 131 ? -12.388 75.724 52.700 1.00 53.12 130 CYS D N 1
ATOM 4130 C CA . CYS D 1 131 ? -12.341 75.100 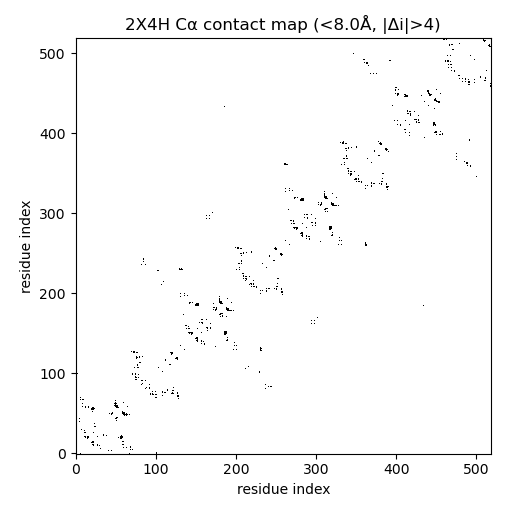51.395 1.00 52.30 130 CYS D CA 1
ATOM 4131 C C . CYS D 1 131 ? -13.632 75.436 50.651 1.00 52.88 130 CYS D C 1
ATOM 4132 O O . CYS D 1 131 ? -14.594 75.885 51.274 1.00 53.96 130 CYS D O 1
ATOM 4135 N N . PRO D 1 132 ? -13.665 75.205 49.323 1.00 52.61 131 PRO D N 1
ATOM 4136 C CA . PRO D 1 132 ? -14.877 75.439 48.539 1.00 54.45 131 PRO D CA 1
ATOM 4137 C C . PRO D 1 132 ? -16.149 74.741 49.060 1.00 55.91 131 PRO D C 1
ATOM 4138 O O . PRO D 1 132 ? -17.245 75.194 48.730 1.00 58.66 131 PRO D O 1
ATOM 4142 N N . HIS D 1 133 ? -16.012 73.671 49.855 1.00 54.96 132 HIS D N 1
ATOM 4143 C CA . HIS D 1 133 ? -17.182 73.015 50.461 1.00 56.63 132 HIS D CA 1
ATOM 4144 C C . HIS D 1 133 ? -17.590 73.568 51.817 1.00 57.98 132 HIS D C 1
ATOM 4145 O O . HIS D 1 133 ? -18.432 72.954 52.456 1.00 60.64 132 HIS D O 1
ATOM 4152 N N . GLY D 1 134 ? -16.985 74.663 52.290 1.00 56.94 133 GLY D N 1
ATOM 4153 C CA . GLY D 1 134 ? -17.290 75.206 53.632 1.00 58.29 133 GLY D CA 1
ATOM 4154 C C . GLY D 1 134 ? -16.565 74.600 54.836 1.00 58.47 133 GLY D C 1
ATOM 4155 O O . GLY D 1 134 ? -16.759 75.052 55.969 1.00 60.42 133 GLY D O 1
ATOM 4156 N N . LEU D 1 135 ? -15.731 73.579 54.631 1.00 57.42 134 LEU D N 1
ATOM 4157 C CA . LEU D 1 135 ? -14.977 73.020 55.764 1.00 58.83 134 LEU D CA 1
ATOM 4158 C C . LEU D 1 135 ? -13.831 73.962 56.125 1.00 58.84 134 LEU D C 1
ATOM 4159 O O . LEU D 1 135 ? -13.171 74.525 55.244 1.00 56.44 134 LEU D O 1
ATOM 4164 N N . GLU D 1 136 ? -13.623 74.148 57.425 1.00 62.05 135 GLU D N 1
ATOM 4165 C CA . GLU D 1 136 ? -12.698 75.151 57.928 1.00 63.42 135 GLU D CA 1
ATOM 4166 C C . GLU D 1 136 ? -11.258 74.695 57.642 1.00 63.26 135 GLU D C 1
ATOM 4167 O O . GLU D 1 136 ? -11.023 73.507 57.525 1.00 64.10 135 GLU D O 1
ATOM 4173 N N . ILE D 1 137 ? -10.320 75.628 57.471 1.00 63.48 136 ILE D N 1
ATOM 4174 C CA . ILE D 1 137 ? -8.921 75.302 57.145 1.00 64.19 136 ILE D CA 1
ATOM 4175 C C . ILE D 1 137 ? -7.973 75.581 58.319 1.00 69.52 136 ILE D C 1
ATOM 4176 O O . ILE D 1 137 ? -7.689 76.737 58.611 1.00 71.39 136 ILE D O 1
ATOM 4181 N N . PRO D 1 138 ? -7.457 74.528 58.981 1.00 73.90 137 PRO D N 1
ATOM 4182 C CA . PRO D 1 138 ? -6.595 74.691 60.173 1.00 79.98 137 PRO D CA 1
ATOM 4183 C C . PRO D 1 138 ? -5.457 75.715 60.017 1.00 81.89 137 PRO D C 1
ATOM 4184 O O . PRO D 1 138 ? -4.759 75.716 59.001 1.00 80.42 137 PRO D O 1
ATOM 4188 N N . LEU D 1 139 ? -5.278 76.572 61.022 1.00 86.32 138 LEU D N 1
ATOM 4189 C CA . LEU D 1 139 ? -4.258 77.638 60.977 1.00 88.97 138 LEU D CA 1
ATOM 4190 C C . LEU D 1 139 ? -2.840 77.072 61.138 1.00 93.72 138 LEU D C 1
ATOM 4191 O O . LEU D 1 139 ? -2.198 76.675 60.160 1.00 92.28 138 LEU D O 1
#

Foldseek 3Di:
DAVVVLLLLVVQVVQVVVVFGDDLVVSCVVVVHDSVVSVVVLVVCVVVVQWDADPRHIGGDPVVVVVNLLLQLLQQLQLQVVVVVPDDNVVSNVVSSVPSVPDDSVVSVVSCVVVPVDQAGPVRHGRDD/DAAVVNLLLLVQQVVQVVVPFADALVVSCVVVVHDSVVSVVVLVVCVVVVQWDQDPRHIHGDPVVVVLNLLLQLLLQLQLQVCVVVPDDSVVSNVVSNVPSNVDDPVVSVVSCVVSPVDQAGPVRHGRDD/DPAAPVNLLLLVQQVVQVVVPFGDALVNSCVVVVHDSVVSVVVVVVCVVVVQWDQDPRHIHGDPVVVVLNLQLQLLLQLQLQVCVVVPDDNVVSNVVSNVPSSPDDSVVSVVSCVVSPVDQAHPVRHGRDD/DAVVVLLLLVQQVVQVVVPFADALVNSCVVVVHDSVVSVVVVVVCVVVPQWDADPRHIHGDPNVVVVNLVLVLLLQLQLQVCVVVPDDSVVSNVVSNVPSVPDDPVVSVVSCVVSPVDQARPVRDGRDD

Radius of gyration: 28.98 Å; Cα contacts (8 Å, |Δi|>4): 701; chains: 4; bounding box: 41×76×89 Å

InterPro domains:
  IPR001367 Iron dependent repressor, metal binding and dimerisation domain [PF02742] (70-137)
  IPR022687 DTXR-type, HTH domain [PF01325] (11-65)
  IPR022689 Iron dependent repressor [SM00529] (32-129)
  IPR036388 Winged helix-like DNA-binding domain superfamily [G3DSA:1.10.10.10] (1-138)
  IPR036390 Winged helix DNA-binding domain superfamily [SSF46785] (8-93)
  IPR036421 Iron dependent repressor, metal binding and dimerisation domain superfamily [SSF47979] (70-137)
  IPR050536 MntR/IdeR Metal-Dependent Regulators [PTHR33238] (7-137)

Organism: Saccharolobus solfataricus (strain ATCC 35092 / DSM 1617 / JCM 11322 / P2) (NCBI:txid273057)

B-factor: mean 55.8, std 15.4, range [2.0, 136.79]

Nearest PDB structures (foldseek):
  2x4h-assembly1_D  TM=9.939E-01  e=2.784E-21  Saccharolobus solfataricus P2
  1xcv-assembly1_A-2  TM=7.653E-01  e=2.205E-07  Corynebacterium diphtheriae
  1on2-assembly1_B  TM=7.162E-01  e=2.701E-06  Bacillus subtilis
  9c4d-assembly1_C  TM=6.984E-01  e=2.102E-06  Bacillus subtilis
  6kta-assembly1_A  TM=7.837E-01  e=1.293E-05  Halalkalibacterium halodurans C-125

Sequence (519 aa):
LSRREFSYLLTIKRYNDSGEGAKINRIAKDLKIAPSSVFEEVSHLEEKGLVKKKEDGVWITNNGTRSINYLIKAHRVIEILLVNIGIDKQTACEYSKQFDYLIPEEIIDKLYNYLGKPSYCPHGLEIPLNLSRREFSYLLTIKRYNDSGEGAKINRIAKDLKIAPSSVFEEVSHLEEKGLVKKKEDGVWITNNGTRSINYLIKAHRVIEILLVNIGIDKQTACEYSKQFDYLIPEEIIDKLYNYLGKPSYCPHGLEIPLSNLSRREFSYLLTIKRYNDSGEGAKINRIAKDLKIAPSSVFEEVSHLEEKGLVKKKEDGVWITNNGTRSINYLIKAHRVIEILLVNIGIDKQTACEYSKQFDYLIPEEIIDKLYNYLGKPSYCPHGLEIPLLSRREFSYLLTIKRYNDSGEGAKINRIAKDLKIAPSSVFEEVSHLEEKGLVKKKEDGVWITNNGTRSINYLIKAHRVIEILLVNIGIDKQTACEYSKQFDYLIPEEIIDKLYNYLGKPSYCPHGLEIPL

CATH classification: 1.10.10.10